Protein 2OIT (pdb70)

B-factor: mean 39.06, std 14.43, range [18.7, 99.31]

Radius of gyration: 21.2 Å; Cα contacts (8 Å, |Δi|>4): 1116; chains: 1; bounding box: 55×45×61 Å

Sequence (434 aa):
MGDEMDAMIPEREMKDFQFRALKKVRIFDSPEELPKERSSLLAVSNKYGLVFAGGASGLQIFPTKNLLIQNKPGDDPNKIVDKVQGLLVPMKFPIHHLALSCDNLTLSACMMSSEYGSIIAFFDVRTFSNEAKQQKRPFAYHKLLKDAGGMVIDMKWNPTVPSMVAVCLADGSIAVLQVTETVKVCATLPSTVAVTSVCWSPKGKQLAVGKQNGTVVQYLPTLQEKKVIPCPPFYESDHPVRVLDVLWIGTYVFAIVYAAADGTLETSPDVVMALLPKKEEKHPEIFVNFMEPCYGSCTERQHHYYLSYIEEWDLVLAASAASTEVSILARQSDQINWESWLLEDSSRAELPVTDKSDDSLPMGVVVDYTNQVEITISDEKTLPPAPVLMLLSTDGVLCPFYMINQNPGVKSLIKTPERLSLEGERQPKSPGST

Secondary structure (DSSP, 8-state):
---SSSS---EEEESSEEEEE--EEE-SPPPSS---S--B-EEEETTTTEEEEEETTEEEEEEHHHH--PPPTT--TT-EEE----EEE--SS-EEEEEE-TTS-EEEEEEEETTTEEEEEEEEHHHHH-TT-SS---SEEEE---SGGGSEEEEEE-SS-TTEEEEEETTS-EEEEEESSSEEEEEEE-GGG-EEEEEE-TTSS-EEEEETTS-EEEE-TT--EEEEEPPPTT--TTS-EEEEEEEEEETTEEEEEEEETT--SSSPPEEEEEEPPPTTT-PPPEEEE---SS----SSSPP-EEEEEEGGGTEEEEEETT-SB-EEEEE-TTSS-EEEEEE-GGG--BPPBPTTS-B--EEEEEEE----PPEEEETTEEEPP--EEEEEETTSEEEEEEEEE-STT------PPPP---TT----SS----

GO terms:
  GO:0005515 protein binding (F, IPI)
  GO:0006611 protein export from nucleus (P, IMP)
  GO:0005654 nucleoplasm (C, TAS)
  GO:0005829 cytosol (C, TAS)
  GO:0005049 nuclear export signal receptor activity (F, IDA)
  GO:1990876 cytoplasmic side of nuclear pore (C, IDA)
  GO:0005635 nuclear envelope (C, IDA)
  GO:0046822 regulation of nucleocytoplasmic transport (P, IMP)
  GO:0006406 mRNA export from nucleus (P, IMP)

Organism: Homo sapiens (NCBI:txid9606)

Solvent-accessible surface area: 20743 Å² total; per-residue (Å²): 230,79,94,133,152,136,72,132,53,42,83,116,150,26,147,67,1,34,4,98,36,3,35,24,0,53,8,15,122,61,59,178,136,51,33,86,109,25,10,23,9,6,6,27,0,27,64,30,7,27,0,0,0,1,16,110,56,4,0,3,8,0,47,0,155,62,0,24,56,44,27,148,86,81,53,62,76,113,120,74,47,115,80,37,160,27,54,75,4,95,30,115,43,96,14,19,11,3,13,26,1,42,38,14,34,3,0,0,0,0,0,43,1,108,139,133,5,0,15,0,0,0,0,1,0,24,5,19,49,22,168,94,54,185,112,20,142,8,8,15,107,34,112,15,135,75,89,79,24,0,20,3,33,7,4,63,18,0,58,70,50,58,24,33,0,0,1,0,8,51,48,5,11,2,17,0,0,63,4,48,112,63,34,128,69,62,16,80,26,84,48,121,28,31,3,12,0,0,9,12,10,51,132,5,155,42,0,0,0,0,28,68,89,0,26,0,6,8,15,50,32,99,17,106,100,106,76,70,1,51,36,1,114,94,38,103,116,114,130,80,18,42,0,1,5,2,22,14,9,20,86,64,16,0,0,0,0,3,6,17,19,115,37,42,29,130,72,46,7,22,0,0,6,0,48,6,39,92,209,123,70,202,106,104,67,79,28,41,35,4,63,51,22,2,144,24,60,19,76,93,2,79,11,13,5,17,29,32,58,2,116,107,23,40,0,0,4,1,2,3,3,1,1,26,44,12,10,1,1,2,55,36,118,74,142,93,64,11,20,8,23,80,19,82,113,111,12,111,1,81,13,29,86,24,147,163,100,86,70,1,5,2,22,0,23,15,11,1,43,7,10,87,81,87,1,56,42,52,159,150,117,69,38,101,42,8,6,0,0,0,2,2,1,6,14,7,2,0,2,1,11,3,1,15,20,102,28,125,70,47,177,88,20,37,95,87,61,85,234,39,75,70,151,51,29,36,99,34,148,112,80,73,97,200

Nearest PDB structures (foldseek):
  3fmo-assembly1_A  TM=9.959E-01  e=3.880E-80  Homo sapiens
  3fhc-assembly1_A  TM=9.908E-01  e=9.799E-70  Homo sapiens
  6rm3-assembly1_SGG  TM=5.699E-01  e=1.110E-06  Vairimorpha necatrix
  4wjv-assembly3_C  TM=4.879E-01  e=7.385E-06  Saccharomyces cerevisiae S288C
  6zqd-assembly1_UM  TM=3.708E-01  e=1.370E-06  Saccharomyces cerevisiae S288C

Foldseek 3Di:
DQDDVVLDAFADADAQKFWFWFAKEFFDFFDPDFDFEAAAAWEADQQFQKIWGFDDQGIFIANNVLRGHGDAAPDDNQDYHYDSDTDGAGDPFGWRYWYAFLVRQKIWTWGADPVQGIKIFIFGVLQSVPPVDPHGGGQEMDGQRHHQQAAWNEKYHQNAQRQWIKTAGNLQKIWIWGDDLYIDTQEIDDSVQAWQYWEAAPNRQWMWTWHLQQKIFIAGSNRHTDDIGDRDPVQDPVFGWTWNYKYNAHPQKIWTWIDGSVQQQVTFIWTKIWGCDDVPRPDHIDIRTNTCLFDQQASRHRWHWDWDADVLQQKIWIFIQRGQFIWIWHQDPVNGDIYTYDYDPNRTRGADADPVRHGWGFSHKDKHQAFQDWHDNDPVDIHGAAIKIWTQTSRSMIMIIGIRRRPPPRDGSHDHHDDDDSPPGHHHPPDDDD

Structure (mmCIF, N/CA/C/O backbone):
data_2OIT
#
_entry.id   2OIT
#
_cell.length_a   52.381
_cell.length_b   81.140
_cell.length_c   102.607
_cell.angle_alpha   90.00
_cell.angle_beta   90.00
_cell.angle_gamma   90.00
#
_symmetry.space_group_name_H-M   'P 21 21 21'
#
loop_
_entity.id
_entity.type
_entity.pdbx_description
1 polymer 'Nucleoporin 214kDa'
2 non-polymer '2-(N-MORPHOLINO)-ETHANESULFONIC ACID'
3 water water
#
loop_
_atom_site.group_PDB
_atom_site.id
_atom_site.type_symbol
_atom_site.label_atom_id
_atom_site.label_alt_id
_atom_site.label_comp_id
_atom_site.label_asym_id
_atom_site.label_entity_id
_atom_site.label_seq_id
_atom_site.pdbx_PDB_ins_code
_atom_site.Cartn_x
_atom_site.Cartn_y
_atom_site.Cartn_z
_atom_site.occupancy
_atom_site.B_iso_or_equiv
_atom_site.auth_seq_id
_atom_site.auth_comp_id
_atom_site.auth_asym_id
_atom_site.auth_atom_id
_atom_site.pdbx_PDB_model_num
ATOM 1 N N . MET A 1 1 ? 31.131 25.502 2.671 1.00 80.55 1 MET A N 1
ATOM 2 C CA . MET A 1 1 ? 30.405 26.140 1.538 1.00 80.71 1 MET A CA 1
ATOM 3 C C . MET A 1 1 ? 30.151 27.633 1.772 1.00 80.66 1 MET A C 1
ATOM 4 O O . MET A 1 1 ? 29.491 28.288 0.970 1.00 80.13 1 MET A O 1
ATOM 9 N N . GLY A 1 2 ? 30.673 28.168 2.873 1.00 80.82 2 GLY A N 1
ATOM 10 C CA . GLY A 1 2 ? 30.478 29.578 3.175 1.00 80.75 2 GLY A CA 1
ATOM 11 C C . GLY A 1 2 ? 29.068 29.896 3.644 1.00 80.65 2 GLY A C 1
ATOM 12 O O . GLY A 1 2 ? 28.885 30.512 4.691 1.00 81.09 2 GLY A O 1
ATOM 13 N N . ASP A 1 3 ? 28.454 29.408 2.875 1.00 77.96 3 ASP A N 1
ATOM 14 C CA . ASP A 1 3 ? 27.051 29.723 2.975 1.00 77.61 3 ASP A CA 1
ATOM 15 C C . ASP A 1 3 ? 26.302 30.443 4.211 1.00 77.13 3 ASP A C 1
ATOM 16 O O . ASP A 1 3 ? 26.924 30.407 5.275 1.00 77.50 3 ASP A O 1
ATOM 21 N N . GLU A 1 4 ? 25.137 31.154 3.909 1.00 76.57 4 GLU A N 1
ATOM 22 C CA . GLU A 1 4 ? 24.163 32.007 4.640 1.00 75.60 4 GLU A CA 1
ATOM 23 C C . GLU A 1 4 ? 24.309 33.534 4.422 1.00 74.89 4 GLU A C 1
ATOM 24 O O . GLU A 1 4 ? 23.309 34.239 4.549 1.00 74.77 4 GLU A O 1
ATOM 30 N N . MET A 1 5 ? 25.522 34.062 4.106 1.00 73.77 5 MET A N 1
ATOM 31 C CA . MET A 1 5 ? 25.733 35.498 3.775 1.00 73.33 5 MET A CA 1
ATOM 32 C C . MET A 1 5 ? 25.276 36.458 4.860 1.00 71.94 5 MET A C 1
ATOM 33 O O . MET A 1 5 ? 25.310 37.689 4.715 1.00 72.35 5 MET A O 1
ATOM 38 N N . ASP A 1 6 ? 25.086 35.731 5.878 1.00 71.64 6 ASP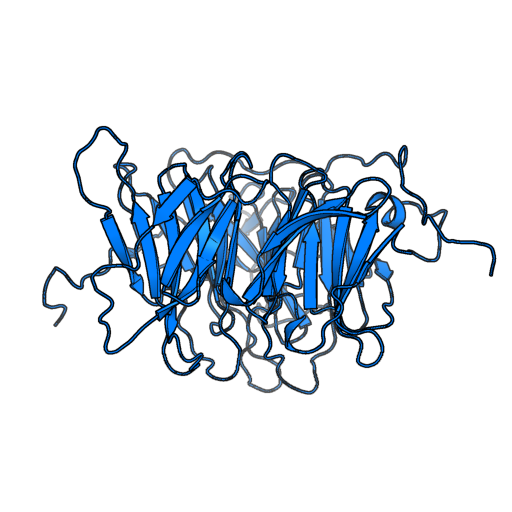 A N 1
ATOM 39 C CA . ASP A 1 6 ? 24.675 36.635 6.941 1.00 69.21 6 ASP A CA 1
ATOM 40 C C . ASP A 1 6 ? 25.390 36.220 8.216 1.00 66.38 6 ASP A C 1
ATOM 41 O O . ASP A 1 6 ? 25.338 36.911 9.233 1.00 67.30 6 ASP A O 1
ATOM 46 N N . ALA A 1 7 ? 26.058 35.074 8.146 1.00 62.37 7 ALA A N 1
ATOM 47 C CA . ALA A 1 7 ? 26.821 34.560 9.273 1.00 57.41 7 ALA A CA 1
ATOM 48 C C . ALA A 1 7 ? 28.271 34.827 8.906 1.00 53.92 7 ALA A C 1
ATOM 49 O O . ALA A 1 7 ? 29.198 34.429 9.606 1.00 53.68 7 ALA A O 1
ATOM 51 N N . MET A 1 8 ? 28.440 35.521 7.786 1.00 49.47 8 MET A N 1
ATOM 52 C CA . MET A 1 8 ? 29.747 35.864 7.248 1.00 44.72 8 MET A CA 1
ATOM 53 C C . MET A 1 8 ? 30.476 36.865 8.145 1.00 40.64 8 MET A C 1
ATOM 54 O O . MET A 1 8 ? 29.865 37.738 8.756 1.00 40.62 8 MET A O 1
ATOM 59 N N . ILE A 1 9 ? 31.791 36.715 8.230 1.00 35.95 9 ILE A N 1
ATOM 60 C CA . ILE A 1 9 ? 32.628 37.595 9.040 1.00 32.64 9 ILE A CA 1
ATOM 61 C C . ILE A 1 9 ? 33.386 38.487 8.067 1.00 29.43 9 ILE A C 1
ATOM 62 O O . ILE A 1 9 ? 33.965 37.989 7.102 1.00 28.90 9 ILE A O 1
ATOM 67 N N . PRO A 1 10 ? 33.372 39.812 8.281 1.00 27.10 10 PRO A N 1
ATOM 68 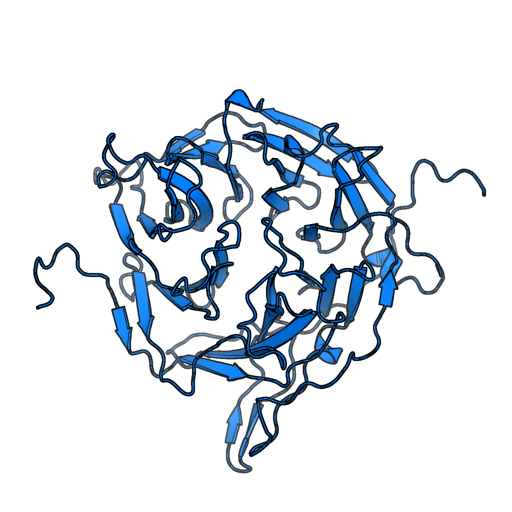C CA . PRO A 1 10 ? 34.096 40.714 7.377 1.00 27.10 10 PRO A CA 1
ATOM 69 C C . PRO A 1 10 ? 35.602 40.484 7.550 1.00 27.96 10 PRO A C 1
ATOM 70 O O . PRO A 1 10 ? 36.158 40.757 8.609 1.00 28.03 10 PRO A O 1
ATOM 74 N N . GLU A 1 11 ? 36.256 39.975 6.514 1.00 28.52 11 GLU A N 1
ATOM 75 C CA . GLU A 1 11 ? 37.683 39.695 6.580 1.00 27.48 11 GLU A CA 1
ATOM 76 C C . GLU A 1 11 ? 38.377 40.179 5.316 1.00 29.72 11 GLU A C 1
ATOM 77 O O . GLU A 1 11 ? 37.787 40.179 4.230 1.00 29.34 11 GLU A O 1
ATOM 83 N N . ARG A 1 12 ? 39.637 40.571 5.454 1.00 28.66 12 ARG A N 1
ATOM 84 C CA . ARG A 1 12 ? 40.412 41.057 4.320 1.00 30.38 12 ARG A CA 1
ATOM 85 C C . ARG A 1 12 ? 41.863 40.634 4.412 1.00 31.47 12 ARG A C 1
ATOM 86 O O . ARG A 1 12 ? 42.468 40.741 5.478 1.00 30.74 12 ARG A O 1
ATOM 94 N N . GLU A 1 13 ? 42.421 40.146 3.303 1.00 32.25 13 GLU A N 1
ATOM 95 C CA . GLU A 1 13 ? 43.837 39.800 3.279 1.00 33.76 13 GLU A CA 1
ATOM 96 C C . GLU A 1 13 ? 44.518 41.166 3.239 1.00 34.12 13 GLU A C 1
ATOM 97 O O . GLU A 1 13 ? 44.234 41.983 2.360 1.00 36.71 13 GLU A O 1
ATOM 103 N N . MET A 1 14 ? 45.394 41.422 4.205 1.00 32.65 14 MET A N 1
ATOM 104 C CA . MET A 1 14 ? 46.079 42.706 4.308 1.00 33.23 14 MET A CA 1
ATOM 105 C C . MET A 1 14 ? 47.574 42.567 4.078 1.00 34.40 14 MET A C 1
ATOM 106 O O . MET A 1 14 ? 48.289 41.997 4.901 1.00 33.40 14 MET A O 1
ATOM 111 N N . LYS A 1 15 ? 48.041 43.097 2.950 1.00 35.25 15 LYS A N 1
ATOM 112 C CA . LYS A 1 15 ? 49.451 43.021 2.608 1.00 36.23 15 LYS A CA 1
ATOM 113 C C . LYS A 1 15 ? 50.236 44.242 3.051 1.00 36.44 15 LYS A C 1
ATOM 114 O O . LYS A 1 15 ? 51.465 44.197 3.114 1.00 36.97 15 LYS A O 1
ATOM 120 N N . ASP A 1 16 ? 49.535 45.328 3.367 1.00 33.97 16 ASP A N 1
ATOM 121 C CA . ASP A 1 16 ? 50.210 46.549 3.768 1.00 33.84 16 ASP A CA 1
ATOM 122 C C . ASP A 1 16 ? 50.434 46.735 5.266 1.00 31.92 16 ASP A C 1
ATOM 123 O O . ASP A 1 16 ? 50.703 47.845 5.734 1.00 30.53 16 ASP A O 1
ATOM 128 N N . PHE A 1 17 ? 50.319 45.644 6.015 1.00 29.27 17 PHE A N 1
ATOM 129 C CA . PHE A 1 17 ? 50.591 45.681 7.448 1.00 27.69 17 PHE A CA 1
ATOM 130 C C . PHE A 1 17 ? 51.430 44.459 7.785 1.00 28.27 17 PHE A C 1
ATOM 131 O O . PHE A 1 17 ? 51.127 43.349 7.356 1.00 29.66 17 PHE A O 1
ATOM 139 N N . GLN A 1 18 ? 52.493 44.658 8.552 1.00 28.81 18 GLN A N 1
ATOM 140 C CA . GLN A 1 18 ? 53.330 43.538 8.928 1.00 30.16 18 GLN A CA 1
ATOM 141 C C . GLN A 1 18 ? 53.801 43.625 10.360 1.00 28.81 18 GLN A C 1
ATOM 142 O O . GLN A 1 18 ? 54.093 44.705 10.854 1.00 27.47 18 GLN A O 1
ATOM 148 N N . PHE A 1 19 ? 53.851 42.479 11.026 1.00 26.66 19 PHE A N 1
ATOM 149 C CA . PHE A 1 19 ? 54.410 42.417 12.364 1.00 27.76 19 PHE A CA 1
ATOM 150 C C . PHE A 1 19 ? 55.799 41.868 12.041 1.00 28.17 19 PHE A C 1
ATOM 151 O O . PHE A 1 19 ? 55.919 40.923 11.254 1.00 28.95 19 PHE A O 1
ATOM 159 N N . ARG A 1 20 ? 56.835 42.462 12.615 1.00 28.52 20 ARG A N 1
ATOM 160 C CA . ARG A 1 20 ? 58.195 41.990 12.383 1.00 28.58 20 ARG A CA 1
ATOM 161 C C . ARG A 1 20 ? 58.826 41.717 13.738 1.00 26.73 20 ARG A C 1
ATOM 162 O O . ARG A 1 20 ? 59.070 42.633 14.529 1.00 26.48 20 ARG A O 1
ATOM 170 N N . ALA A 1 21 ? 59.080 40.444 14.005 1.00 25.52 21 ALA A N 1
ATOM 171 C CA . ALA A 1 21 ? 59.631 40.050 15.289 1.00 25.39 21 ALA A CA 1
ATOM 172 C C . ALA A 1 21 ? 61.022 40.572 15.602 1.00 28.03 21 ALA A C 1
ATOM 173 O O . ALA A 1 21 ? 61.890 40.645 14.725 1.00 29.21 21 ALA A O 1
ATOM 175 N N . LEU A 1 22 ? 61.205 40.968 16.855 1.00 25.93 22 LEU A N 1
ATOM 176 C CA . LEU A 1 22 ? 62.509 41.378 17.346 1.00 26.24 22 LEU A CA 1
ATOM 177 C C . LEU A 1 22 ? 62.957 40.135 18.118 1.00 27.96 22 LEU A C 1
ATOM 178 O O . LEU A 1 22 ? 62.211 39.152 18.218 1.00 27.76 22 LEU A O 1
ATOM 183 N N . LYS A 1 23 ? 64.173 40.156 18.650 1.00 29.05 23 LYS A N 1
ATOM 184 C CA . LYS A 1 23 ? 64.659 39.021 19.419 1.00 30.93 23 LYS A CA 1
ATOM 185 C C . LYS A 1 23 ? 63.814 38.817 20.677 1.00 29.94 23 LYS A C 1
ATOM 186 O O . LYS A 1 23 ? 63.345 39.777 21.283 1.00 30.71 23 LYS A O 1
ATOM 192 N N . LYS A 1 24 ? 63.618 37.563 21.060 1.00 29.36 24 LYS A N 1
ATOM 193 C CA . LYS A 1 24 ? 62.868 37.249 22.265 1.00 30.19 24 LYS A CA 1
ATOM 194 C C . LYS A 1 24 ? 63.810 37.455 23.454 1.00 30.73 24 LYS A C 1
ATOM 195 O O . LYS A 1 24 ? 65.000 37.144 23.373 1.00 30.55 24 LYS A O 1
ATOM 201 N N . VAL A 1 25 ? 63.283 37.985 24.554 1.00 29.34 25 VAL A N 1
ATOM 202 C CA . VAL A 1 25 ? 64.102 38.250 25.729 1.00 30.34 25 VAL A CA 1
ATOM 203 C C . VAL A 1 25 ? 63.519 37.601 26.975 1.00 31.89 25 VAL A C 1
ATOM 204 O O . VAL A 1 25 ? 62.371 37.856 27.334 1.00 28.71 25 VAL A O 1
ATOM 208 N N . ARG A 1 26 ? 64.293 36.748 27.636 1.00 31.14 26 ARG A N 1
ATOM 209 C CA . ARG A 1 26 ? 63.780 36.119 28.846 1.00 33.87 26 ARG A CA 1
ATOM 210 C C . ARG A 1 26 ? 63.852 37.101 30.005 1.00 34.32 26 ARG A C 1
ATOM 211 O O . ARG A 1 26 ? 64.917 37.643 30.309 1.00 35.75 26 ARG A O 1
ATOM 219 N N . ILE A 1 27 ? 62.705 37.346 30.628 1.00 31.55 27 ILE A N 1
ATOM 220 C CA . ILE A 1 27 ? 62.623 38.249 31.770 1.00 34.09 27 ILE A CA 1
ATOM 221 C C . ILE A 1 27 ? 62.518 37.458 33.079 1.00 33.46 27 ILE A C 1
ATOM 222 O O . ILE A 1 27 ? 63.136 37.809 34.084 1.00 34.04 27 ILE A O 1
ATOM 227 N N . PHE A 1 28 ? 61.723 36.392 33.066 1.00 33.53 28 PHE A N 1
ATOM 228 C CA . PHE A 1 28 ? 61.539 35.556 34.255 1.00 33.47 28 PHE A CA 1
ATOM 229 C C . PHE A 1 28 ? 61.802 34.097 33.888 1.00 34.41 28 PHE A C 1
ATOM 230 O O . PHE A 1 28 ? 61.665 33.706 32.731 1.00 33.42 28 PHE A O 1
ATOM 238 N N . ASP A 1 29 ? 62.169 33.289 34.875 1.00 37.13 29 ASP A N 1
ATOM 239 C CA . ASP A 1 29 ? 62.427 31.875 34.613 1.00 38.76 29 ASP A CA 1
ATOM 240 C C . ASP A 1 29 ? 61.122 31.167 34.274 1.00 38.65 29 ASP A C 1
ATOM 241 O O . ASP A 1 29 ? 60.056 31.562 34.755 1.00 38.90 29 ASP A O 1
ATOM 246 N N . SER A 1 30 ? 61.197 30.127 33.448 1.00 39.02 30 SER A N 1
ATOM 247 C CA . SER A 1 30 ? 60.001 29.368 33.092 1.00 40.18 30 SER A CA 1
ATOM 248 C C . SER A 1 30 ? 59.334 28.897 34.381 1.00 41.11 30 SER A C 1
ATOM 249 O O . SER A 1 30 ? 60.001 28.391 35.287 1.00 41.89 30 SER A O 1
ATOM 252 N N . PRO A 1 31 ? 58.009 29.055 34.483 1.00 41.78 31 PRO A N 1
ATOM 253 C CA . PRO A 1 31 ? 57.267 28.635 35.676 1.00 42.59 31 PRO A CA 1
ATOM 254 C C . PRO A 1 31 ? 57.210 27.116 35.770 1.00 44.05 31 PRO A C 1
ATOM 255 O O . PRO A 1 31 ? 57.499 26.424 34.797 1.00 43.81 31 PRO A O 1
ATOM 259 N N . GLU A 1 32 ? 56.832 26.605 36.937 1.00 46.26 32 GLU A N 1
ATOM 260 C CA . GLU A 1 32 ? 56.738 25.164 37.140 1.00 48.07 32 GLU A CA 1
ATOM 261 C C . GLU A 1 32 ? 55.424 24.657 36.556 1.00 47.83 32 GLU A C 1
ATOM 262 O O . GLU A 1 32 ? 55.341 23.534 36.053 1.00 47.83 32 GLU A O 1
ATOM 268 N N . GLU A 1 33 ? 54.400 25.501 36.617 1.00 45.80 33 GLU A N 1
ATOM 269 C CA . GLU A 1 33 ? 53.090 25.158 36.088 1.00 43.84 33 GLU A CA 1
ATOM 270 C C . GLU A 1 33 ? 52.554 26.314 35.256 1.00 41.38 33 GLU A C 1
ATOM 271 O O . GLU A 1 33 ? 52.905 27.469 35.483 1.00 38.82 33 GLU A O 1
ATOM 277 N N . LEU A 1 34 ? 51.704 25.995 34.291 1.00 37.92 34 LEU A N 1
ATOM 278 C CA . LEU A 1 34 ? 51.130 27.024 33.437 1.00 36.91 34 LEU A CA 1
ATOM 279 C C . LEU A 1 34 ? 50.203 27.942 34.229 1.00 35.20 34 LEU A C 1
ATOM 280 O O . LEU A 1 34 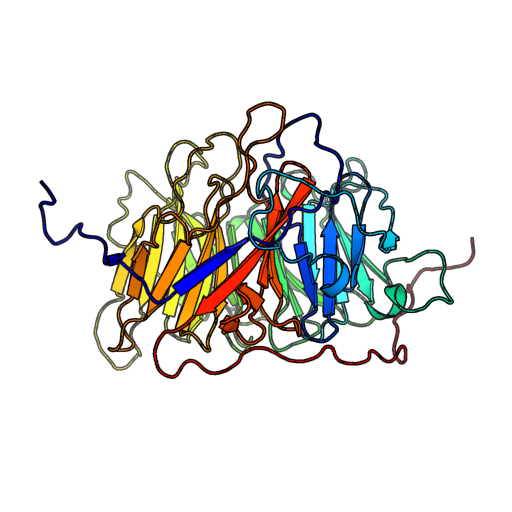? 49.274 27.480 34.888 1.00 34.15 34 LEU A O 1
ATOM 285 N N . PRO A 1 35 ? 50.458 29.261 34.188 1.00 33.19 35 PRO A N 1
ATOM 286 C CA . PRO A 1 35 ? 49.629 30.246 34.900 1.00 33.09 35 PRO A CA 1
ATOM 287 C C . PRO A 1 35 ? 48.214 30.226 34.301 1.00 31.96 35 PRO A C 1
ATOM 288 O O . PRO A 1 35 ? 48.058 30.350 33.089 1.00 31.81 35 PRO A O 1
ATOM 292 N N . LYS A 1 36 ? 47.191 30.112 35.141 1.00 30.59 36 LYS A N 1
ATOM 293 C CA . LYS A 1 36 ? 45.821 30.037 34.641 1.00 32.78 36 LYS A CA 1
ATOM 294 C C . LYS A 1 36 ? 44.845 31.168 34.952 1.00 32.43 36 LYS A C 1
ATOM 295 O O . LYS A 1 36 ? 43.854 31.334 34.241 1.00 33.68 36 LYS A O 1
ATOM 301 N N . GLU A 1 37 ? 45.095 31.952 35.995 1.00 31.59 37 GLU A N 1
ATOM 302 C CA . GLU A 1 37 ? 44.156 33.018 36.316 1.00 32.37 37 GLU A CA 1
ATOM 303 C C . GLU A 1 37 ? 44.297 34.214 35.380 1.00 29.97 37 GLU A C 1
ATOM 304 O O . GLU A 1 37 ? 45.277 34.309 34.643 1.00 29.42 37 GLU A O 1
ATOM 310 N N . ARG A 1 38 ? 43.298 35.097 35.381 1.00 28.93 38 ARG A N 1
ATOM 311 C CA . ARG A 1 38 ? 43.362 36.309 34.554 1.00 28.73 38 ARG A CA 1
ATOM 312 C C . ARG A 1 38 ? 44.499 37.136 35.128 1.00 28.32 38 ARG A C 1
ATOM 313 O O . ARG A 1 38 ? 44.607 37.283 36.345 1.00 28.30 38 ARG A O 1
ATOM 321 N N . SER A 1 39 ? 45.356 37.667 34.268 1.00 26.82 39 SER A N 1
ATOM 322 C CA . SER A 1 39 ? 46.460 38.482 34.750 1.00 25.97 39 SER A CA 1
ATOM 323 C C . SER A 1 39 ? 46.796 39.541 33.703 1.00 25.44 39 SER A C 1
ATOM 324 O O . SER A 1 39 ? 46.426 39.404 32.550 1.00 23.61 39 SER A O 1
ATOM 327 N N . SER A 1 40 ? 47.467 40.612 34.114 1.00 23.97 40 SER A N 1
ATOM 328 C CA . SER A 1 40 ? 47.892 41.655 33.175 1.00 22.91 40 SER A CA 1
ATOM 329 C C . SER A 1 40 ? 49.212 42.066 33.791 1.00 23.57 40 SER A C 1
ATOM 330 O O . SER A 1 40 ? 49.278 42.944 34.662 1.00 24.80 40 SER A O 1
ATOM 333 N N . LEU A 1 41 ? 50.276 41.425 33.322 1.00 21.46 41 LEU A N 1
ATOM 334 C CA . LEU A 1 41 ? 51.577 41.621 33.925 1.00 22.49 41 LEU A CA 1
ATOM 335 C C . LEU A 1 41 ? 52.612 42.480 33.223 1.00 22.28 41 LEU A C 1
ATOM 336 O O . LEU A 1 41 ? 53.796 42.399 33.535 1.00 24.79 41 LEU A O 1
ATOM 341 N N . LEU A 1 42 ? 52.157 43.304 32.289 1.00 21.91 42 LEU A N 1
ATOM 342 C CA . LEU A 1 42 ? 53.025 44.226 31.573 1.00 23.66 42 LEU A CA 1
ATOM 343 C C . LEU A 1 42 ? 52.358 45.589 31.538 1.00 23.68 42 LEU A C 1
ATOM 344 O O . LEU A 1 42 ? 51.159 45.698 31.279 1.00 21.31 42 LEU A O 1
ATOM 349 N N . ALA A 1 43 ? 53.124 46.631 31.827 1.00 24.11 43 ALA A N 1
ATOM 350 C CA . ALA A 1 43 ? 52.606 47.987 31.746 1.00 23.41 43 ALA A CA 1
ATOM 351 C C . ALA A 1 43 ? 53.707 48.794 31.074 1.00 24.03 43 ALA A C 1
ATOM 352 O O . ALA A 1 43 ? 54.888 48.464 31.194 1.00 23.47 43 ALA A O 1
ATOM 354 N N . VAL A 1 44 ? 53.330 49.849 30.366 1.00 24.33 44 VAL A N 1
ATOM 355 C CA . VAL A 1 44 ? 54.327 50.645 29.682 1.00 24.79 44 VAL A CA 1
ATOM 356 C C . VAL A 1 44 ? 54.120 52.125 29.916 1.00 24.01 44 VAL A C 1
ATOM 357 O O . VAL A 1 44 ? 52.990 52.597 29.975 1.00 24.45 44 VAL A O 1
ATOM 361 N N . SER A 1 45 ? 55.220 52.843 30.098 1.00 23.82 45 SER A N 1
ATOM 362 C CA . SER A 1 45 ? 55.137 54.282 30.234 1.00 24.38 45 SER A CA 1
ATOM 363 C C . SER A 1 45 ? 55.622 54.803 28.905 1.00 23.86 45 SER A C 1
ATOM 364 O O . SER A 1 45 ? 56.804 54.703 28.605 1.00 23.71 45 SER A O 1
ATOM 367 N N . ASN A 1 46 ? 54.723 55.326 28.090 1.00 24.21 46 ASN A N 1
ATOM 368 C CA . ASN A 1 46 ? 55.162 55.873 26.815 1.00 25.34 46 ASN A CA 1
ATOM 369 C C . ASN A 1 46 ? 55.564 57.327 26.978 1.00 26.32 46 ASN A C 1
ATOM 370 O O . ASN A 1 46 ? 56.096 57.935 26.053 1.00 27.23 46 ASN A O 1
ATOM 375 N N . LYS A 1 47 ? 55.307 57.888 28.159 1.00 27.78 47 LYS A N 1
ATOM 376 C CA . LYS A 1 47 ? 55.742 59.257 28.393 1.00 29.30 47 LYS A CA 1
ATOM 377 C C . LYS A 1 47 ? 57.232 59.203 28.695 1.00 29.35 47 LYS A C 1
ATOM 378 O O . LYS A 1 47 ? 58.010 60.006 28.175 1.00 31.24 47 LYS A O 1
ATOM 384 N N . TYR A 1 48 ? 57.631 58.236 29.522 1.00 30.11 48 TYR A N 1
ATOM 385 C CA . TYR A 1 48 ? 59.026 58.129 29.950 1.00 29.60 48 TYR A CA 1
ATOM 386 C C . TYR A 1 48 ? 59.866 56.973 29.427 1.00 30.78 48 TYR A C 1
ATOM 387 O O . TYR A 1 48 ? 61.018 56.798 29.840 1.00 31.08 48 TYR A O 1
ATOM 396 N N . GLY A 1 49 ? 59.304 56.181 28.520 1.00 30.14 49 GLY A N 1
ATOM 397 C CA . GLY A 1 49 ? 60.059 55.085 27.949 1.00 28.90 49 GLY A CA 1
ATOM 398 C C . GLY A 1 49 ? 60.478 54.009 28.929 1.00 28.67 49 GLY A C 1
ATOM 399 O O . GLY A 1 49 ? 61.655 53.630 28.969 1.00 27.41 49 GLY A O 1
ATOM 400 N N . LEU A 1 50 ? 59.515 53.524 29.712 1.00 27.48 50 LEU A N 1
ATOM 401 C CA . LEU A 1 50 ? 59.751 52.468 30.698 1.00 27.19 50 LEU A CA 1
ATOM 402 C C . LEU A 1 50 ? 58.764 51.322 30.541 1.00 27.14 50 LEU A C 1
ATOM 403 O O . LEU A 1 50 ? 57.619 51.523 30.126 1.00 24.86 50 LEU A O 1
ATOM 408 N N . VAL A 1 51 ? 59.223 50.120 30.878 1.00 26.36 51 VAL A N 1
ATOM 409 C CA . VAL A 1 51 ? 58.373 48.933 30.846 1.00 27.54 51 VAL A CA 1
ATOM 410 C C . VAL A 1 51 ? 58.414 48.306 32.236 1.00 26.25 51 VAL A C 1
ATOM 411 O O . VAL A 1 51 ? 59.477 48.209 32.851 1.00 26.19 51 VAL A O 1
ATOM 415 N N . PHE A 1 52 ? 57.236 47.930 32.736 1.00 24.49 52 PHE A N 1
ATOM 416 C CA . PHE A 1 52 ? 57.103 47.303 34.045 1.00 24.43 52 PHE A CA 1
ATOM 417 C C . PHE A 1 52 ? 56.574 45.888 33.823 1.00 24.92 52 PHE A C 1
ATOM 418 O O . PHE A 1 52 ? 55.545 45.714 33.181 1.00 23.98 52 PHE A O 1
ATOM 426 N N . ALA A 1 53 ? 57.271 44.889 34.361 1.00 24.33 53 ALA A N 1
ATOM 427 C CA . ALA A 1 53 ? 56.848 43.495 34.201 1.00 24.07 53 ALA A CA 1
ATOM 428 C C . ALA A 1 53 ? 56.701 42.820 35.559 1.00 26.02 53 ALA A C 1
ATOM 429 O O . ALA A 1 53 ? 57.546 42.987 36.437 1.00 25.96 53 ALA A O 1
ATOM 431 N N . GLY A 1 54 ? 55.635 42.045 35.724 1.00 25.16 54 GLY A N 1
ATOM 432 C CA . GLY A 1 54 ? 55.426 41.357 36.986 1.00 27.92 54 GLY A CA 1
ATOM 433 C C . GLY A 1 54 ? 55.656 39.864 36.835 1.00 28.65 54 GLY A C 1
ATOM 434 O O . GLY A 1 54 ? 55.232 39.278 35.847 1.00 28.20 54 GLY A O 1
ATOM 435 N N . GLY A 1 55 ? 56.332 39.252 37.805 1.00 30.79 55 GLY A N 1
ATOM 436 C CA . GLY A 1 55 ? 56.589 37.820 37.731 1.00 35.07 55 GLY A CA 1
ATOM 437 C C . GLY A 1 55 ? 57.030 37.208 39.050 1.00 37.96 55 GLY A C 1
ATOM 438 O O . GLY A 1 55 ? 57.027 37.865 40.088 1.00 38.47 55 GLY A O 1
ATOM 439 N N . ALA A 1 56 ? 57.431 35.941 39.001 1.00 40.67 56 ALA A N 1
ATOM 440 C CA . ALA A 1 56 ? 57.860 35.223 40.196 1.00 41.13 56 ALA A CA 1
ATOM 441 C C . ALA A 1 56 ? 58.894 35.964 41.044 1.00 41.49 56 ALA A C 1
ATOM 442 O O . ALA A 1 56 ? 58.783 36.005 42.267 1.00 41.89 56 ALA A O 1
ATOM 444 N N . SER A 1 57 ? 59.894 36.560 40.407 1.00 41.83 57 SER A N 1
ATOM 445 C CA . SER A 1 57 ? 60.924 37.268 41.163 1.00 41.62 57 SER A CA 1
ATOM 446 C C . SER A 1 57 ? 60.447 38.599 41.742 1.00 40.95 57 SER A C 1
ATOM 447 O O . SER A 1 57 ? 61.106 39.171 42.612 1.00 41.66 57 SER A O 1
ATOM 450 N N . GLY A 1 58 ? 59.303 39.080 41.263 1.00 39.36 58 GLY A N 1
ATOM 451 C CA . GLY A 1 58 ? 58.753 40.339 41.742 1.00 37.09 58 GLY A CA 1
ATOM 452 C C . GLY A 1 58 ? 58.441 41.290 40.600 1.00 35.50 58 GLY A C 1
ATOM 453 O O . GLY A 1 58 ? 57.893 40.880 39.572 1.00 34.58 58 GLY A O 1
ATOM 454 N N . LEU A 1 59 ? 58.786 42.562 40.784 1.00 32.19 59 LEU A N 1
ATOM 455 C CA . LEU A 1 59 ? 58.559 43.590 39.779 1.00 30.38 59 LEU A CA 1
ATOM 456 C C . LEU A 1 59 ? 59.868 43.947 39.084 1.00 30.63 59 LEU A C 1
ATOM 457 O O . LEU A 1 59 ? 60.854 44.258 39.743 1.00 31.19 59 LEU A O 1
ATOM 462 N N . GLN A 1 60 ? 59.878 43.899 37.757 1.00 29.36 60 GLN A N 1
ATOM 463 C CA . GLN A 1 60 ? 61.073 44.252 36.985 1.00 31.32 60 GLN A CA 1
ATOM 464 C C . GLN A 1 60 ? 60.769 45.526 36.201 1.00 31.95 60 GLN A C 1
ATOM 465 O O . GLN A 1 60 ? 59.720 45.644 35.565 1.00 30.82 60 GLN A O 1
ATOM 471 N N . ILE A 1 61 ? 61.681 46.488 36.256 1.00 29.54 61 ILE A N 1
ATOM 472 C CA . ILE A 1 61 ? 61.482 47.746 35.554 1.00 30.32 61 ILE A CA 1
ATOM 473 C C . ILE A 1 61 ? 62.645 48.004 34.613 1.00 31.50 61 ILE A C 1
ATOM 474 O O . ILE A 1 61 ? 63.808 47.947 35.020 1.00 30.13 61 ILE A O 1
ATOM 479 N N . PHE A 1 62 ? 62.331 48.305 33.357 1.00 30.86 62 PHE A N 1
ATOM 480 C CA . PHE A 1 62 ? 63.378 48.517 32.367 1.00 32.20 62 PHE A CA 1
ATOM 481 C C . PHE A 1 62 ? 63.203 49.721 31.477 1.00 32.26 62 PHE A C 1
ATOM 482 O O . PHE A 1 62 ? 62.083 50.179 31.235 1.00 31.56 62 PHE A O 1
ATOM 490 N N . PRO A 1 63 ? 64.328 50.265 30.985 1.00 32.79 63 PRO A N 1
ATOM 491 C CA . PRO A 1 63 ? 64.203 51.398 30.072 1.00 31.10 63 PRO A CA 1
ATOM 492 C C . PRO A 1 63 ? 63.701 50.587 28.868 1.00 30.07 63 PRO A C 1
ATOM 493 O O . PRO A 1 63 ? 64.338 49.607 28.487 1.00 30.49 63 PRO A O 1
ATOM 497 N N . THR A 1 64 ? 62.565 50.951 28.289 1.00 29.68 64 THR A N 1
ATOM 498 C CA . THR A 1 64 ? 62.034 50.188 27.167 1.00 29.64 64 THR A CA 1
ATOM 499 C C . THR A 1 64 ? 63.060 49.837 26.090 1.00 31.58 64 THR A C 1
ATOM 500 O O . THR A 1 64 ? 63.150 48.679 25.655 1.00 29.66 64 THR A O 1
ATOM 504 N N . LYS A 1 65 ? 63.853 50.820 25.676 1.00 31.81 65 LYS A N 1
ATOM 505 C CA . LYS A 1 65 ? 64.839 50.584 24.627 1.00 33.98 65 LYS A CA 1
ATOM 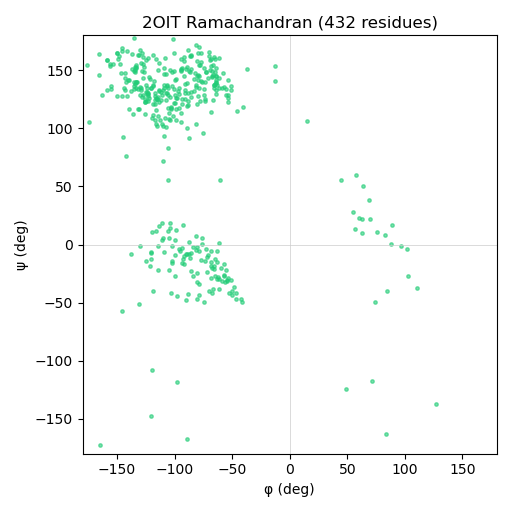506 C C . LYS A 1 65 ? 65.785 49.417 24.923 1.00 33.69 65 LYS A C 1
ATOM 507 O O . LYS A 1 65 ? 66.228 48.736 24.005 1.00 35.02 65 LYS A O 1
ATOM 513 N N . ASN A 1 66 ? 66.075 49.176 26.195 1.00 34.49 66 ASN A N 1
ATOM 514 C CA . ASN A 1 66 ? 66.973 48.086 26.595 1.00 34.74 66 ASN A CA 1
ATOM 515 C C . ASN A 1 66 ? 66.416 46.686 26.332 1.00 34.73 66 ASN A C 1
ATOM 516 O O . ASN A 1 66 ? 67.168 45.713 26.252 1.00 34.07 66 ASN A O 1
ATOM 521 N N . LEU A 1 67 ? 65.100 46.582 26.192 1.00 32.04 67 LEU A N 1
ATOM 522 C CA . LEU A 1 67 ? 64.450 45.293 25.959 1.00 32.66 67 LEU A CA 1
ATOM 523 C C . LEU A 1 67 ? 64.269 44.948 24.491 1.00 32.27 67 LEU A C 1
ATOM 524 O O . LEU A 1 67 ? 63.901 43.823 24.155 1.00 32.45 67 LEU A O 1
ATOM 529 N N . LEU A 1 68 ? 64.519 45.919 23.622 1.00 32.81 68 LEU A N 1
ATOM 530 C CA . LEU A 1 68 ? 64.329 45.727 22.197 1.00 32.77 68 LEU A CA 1
ATOM 531 C C . LEU A 1 68 ? 65.628 45.476 21.443 1.00 34.48 68 LEU A C 1
ATOM 532 O O . LEU A 1 68 ? 66.448 46.374 21.293 1.00 34.85 68 LEU A O 1
ATOM 537 N N . ILE A 1 69 ? 65.783 44.247 20.962 1.00 36.39 69 ILE A N 1
ATOM 538 C CA . ILE A 1 69 ? 66.962 43.824 20.216 1.00 38.22 69 ILE A CA 1
ATOM 539 C C . ILE A 1 69 ? 66.511 43.391 18.826 1.00 39.01 69 ILE A C 1
ATOM 540 O O . ILE A 1 69 ? 65.885 42.343 18.662 1.00 38.57 69 ILE A O 1
ATOM 545 N N . GLN A 1 70 ? 66.844 44.204 17.831 1.00 40.26 70 GLN A N 1
ATOM 546 C CA . GLN A 1 70 ? 66.468 43.952 16.445 1.00 42.70 70 GLN A CA 1
ATOM 547 C C . GLN A 1 70 ? 67.129 42.705 15.860 1.00 45.76 70 GLN A C 1
ATOM 548 O O . GLN A 1 70 ? 68.310 42.466 16.090 1.00 46.90 70 GLN A O 1
ATOM 554 N N . ASN A 1 71 ? 66.363 41.906 15.120 1.00 48.50 71 ASN A N 1
ATOM 555 C CA . ASN A 1 71 ? 66.895 40.697 14.487 1.00 52.42 71 ASN A CA 1
ATOM 556 C C . ASN A 1 71 ? 67.640 41.090 13.220 1.00 54.76 71 ASN A C 1
ATOM 557 O O . ASN A 1 71 ? 67.097 41.800 12.373 1.00 54.82 71 ASN A O 1
ATOM 562 N N . LYS A 1 72 ? 68.881 40.639 13.089 1.00 57.94 72 LYS A N 1
ATOM 563 C CA . LYS A 1 72 ? 69.649 40.947 11.890 1.00 61.87 72 LYS A CA 1
ATOM 564 C C . LYS A 1 72 ? 69.244 39.960 10.804 1.00 63.71 72 LYS A C 1
ATOM 565 O O . LYS A 1 72 ? 68.896 38.812 11.095 1.00 64.03 72 LYS A O 1
ATOM 571 N N . PRO A 1 73 ? 69.266 40.400 9.536 1.00 65.55 73 PRO A N 1
ATOM 572 C CA . PRO A 1 73 ? 68.894 39.532 8.415 1.00 66.50 73 PRO A CA 1
ATOM 573 C C . PRO A 1 73 ? 69.543 38.153 8.511 1.00 67.51 73 PRO A C 1
ATOM 574 O O . PRO A 1 73 ? 70.767 38.029 8.448 1.00 67.74 73 PRO A O 1
ATOM 578 N N . GLY A 1 74 ? 68.716 37.125 8.678 1.00 68.43 74 GLY A N 1
ATOM 579 C CA . GLY A 1 74 ? 69.226 35.769 8.775 1.00 69.35 74 GLY A CA 1
ATOM 580 C C . GLY A 1 74 ? 69.097 35.137 10.148 1.00 70.09 74 GLY A C 1
ATOM 581 O O . GLY A 1 74 ? 68.822 33.941 10.255 1.00 70.50 74 GLY A O 1
ATOM 582 N N . ASP A 1 75 ? 69.295 35.934 11.196 1.00 70.21 75 ASP A N 1
ATOM 583 C CA . ASP A 1 75 ? 69.213 35.452 12.575 1.00 70.55 75 ASP A CA 1
ATOM 584 C C . ASP A 1 75 ? 68.118 34.415 12.807 1.00 70.30 75 ASP A C 1
ATOM 585 O O . ASP A 1 75 ? 67.089 34.416 12.129 1.00 70.05 75 ASP A O 1
ATOM 590 N N . ASP A 1 76 ? 68.353 33.537 13.779 1.00 70.05 76 ASP A N 1
ATOM 591 C CA . ASP A 1 76 ? 67.400 32.494 14.139 1.00 69.72 76 ASP A CA 1
ATOM 592 C C . ASP A 1 76 ? 66.340 33.092 15.058 1.00 69.36 76 ASP A C 1
ATOM 593 O O . ASP A 1 76 ? 66.583 33.304 16.244 1.00 69.54 76 ASP A O 1
ATOM 598 N N . PRO A 1 77 ? 65.141 33.358 14.522 1.00 69.04 77 PRO A N 1
ATOM 599 C CA . PRO A 1 77 ? 64.038 33.939 15.292 1.00 68.27 77 PRO A CA 1
ATOM 600 C C . PRO A 1 77 ? 63.532 33.073 16.447 1.00 67.16 77 PRO A C 1
ATOM 601 O O . PRO A 1 77 ? 62.688 33.505 17.228 1.00 67.14 77 PRO A O 1
ATOM 605 N N . ASN A 1 78 ? 64.051 31.854 16.556 1.00 65.56 78 ASN A N 1
ATOM 606 C CA . ASN A 1 78 ? 63.636 30.946 17.621 1.00 63.50 78 ASN A CA 1
ATOM 607 C C . ASN A 1 78 ? 64.524 31.118 18.852 1.00 61.26 78 ASN A C 1
ATOM 608 O O . ASN A 1 78 ? 64.252 30.562 19.916 1.00 60.98 78 ASN A O 1
ATOM 613 N N . LYS A 1 79 ? 65.584 31.903 18.696 1.00 58.97 79 LYS A N 1
ATOM 614 C CA . LYS A 1 79 ? 66.535 32.154 19.772 1.00 55.35 79 LYS A CA 1
ATOM 615 C C . LYS A 1 79 ? 65.999 33.099 20.839 1.00 52.10 79 LYS A C 1
ATOM 616 O O . LYS A 1 79 ? 65.168 33.963 20.568 1.00 52.27 79 LYS A O 1
ATOM 622 N N . ILE A 1 80 ? 66.496 32.927 22.057 1.00 48.35 80 ILE A N 1
ATOM 623 C CA . ILE A 1 80 ? 66.100 33.760 23.183 1.00 43.96 80 ILE A CA 1
ATOM 624 C C . ILE A 1 80 ? 67.362 34.263 23.880 1.00 43.97 80 ILE A C 1
ATOM 625 O O . ILE A 1 80 ? 68.255 33.476 24.201 1.00 42.51 80 ILE A O 1
ATOM 630 N N . VAL A 1 81 ? 67.443 35.572 24.092 1.00 42.43 81 VAL A N 1
ATOM 631 C CA . VAL A 1 81 ? 68.585 36.153 24.782 1.00 44.58 81 VAL A CA 1
ATOM 632 C C . VAL A 1 81 ? 68.109 36.387 26.216 1.00 46.77 81 VAL A C 1
ATOM 633 O O . VAL A 1 81 ? 66.923 36.621 26.445 1.00 44.87 81 VAL A O 1
ATOM 637 N N . ASP A 1 82 ? 69.007 36.303 27.190 1.00 50.25 82 ASP A N 1
ATOM 638 C CA . ASP A 1 82 ? 68.580 36.497 28.572 1.00 54.15 82 ASP A CA 1
ATOM 639 C C . ASP A 1 82 ? 68.637 37.945 29.046 1.00 56.52 82 ASP A C 1
ATOM 640 O O . ASP A 1 82 ? 69.425 38.749 28.550 1.00 56.95 82 ASP A O 1
ATOM 645 N N . LYS A 1 83 ? 67.770 38.249 30.009 1.00 58.94 83 LYS A N 1
ATOM 646 C CA . LYS A 1 83 ? 67.610 39.574 30.611 1.00 60.36 83 LYS A CA 1
ATOM 647 C C . LYS A 1 83 ? 68.664 40.641 30.339 1.00 61.33 83 LYS A C 1
ATOM 648 O O . LYS A 1 83 ? 69.866 40.376 30.311 1.00 60.85 83 LYS A O 1
ATOM 654 N N . VAL A 1 84 ? 68.189 41.865 30.155 1.00 61.99 84 VAL A N 1
ATOM 655 C CA . VAL A 1 84 ? 69.064 42.996 29.903 1.00 62.24 84 VAL A CA 1
ATOM 656 C C . VAL A 1 84 ? 69.122 43.832 31.185 1.00 61.66 84 VAL A C 1
ATOM 657 O O . VAL A 1 84 ? 68.835 45.033 31.187 1.00 62.34 84 VAL A O 1
ATOM 661 N N . GLN A 1 85 ? 69.507 43.166 32.271 1.00 60.06 85 GLN A N 1
ATOM 662 C CA . GLN A 1 85 ? 69.609 43.761 33.601 1.00 59.12 85 GLN A CA 1
ATOM 663 C C . GLN A 1 85 ? 68.918 45.106 33.798 1.00 56.50 85 GLN A C 1
ATOM 664 O O . GLN A 1 85 ? 69.404 46.139 33.330 1.00 57.90 85 GLN A O 1
ATOM 670 N N . GLY A 1 86 ? 67.789 45.078 34.505 1.00 53.28 86 GLY A N 1
ATOM 671 C CA . GLY A 1 86 ? 67.040 46.291 34.787 1.00 47.66 86 GLY A CA 1
ATOM 672 C C . GLY A 1 86 ? 66.932 46.477 36.291 1.00 44.68 86 GLY A C 1
ATOM 673 O O . GLY A 1 86 ? 67.843 46.111 37.030 1.00 44.28 86 GLY A O 1
ATOM 674 N N . LEU A 1 87 ? 65.829 47.049 36.754 1.00 40.78 87 LEU A N 1
ATOM 675 C CA . LEU A 1 87 ? 65.638 47.254 38.183 1.00 39.14 87 LEU A CA 1
ATOM 676 C C . LEU A 1 87 ? 64.681 46.213 38.737 1.00 38.31 87 LEU A C 1
ATOM 677 O O . LEU A 1 87 ? 63.520 46.156 38.331 1.00 38.20 87 LEU A O 1
ATOM 682 N N . LEU A 1 88 ? 65.166 45.388 39.658 1.00 35.83 88 LEU A N 1
ATOM 683 C CA . LEU A 1 88 ? 64.313 44.379 40.269 1.00 35.63 88 LEU A CA 1
ATOM 684 C C . LEU A 1 88 ? 63.821 44.871 41.621 1.00 34.55 88 LEU A C 1
ATOM 685 O O . LEU A 1 88 ? 64.616 45.265 42.485 1.00 34.29 88 LEU A O 1
ATOM 690 N N . VAL A 1 89 ? 62.504 44.854 41.789 1.00 32.41 89 VAL A N 1
ATOM 691 C CA . VAL A 1 89 ? 61.863 45.273 43.025 1.00 32.65 89 VAL A CA 1
ATOM 692 C C . VAL A 1 89 ? 61.159 44.061 43.625 1.00 33.47 89 VAL A C 1
ATOM 693 O O . VAL A 1 89 ? 60.111 43.637 43.142 1.00 32.69 89 VAL A O 1
ATOM 697 N N . PRO A 1 90 ? 61.750 43.468 44.670 1.00 34.80 90 PRO A N 1
ATOM 698 C CA . PRO A 1 90 ? 61.147 42.300 45.313 1.00 34.55 90 PRO A CA 1
ATOM 699 C C . PRO A 1 90 ? 59.809 42.659 45.940 1.00 34.39 90 PRO A C 1
ATOM 700 O O . PRO A 1 90 ? 59.625 43.768 46.438 1.00 35.71 90 PRO A O 1
ATOM 704 N N . MET A 1 91 ? 58.879 41.713 45.894 1.00 36.82 91 MET A N 1
ATOM 705 C CA . MET A 1 91 ? 57.551 41.882 46.461 1.00 38.05 91 MET A CA 1
ATOM 706 C C . MET A 1 91 ? 57.300 40.696 47.388 1.00 38.91 91 MET A C 1
ATOM 707 O O . MET A 1 91 ? 57.699 39.569 47.097 1.00 40.27 91 MET A O 1
ATOM 712 N N . LYS A 1 92 ? 56.624 40.957 48.496 1.00 40.79 92 LYS A N 1
ATOM 713 C CA . LYS A 1 92 ? 56.319 39.931 49.490 1.00 41.78 92 LYS A CA 1
ATOM 714 C C . LYS A 1 92 ? 55.315 38.902 48.984 1.00 40.28 92 LYS A C 1
ATOM 715 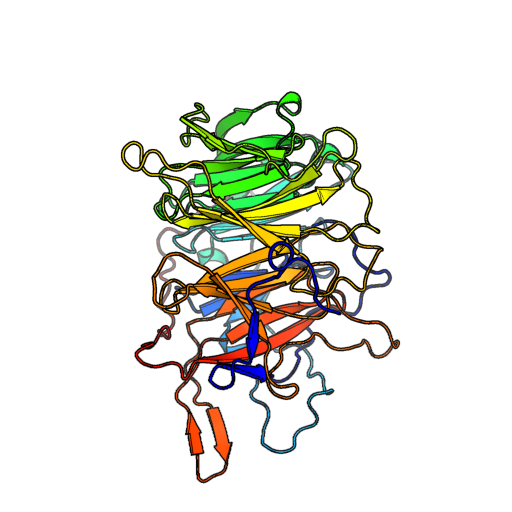O O . LYS A 1 92 ? 55.329 37.750 49.421 1.00 41.52 92 LYS A O 1
ATOM 721 N N . PHE A 1 93 ? 54.444 39.317 48.067 1.00 37.07 93 PHE A N 1
ATOM 722 C CA . PHE A 1 93 ? 53.420 38.426 47.520 1.00 35.19 93 PHE A CA 1
ATOM 723 C C . PHE A 1 93 ? 53.414 38.452 45.994 1.00 33.69 93 PHE A C 1
ATOM 724 O O . PHE A 1 93 ? 53.837 39.430 45.388 1.00 31.43 93 PHE A O 1
ATOM 732 N N . PRO A 1 94 ? 52.914 37.381 45.357 1.00 33.87 94 PRO A N 1
ATOM 733 C CA . PRO A 1 94 ? 52.868 37.323 43.892 1.00 33.61 94 PRO A CA 1
ATOM 734 C C . PRO A 1 94 ? 51.932 38.373 43.300 1.00 31.15 94 PRO A C 1
ATOM 735 O O . PRO A 1 94 ? 50.835 38.609 43.807 1.00 29.48 94 PRO A O 1
ATOM 739 N N . ILE A 1 95 ? 52.384 38.998 42.219 1.00 30.05 95 ILE A N 1
ATOM 740 C CA . ILE A 1 95 ? 51.624 40.038 41.531 1.00 27.88 95 ILE A CA 1
ATOM 741 C C . ILE A 1 95 ? 50.769 39.411 40.437 1.00 28.11 95 ILE A C 1
ATOM 742 O O . ILE A 1 95 ? 51.236 38.507 39.744 1.00 27.15 95 ILE A O 1
ATOM 747 N N . HIS A 1 96 ? 49.519 39.852 40.291 1.00 26.85 96 HIS A N 1
ATOM 748 C CA . HIS A 1 96 ? 48.677 39.331 39.212 1.00 26.58 96 HIS A CA 1
ATOM 749 C C . HIS A 1 96 ? 48.205 40.445 38.272 1.00 24.14 96 HIS A C 1
ATOM 750 O O . HIS A 1 96 ? 47.635 40.178 37.215 1.00 26.90 96 HIS A O 1
ATOM 757 N N . HIS A 1 97 ? 48.477 41.697 38.635 1.00 22.96 97 HIS A N 1
ATOM 758 C CA . HIS A 1 97 ? 48.059 42.816 37.798 1.00 21.87 97 HIS A CA 1
ATOM 759 C C . HIS A 1 97 ? 48.925 44.059 38.013 1.00 21.88 97 HIS A C 1
ATOM 760 O O . HIS A 1 97 ? 49.281 44.399 39.149 1.00 23.27 97 HIS A O 1
ATOM 767 N N . LEU A 1 98 ? 49.287 44.705 36.907 1.00 22.43 98 LEU A N 1
ATOM 768 C CA . LEU A 1 98 ? 50.083 45.942 36.917 1.00 24.84 98 LEU A CA 1
ATOM 769 C C . LEU A 1 98 ? 49.414 46.928 35.978 1.00 23.46 98 LEU A C 1
ATOM 770 O O . LEU A 1 98 ? 48.965 46.544 34.904 1.00 24.51 98 LEU A O 1
ATOM 775 N N . ALA A 1 99 ? 49.370 48.201 36.360 1.00 22.36 99 ALA A N 1
ATOM 776 C CA . ALA A 1 99 ? 48.766 49.210 35.506 1.00 23.18 99 ALA A CA 1
ATOM 777 C C . ALA A 1 99 ? 49.353 50.569 35.858 1.00 23.58 99 ALA A C 1
ATOM 778 O O . ALA A 1 99 ? 49.819 50.783 36.980 1.00 24.42 99 ALA A O 1
ATOM 780 N N . LEU A 1 100 ? 49.312 51.476 34.891 1.00 23.75 100 LEU A N 1
ATOM 781 C CA . LEU A 1 100 ? 49.879 52.809 35.065 1.00 24.27 100 LEU A CA 1
ATOM 782 C C . LEU A 1 100 ? 48.864 53.925 34.867 1.00 24.13 100 LEU A C 1
ATOM 783 O O . LEU A 1 100 ? 47.986 53.845 34.010 1.00 24.44 100 LEU A O 1
ATOM 788 N N . SER A 1 101 ? 48.995 54.974 35.677 1.00 23.03 101 SER A N 1
ATOM 789 C CA . SER A 1 101 ? 48.096 56.115 35.610 1.00 25.33 101 SER A CA 1
ATOM 790 C C . SER A 1 101 ? 48.370 56.882 34.324 1.00 24.87 101 SER A C 1
ATOM 791 O O . SER A 1 101 ? 49.440 56.732 33.721 1.00 24.60 101 SER A O 1
ATOM 794 N N . CYS A 1 102 ? 47.420 57.719 33.923 1.00 27.00 102 CYS A N 1
ATOM 795 C CA . CYS A 1 102 ? 47.569 58.471 32.678 1.00 27.95 102 CYS A CA 1
ATOM 796 C C . CYS A 1 102 ? 48.758 59.429 32.677 1.00 27.98 102 CYS A C 1
ATOM 797 O O . CYS A 1 102 ? 49.323 59.717 31.618 1.00 30.55 102 CYS A O 1
ATOM 800 N N . ASP A 1 103 ? 49.154 59.921 33.849 1.00 29.25 103 ASP A N 1
ATOM 801 C CA . ASP A 1 103 ? 50.305 60.812 33.891 1.00 29.24 103 ASP A CA 1
ATOM 802 C C . ASP A 1 103 ? 51.588 60.001 34.027 1.00 27.92 103 ASP A C 1
ATOM 803 O O . ASP A 1 103 ? 52.687 60.551 34.089 1.00 28.63 103 ASP A O 1
ATOM 808 N N . ASN A 1 104 ? 51.442 58.675 34.033 1.00 28.18 104 ASN A N 1
ATOM 809 C CA . ASN A 1 104 ? 52.577 57.763 34.152 1.00 27.27 104 ASN A CA 1
ATOM 810 C C . ASN A 1 104 ? 53.364 57.952 35.445 1.00 27.77 104 ASN A C 1
ATOM 811 O O . ASN A 1 104 ? 54.539 57.579 35.522 1.00 27.94 104 ASN A O 1
ATOM 816 N N . LEU A 1 105 ? 52.723 58.512 36.469 1.00 28.53 105 LEU A N 1
ATOM 817 C CA . LEU A 1 105 ? 53.410 58.738 37.738 1.00 26.18 105 LEU A CA 1
ATOM 818 C C . LEU A 1 105 ? 53.061 57.730 38.823 1.00 27.30 105 LEU A C 1
ATOM 819 O O . LEU A 1 105 ? 53.776 57.619 39.813 1.00 26.63 105 LEU A O 1
ATOM 824 N N . THR A 1 106 ? 51.970 56.994 38.625 1.00 25.82 106 THR A N 1
ATOM 825 C CA . THR A 1 106 ? 51.529 56.002 39.610 1.00 23.64 106 THR A CA 1
ATOM 826 C C . THR A 1 106 ? 51.417 54.620 38.983 1.00 24.39 106 THR A C 1
ATOM 827 O O . THR A 1 106 ? 50.754 54.455 37.959 1.00 23.45 106 THR A O 1
ATOM 831 N N . LEU A 1 107 ? 52.061 53.643 39.608 1.00 23.49 107 LEU A N 1
ATOM 832 C CA . LEU A 1 107 ? 51.998 52.265 39.125 1.00 24.86 107 LEU A CA 1
ATOM 833 C C . LEU A 1 107 ? 51.286 51.443 40.187 1.00 24.89 107 LEU A C 1
ATOM 834 O O . LEU A 1 107 ? 51.682 51.458 41.361 1.00 26.10 107 LEU A O 1
ATOM 839 N N . SER A 1 108 ? 50.227 50.749 39.790 1.00 23.23 108 SER A N 1
ATOM 840 C CA . SER A 1 108 ? 49.497 49.909 40.724 1.00 22.59 108 SER A CA 1
ATOM 841 C C . SER A 1 108 ? 49.972 48.473 40.526 1.00 22.13 108 SER A C 1
ATOM 842 O O . SER A 1 108 ? 50.266 48.071 39.406 1.00 23.24 108 SER A O 1
ATOM 845 N N . ALA A 1 109 ? 50.093 47.725 41.617 1.00 22.08 109 ALA A N 1
ATOM 846 C CA . ALA A 1 109 ? 50.523 46.328 41.546 1.00 23.50 109 ALA A CA 1
ATOM 847 C C . ALA A 1 109 ? 49.619 45.528 42.473 1.00 25.07 109 ALA A C 1
ATOM 848 O O . ALA A 1 109 ? 49.688 45.679 43.698 1.00 26.58 109 ALA A O 1
ATOM 850 N N . CYS A 1 110 ? 48.788 44.665 41.890 1.00 24.57 110 CYS A N 1
ATOM 851 C CA . CYS A 1 110 ? 47.852 43.864 42.671 1.00 25.26 110 CYS A CA 1
ATOM 852 C C . CYS A 1 110 ? 48.456 42.536 43.061 1.00 25.74 110 CYS A C 1
ATOM 853 O O . CYS A 1 110 ? 49.021 41.832 42.221 1.00 25.82 110 CYS A O 1
ATOM 856 N N . MET A 1 111 ? 48.315 42.187 44.334 1.00 25.24 111 MET A N 1
ATOM 857 C CA . MET A 1 111 ? 48.861 40.937 44.845 1.00 28.47 111 MET A CA 1
ATOM 858 C C . MET A 1 111 ? 47.836 40.181 45.668 1.00 28.95 111 MET A C 1
ATOM 859 O O . MET A 1 111 ? 46.834 40.741 46.108 1.00 27.81 111 MET A O 1
ATOM 864 N N . MET A 1 112 ? 48.109 38.899 45.885 1.00 30.39 112 MET A N 1
ATOM 865 C CA . MET A 1 112 ? 47.231 38.063 46.694 1.00 30.58 112 MET A CA 1
ATOM 866 C C . MET A 1 112 ? 48.054 37.499 47.839 1.00 30.77 112 MET A C 1
ATOM 867 O O . MET A 1 112 ? 49.110 36.910 47.620 1.00 29.03 112 MET A O 1
ATOM 872 N N . SER A 1 113 ? 47.569 37.706 49.060 1.00 30.24 113 SER A N 1
ATOM 873 C CA . SER A 1 113 ? 48.232 37.215 50.271 1.00 30.96 113 SER A CA 1
ATOM 874 C C . SER A 1 113 ? 47.244 36.296 50.976 1.00 31.79 113 SER A C 1
ATOM 875 O O . SER A 1 113 ? 46.069 36.633 51.086 1.00 30.92 113 SER A O 1
ATOM 878 N N . SER A 1 114 ? 47.698 35.133 51.435 1.00 32.89 114 SER A N 1
ATOM 879 C CA . SER A 1 114 ? 46.789 34.225 52.119 1.00 34.91 114 SER A CA 1
ATOM 880 C C . SER A 1 114 ? 46.355 34.855 53.438 1.00 34.05 114 SER A C 1
ATOM 881 O O . SER A 1 114 ? 45.198 34.749 53.845 1.00 34.14 114 SER A O 1
ATOM 884 N N . GLU A 1 115 ? 47.292 35.529 54.086 1.00 33.50 115 GLU A N 1
ATOM 885 C CA . GLU A 1 115 ? 47.034 36.166 55.371 1.00 34.54 115 GLU A CA 1
ATOM 886 C C . GLU A 1 115 ? 46.198 37.433 55.277 1.00 32.71 115 GLU A C 1
ATOM 887 O O . GLU A 1 115 ? 45.210 37.588 55.997 1.00 31.80 115 GLU A O 1
ATOM 893 N N . TYR A 1 116 ? 46.584 38.328 54.374 1.00 30.82 116 TYR A N 1
ATOM 894 C CA . TYR A 1 116 ? 45.908 39.613 54.235 1.00 30.33 116 TYR A CA 1
ATOM 895 C C . TYR A 1 116 ? 44.890 39.749 53.121 1.00 29.66 116 TYR A C 1
ATOM 896 O O . TYR A 1 116 ? 44.176 40.757 53.061 1.00 27.87 116 TYR A O 1
ATOM 905 N N . GLY A 1 117 ? 44.818 38.750 52.247 1.00 27.65 117 GLY A N 1
ATOM 906 C CA . GLY A 1 117 ? 43.878 38.823 51.148 1.00 27.96 117 GLY A CA 1
ATOM 907 C C . GLY A 1 117 ? 44.479 39.615 50.004 1.00 27.81 117 GLY A C 1
ATOM 908 O O . GLY A 1 117 ? 45.692 39.830 49.955 1.00 29.18 117 GLY A O 1
ATOM 909 N N . SER A 1 118 ? 43.623 40.058 49.094 1.00 25.71 118 SER A N 1
ATOM 910 C CA . SER A 1 118 ? 44.051 40.811 47.919 1.00 28.22 118 SER A CA 1
ATOM 911 C C . SER A 1 118 ? 44.430 42.232 48.301 1.00 28.38 118 SER A C 1
ATOM 912 O O . SER A 1 118 ? 43.667 42.917 48.975 1.00 28.95 118 SER A O 1
ATOM 915 N N . ILE A 1 119 ? 45.611 42.677 47.887 1.00 28.00 119 ILE A N 1
ATOM 916 C CA . ILE A 1 119 ? 46.035 44.032 48.210 1.00 28.92 119 ILE A CA 1
ATOM 917 C C . ILE A 1 119 ? 46.623 44.722 46.986 1.00 28.88 119 ILE A C 1
ATOM 918 O O . ILE A 1 119 ? 47.193 44.078 46.108 1.00 28.41 119 ILE A O 1
ATOM 923 N N . ILE A 1 120 ? 46.460 46.035 46.915 1.00 25.25 120 ILE A N 1
ATOM 924 C CA . ILE A 1 120 ? 47.005 46.787 45.793 1.00 26.36 120 ILE A CA 1
ATOM 925 C C . ILE A 1 120 ? 48.068 47.727 46.337 1.00 27.20 120 ILE A C 1
ATOM 926 O O . ILE A 1 120 ? 47.813 48.504 47.262 1.00 28.95 120 ILE A O 1
ATOM 931 N N . ALA A 1 121 ? 49.269 47.634 45.788 1.00 25.30 121 ALA A N 1
ATOM 932 C CA . ALA A 1 121 ? 50.354 48.503 46.200 1.00 25.93 121 ALA A CA 1
ATOM 933 C C . ALA A 1 121 ? 50.422 49.593 45.132 1.00 26.42 121 ALA A C 1
ATOM 934 O O . ALA A 1 121 ? 50.208 49.311 43.948 1.00 26.29 121 ALA A O 1
ATOM 936 N N . PHE A 1 122 ? 50.676 50.831 45.549 1.00 26.13 122 PHE A N 1
ATOM 937 C CA . PHE A 1 122 ? 50.785 51.950 44.606 1.00 27.73 122 PHE A CA 1
ATOM 938 C C . PHE A 1 122 ? 52.185 52.544 44.702 1.00 27.70 122 PHE A C 1
ATOM 939 O O . PHE A 1 122 ? 52.607 52.996 45.770 1.00 29.24 122 PHE A O 1
ATOM 947 N N . PHE A 1 123 ? 52.906 52.538 43.584 1.00 26.53 123 PHE A N 1
ATOM 948 C CA . PHE A 1 123 ? 54.261 53.068 43.538 1.00 27.00 123 PHE A CA 1
ATOM 949 C C . PHE A 1 123 ? 54.315 54.388 42.793 1.00 25.72 123 PHE A C 1
ATOM 950 O O . PHE A 1 123 ? 53.576 54.607 41.825 1.00 25.15 123 PHE A O 1
ATOM 958 N N . ASP A 1 124 ? 55.210 55.258 43.235 1.00 28.75 124 ASP A N 1
ATOM 959 C CA . ASP A 1 124 ? 55.414 56.529 42.553 1.00 28.63 124 ASP A CA 1
ATOM 960 C C . ASP A 1 124 ? 56.558 56.213 41.589 1.00 28.62 124 ASP A C 1
ATOM 961 O O . ASP A 1 124 ? 57.640 55.800 42.012 1.00 29.31 124 ASP A O 1
ATOM 966 N N . VAL A 1 125 ? 56.315 56.383 40.292 1.00 29.21 125 VAL A N 1
ATOM 967 C CA . VAL A 1 125 ? 57.324 56.084 39.287 1.00 27.74 125 VAL A CA 1
ATOM 968 C C . VAL A 1 125 ? 58.639 56.805 39.529 1.00 28.32 125 VAL A C 1
ATOM 969 O O . VAL A 1 125 ? 59.701 56.283 39.199 1.00 27.50 125 VAL A O 1
ATOM 973 N N . ARG A 1 126 ? 58.575 57.990 40.132 1.00 29.84 126 ARG A N 1
ATOM 974 C CA . ARG A 1 126 ? 59.787 58.744 40.425 1.00 30.76 126 ARG A CA 1
ATOM 975 C C . ARG A 1 126 ? 60.693 57.994 41.401 1.00 32.69 126 ARG A C 1
ATOM 976 O O . ARG A 1 126 ? 61.914 58.137 41.351 1.00 33.38 126 ARG A O 1
ATOM 984 N N . THR A 1 127 ? 60.115 57.178 42.279 1.00 31.72 127 THR A N 1
ATOM 985 C CA . THR A 1 127 ? 60.954 56.443 43.222 1.00 34.06 127 THR A CA 1
ATOM 986 C C . THR A 1 127 ? 61.909 55.503 42.495 1.00 34.35 127 THR A C 1
ATOM 987 O O . THR A 1 127 ? 63.059 55.344 42.897 1.00 34.92 127 THR A O 1
ATOM 991 N N . PHE A 1 128 ? 61.428 54.879 41.423 1.00 33.65 128 PHE A N 1
ATOM 992 C CA . PHE A 1 128 ? 62.246 53.948 40.654 1.00 34.99 128 PHE A CA 1
ATOM 993 C C . PHE A 1 128 ? 63.468 54.623 40.048 1.00 36.92 128 PHE A C 1
ATOM 994 O O . PHE A 1 128 ? 64.502 53.991 39.864 1.00 36.61 128 PHE A O 1
ATOM 1002 N N . SER A 1 129 ? 63.341 55.912 39.745 1.00 38.60 129 SER A N 1
ATOM 1003 C CA . SER A 1 129 ? 64.423 56.667 39.130 1.00 43.49 129 SER A CA 1
ATOM 1004 C C . SER A 1 129 ? 65.305 57.345 40.166 1.00 45.30 129 SER A C 1
ATOM 1005 O O . SER A 1 129 ? 66.426 57.758 39.866 1.00 47.45 129 SER A O 1
ATOM 1008 N N . ASN A 1 130 ? 64.793 57.456 41.385 1.00 47.15 130 ASN A N 1
ATOM 1009 C CA . ASN A 1 130 ? 65.524 58.090 42.472 1.00 48.98 130 ASN A CA 1
ATOM 1010 C C . ASN A 1 130 ? 66.611 57.142 42.960 1.00 51.02 130 ASN A C 1
ATOM 1011 O O . ASN A 1 130 ? 66.350 56.260 43.777 1.00 51.36 130 ASN A O 1
ATOM 1016 N N . GLU A 1 131 ? 67.826 57.326 42.453 1.00 53.04 131 GLU A N 1
ATOM 1017 C CA . GLU A 1 131 ? 68.946 56.480 42.846 1.00 55.75 131 GLU A CA 1
ATOM 1018 C C . GLU A 1 131 ? 69.270 56.631 44.328 1.00 55.92 131 GLU A C 1
ATOM 1019 O O . GLU A 1 131 ? 69.992 55.814 44.896 1.00 56.86 131 GLU A O 1
ATOM 1025 N N . ALA A 1 132 ? 68.742 57.680 44.951 1.00 56.36 132 ALA A N 1
ATOM 1026 C CA . ALA A 1 132 ? 68.991 57.924 46.366 1.00 56.54 132 ALA A CA 1
ATOM 1027 C C . ALA A 1 132 ? 68.250 56.931 47.251 1.00 56.37 132 ALA A C 1
ATOM 1028 O O . ALA A 1 132 ? 68.489 56.865 48.455 1.00 56.80 132 ALA A O 1
ATOM 1030 N N . LYS A 1 133 ? 67.346 56.161 46.655 1.00 56.23 133 LYS A N 1
ATOM 1031 C CA . LYS A 1 133 ? 66.588 55.172 47.413 1.00 55.81 133 LYS A CA 1
ATOM 1032 C C . LYS A 1 133 ? 66.897 53.763 46.925 1.00 55.51 133 LYS A C 1
ATOM 1033 O O . LYS A 1 133 ? 66.464 53.371 45.841 1.00 54.95 133 LYS A O 1
ATOM 1039 N N . GLN A 1 134 ? 67.650 53.010 47.725 1.00 54.78 134 GLN A N 1
ATOM 1040 C CA . GLN A 1 134 ? 68.017 51.638 47.372 1.00 54.57 134 GLN A CA 1
ATOM 1041 C C . GLN A 1 134 ? 66.805 50.725 47.367 1.00 52.80 134 GLN A C 1
ATOM 1042 O O . GLN A 1 134 ? 66.659 49.874 46.495 1.00 53.10 134 GLN A O 1
ATOM 1048 N N . GLN A 1 135 ? 65.942 50.891 48.359 1.00 51.45 135 GLN A N 1
ATOM 1049 C CA . GLN A 1 135 ? 64.745 50.077 48.433 1.00 50.39 135 GLN A CA 1
ATOM 1050 C C . GLN A 1 135 ? 63.576 50.864 47.851 1.00 47.46 135 GLN A C 1
ATOM 1051 O O . GLN A 1 135 ? 63.318 51.998 48.248 1.00 45.70 135 GLN A O 1
ATOM 1057 N N . LYS A 1 136 ? 62.887 50.261 46.888 1.00 45.06 136 LYS A N 1
ATOM 1058 C CA . LYS A 1 136 ? 61.748 50.908 46.250 1.00 42.04 136 LYS A CA 1
ATOM 1059 C C . LYS A 1 136 ? 60.460 50.473 46.943 1.00 41.51 136 LYS A C 1
ATOM 1060 O O . LYS A 1 136 ? 59.985 49.350 46.763 1.00 41.96 136 LYS A O 1
ATOM 1066 N N . ARG A 1 137 ? 59.895 51.368 47.740 1.00 40.15 137 ARG A N 1
ATOM 1067 C CA . ARG A 1 137 ? 58.679 51.059 48.472 1.00 39.69 137 ARG A CA 1
ATOM 1068 C C . ARG A 1 137 ? 57.461 51.797 47.941 1.00 37.33 137 ARG A C 1
ATOM 1069 O O . ARG A 1 137 ? 57.558 52.929 47.469 1.00 35.85 137 ARG A O 1
ATOM 1077 N N . PRO A 1 138 ? 56.289 51.154 48.009 1.00 36.12 138 PRO A N 1
ATOM 1078 C CA . PRO A 1 138 ? 55.055 51.782 47.540 1.00 34.34 138 PRO A CA 1
ATOM 1079 C C . PRO A 1 138 ? 54.764 52.916 48.520 1.00 34.33 138 PRO A C 1
ATOM 1080 O O . PRO A 1 138 ? 55.172 52.845 49.679 1.00 34.08 138 PRO A O 1
ATOM 1084 N N . PHE A 1 139 ? 54.063 53.952 48.077 1.00 32.77 139 PHE A N 1
ATOM 1085 C CA . PHE A 1 139 ? 53.745 55.048 48.984 1.00 33.29 139 PHE A CA 1
ATOM 1086 C C . PHE A 1 139 ? 52.392 54.820 49.642 1.00 34.10 139 PHE A C 1
ATOM 1087 O O . PHE A 1 139 ? 52.043 55.491 50.613 1.00 34.04 139 PHE A O 1
ATOM 1095 N N . ALA A 1 140 ? 51.631 53.865 49.117 1.00 34.67 140 ALA A N 1
ATOM 1096 C CA . ALA A 1 140 ? 50.317 53.553 49.656 1.00 33.84 140 ALA A CA 1
ATOM 1097 C C . ALA A 1 140 ? 49.856 52.150 49.274 1.00 35.75 140 ALA A C 1
ATOM 1098 O O . ALA A 1 140 ? 50.338 51.562 48.301 1.00 33.78 140 ALA A O 1
ATOM 1100 N N . TYR A 1 141 ? 48.917 51.630 50.058 1.00 34.45 141 TYR A N 1
ATOM 1101 C CA . TYR A 1 141 ? 48.344 50.306 49.846 1.00 35.37 141 TYR A CA 1
ATOM 1102 C C . TYR A 1 141 ? 46.837 50.423 49.990 1.00 35.51 141 TYR A C 1
ATOM 1103 O O . TYR A 1 141 ? 46.336 51.282 50.726 1.00 36.67 141 TYR A O 1
ATOM 1112 N N . HIS A 1 142 ? 46.111 49.568 49.282 1.00 32.23 142 HIS A N 1
ATOM 1113 C CA . HIS A 1 142 ? 44.671 49.520 49.417 1.00 30.00 142 HIS A CA 1
ATOM 1114 C C . HIS A 1 142 ? 44.300 48.057 49.583 1.00 30.38 142 HIS A C 1
ATOM 1115 O O . HIS A 1 142 ? 44.539 47.251 48.691 1.00 28.04 142 HIS A O 1
ATOM 1122 N N . LYS A 1 143 ? 43.736 47.707 50.731 1.00 30.38 143 LYS A N 1
ATOM 1123 C CA . LYS A 1 143 ? 43.330 46.324 50.965 1.00 29.72 143 LYS A CA 1
ATOM 1124 C C . LYS A 1 143 ? 41.936 46.087 50.413 1.00 28.78 143 LYS A C 1
ATOM 1125 O O . LYS A 1 143 ? 41.006 46.855 50.676 1.00 32.46 143 LYS A O 1
ATOM 1131 N N . LEU A 1 144 ? 41.780 45.008 49.658 1.00 27.24 144 LEU A N 1
ATOM 1132 C CA . LEU A 1 144 ? 40.490 44.670 49.079 1.00 28.91 144 LEU A CA 1
ATOM 1133 C C . LEU A 1 144 ? 39.629 43.839 50.039 1.00 29.94 144 LEU A C 1
ATOM 1134 O O . LEU A 1 144 ? 38.441 43.636 49.802 1.00 30.54 144 LEU A O 1
ATOM 1139 N N . LEU A 1 145 ? 40.243 43.361 51.117 1.00 30.35 145 LEU A N 1
ATOM 1140 C CA . LEU A 1 145 ? 39.526 42.618 52.160 1.00 31.74 145 LEU A CA 1
ATOM 1141 C C . LEU A 1 145 ? 38.861 41.294 51.797 1.00 32.17 145 LEU A C 1
ATOM 1142 O O . LEU A 1 145 ? 37.943 40.845 52.497 1.00 31.49 145 LEU A O 1
ATOM 1147 N N . LYS A 1 146 ? 39.324 40.659 50.727 1.00 30.96 146 LYS A N 1
ATOM 1148 C CA . LYS A 1 146 ? 38.759 39.389 50.288 1.00 33.19 146 LYS A CA 1
ATOM 1149 C C . LYS A 1 146 ? 39.844 38.444 49.793 1.00 34.22 146 LYS A C 1
ATOM 1150 O O . LYS A 1 146 ? 40.977 38.858 49.542 1.00 35.09 146 LYS A O 1
ATOM 1156 N N . ASP A 1 147 ? 39.481 37.176 49.638 1.00 36.57 147 ASP A N 1
ATOM 1157 C CA . ASP A 1 147 ? 40.401 36.161 49.133 1.00 37.67 147 ASP A CA 1
ATOM 1158 C C . ASP A 1 147 ? 40.177 35.925 47.632 1.00 38.58 147 ASP A C 1
ATOM 1159 O O . ASP A 1 147 ? 40.334 36.842 46.826 1.00 39.76 147 ASP A O 1
ATOM 1164 N N . ALA A 1 148 ? 39.800 34.707 47.258 1.00 39.30 148 ALA A N 1
ATOM 1165 C CA . ALA A 1 148 ? 39.585 34.382 45.848 1.00 39.49 148 ALA A CA 1
ATOM 1166 C C . ALA A 1 148 ? 38.689 35.403 45.162 1.00 39.55 148 ALA A C 1
ATOM 1167 O O . ALA A 1 148 ? 38.932 35.784 44.006 1.00 39.46 148 ALA A O 1
ATOM 1169 N N . GLY A 1 149 ? 37.657 35.843 45.878 1.00 37.71 149 GLY A N 1
ATOM 1170 C CA . GLY A 1 149 ? 36.736 36.821 45.336 1.00 36.16 149 GLY A CA 1
ATOM 1171 C C . GLY A 1 149 ? 37.376 38.192 45.227 1.00 34.65 149 GLY A C 1
ATOM 1172 O O . GLY A 1 149 ? 36.811 39.101 44.630 1.00 36.04 149 GLY A O 1
ATOM 1173 N N . GLY A 1 150 ? 38.566 38.327 45.801 1.00 35.41 150 GLY A N 1
ATOM 1174 C CA . GLY A 1 150 ? 39.277 39.591 45.779 1.00 34.57 150 GLY A CA 1
ATOM 1175 C C . GLY A 1 150 ? 40.317 39.727 44.677 1.00 33.91 150 GLY A C 1
ATOM 1176 O O . GLY A 1 150 ? 40.931 40.786 44.544 1.00 32.90 150 GLY A O 1
ATOM 1177 N N . MET A 1 151 ? 40.538 38.666 43.903 1.00 31.61 151 MET A N 1
ATOM 1178 C CA . MET A 1 151 ? 41.498 38.748 42.803 1.00 30.68 151 MET A CA 1
ATOM 1179 C C . MET A 1 151 ? 41.023 39.853 41.873 1.00 26.50 151 MET A C 1
ATOM 1180 O O . MET A 1 151 ? 39.841 39.935 41.548 1.00 25.78 151 MET A O 1
ATOM 1185 N N . VAL A 1 152 ? 41.940 40.715 41.451 1.00 26.01 152 VAL A N 1
ATOM 1186 C CA . VAL A 1 152 ? 41.564 41.801 40.554 1.00 25.34 152 VAL A CA 1
ATOM 1187 C C . VAL A 1 152 ? 41.500 41.196 39.157 1.00 26.70 152 VAL A C 1
ATOM 1188 O O . VAL A 1 152 ? 42.494 40.663 38.671 1.00 28.19 152 VAL A O 1
ATOM 1192 N N . ILE A 1 153 ? 40.342 41.274 38.513 1.00 26.78 153 ILE A N 1
ATOM 1193 C CA . ILE A 1 153 ? 40.210 40.701 37.179 1.00 28.25 153 ILE A CA 1
ATOM 1194 C C . ILE A 1 153 ? 40.268 41.752 36.084 1.00 27.67 153 ILE A C 1
ATOM 1195 O O . ILE A 1 153 ? 40.438 41.420 34.910 1.00 27.57 153 ILE A O 1
ATOM 1200 N N . ASP A 1 154 ? 40.131 43.019 36.464 1.00 25.85 154 ASP A N 1
ATOM 1201 C CA . ASP A 1 154 ? 40.207 44.117 35.504 1.00 27.88 154 ASP A CA 1
ATOM 1202 C C . ASP A 1 154 ? 40.437 45.408 36.293 1.00 28.81 154 ASP A C 1
ATOM 1203 O O . ASP A 1 154 ? 39.748 45.691 37.272 1.00 29.62 154 ASP A O 1
ATOM 1208 N N . MET A 1 155 ? 41.444 46.175 35.897 1.00 27.07 155 MET A N 1
ATOM 1209 C CA . MET A 1 155 ? 41.734 47.426 36.576 1.00 26.28 155 MET A CA 1
ATOM 1210 C C . MET A 1 155 ? 42.336 48.349 35.536 1.00 25.21 155 MET A C 1
ATOM 1211 O O . MET A 1 155 ? 43.280 47.985 34.820 1.00 26.66 155 MET A O 1
ATOM 1216 N N . LYS A 1 156 ? 41.769 49.539 35.434 1.00 25.58 156 LYS A N 1
ATOM 1217 C CA . LYS A 1 156 ? 42.237 50.497 34.455 1.00 25.17 156 LYS A CA 1
ATOM 1218 C C . LYS A 1 156 ? 42.185 51.913 34.990 1.00 25.82 156 LYS A C 1
ATOM 1219 O O . LYS A 1 156 ? 41.177 52.334 35.559 1.00 24.22 156 LYS A O 1
ATOM 1225 N N . TRP A 1 157 ? 43.275 52.640 34.789 1.00 24.98 157 TRP A N 1
ATOM 1226 C CA . TRP A 1 157 ? 43.343 54.026 35.228 1.00 24.87 157 TRP A CA 1
ATOM 1227 C C . TRP A 1 157 ? 42.616 54.901 34.211 1.00 24.49 157 TRP A C 1
ATOM 1228 O O . TRP A 1 157 ? 42.642 54.635 33.008 1.00 25.11 157 TRP A O 1
ATOM 1239 N N . ASN A 1 158 ? 41.977 55.958 34.707 1.00 24.09 158 ASN A N 1
ATOM 1240 C CA . ASN A 1 158 ? 41.242 56.896 33.867 1.00 25.71 158 ASN A CA 1
ATOM 1241 C C . ASN A 1 158 ? 42.234 57.535 32.887 1.00 25.66 158 ASN A C 1
ATOM 1242 O O . ASN A 1 158 ? 43.321 57.947 33.282 1.00 27.46 158 ASN A O 1
ATOM 1247 N N . PRO A 1 159 ? 41.871 57.624 31.598 1.00 25.49 159 PRO A N 1
ATOM 1248 C CA . PRO A 1 159 ? 42.793 58.218 30.623 1.00 27.99 159 PRO A CA 1
ATOM 1249 C C . PRO A 1 159 ? 43.061 59.710 30.761 1.00 29.74 159 PRO A C 1
ATOM 1250 O O . PRO A 1 159 ? 44.048 60.207 30.218 1.00 30.89 159 PRO A O 1
ATOM 1254 N N . THR A 1 160 ? 42.201 60.430 31.475 1.00 29.57 160 THR A N 1
ATOM 1255 C CA . THR A 1 160 ? 42.410 61.870 31.615 1.00 32.05 160 THR A CA 1
ATOM 1256 C C . THR A 1 160 ? 42.471 62.384 33.050 1.00 32.17 160 THR A C 1
ATOM 1257 O O . THR A 1 160 ? 42.886 63.519 33.285 1.00 34.58 160 THR A O 1
ATOM 1261 N N . VAL A 1 161 ? 42.056 61.564 34.007 1.00 31.35 161 VAL A N 1
ATOM 1262 C CA . VAL A 1 161 ? 42.092 61.957 35.417 1.00 30.08 161 VAL A CA 1
ATOM 1263 C C . VAL A 1 161 ? 43.182 61.110 36.058 1.00 29.25 161 VAL A C 1
ATOM 1264 O O . VAL A 1 161 ? 42.969 59.934 36.352 1.00 28.03 161 VAL A O 1
ATOM 1268 N N . PRO A 1 162 ? 44.369 61.698 36.281 1.00 28.51 162 PRO A N 1
ATOM 1269 C CA . PRO A 1 162 ? 45.520 61.009 36.874 1.00 28.16 162 PRO A CA 1
ATOM 1270 C C . PRO A 1 162 ? 45.286 60.199 38.148 1.00 30.70 162 PRO A C 1
ATOM 1271 O O . PRO A 1 162 ? 45.893 59.143 38.337 1.00 29.53 162 PRO A O 1
ATOM 1275 N N . SER A 1 163 ? 44.420 60.692 39.023 1.00 29.86 163 SER A N 1
ATOM 1276 C CA . SER A 1 163 ? 44.176 60.021 40.299 1.00 30.79 163 SER A CA 1
ATOM 1277 C C . SER A 1 163 ? 43.071 58.974 40.307 1.00 30.66 163 SER A C 1
ATOM 1278 O O . SER A 1 163 ? 42.911 58.253 41.295 1.00 32.97 163 SER A O 1
ATOM 1281 N N . MET A 1 164 ? 42.318 58.870 39.217 1.00 29.87 164 MET A N 1
ATOM 1282 C CA . MET A 1 164 ? 41.189 57.948 39.188 1.00 29.37 164 MET A CA 1
ATOM 1283 C C . MET A 1 164 ? 41.473 56.601 38.543 1.00 28.24 164 MET A C 1
ATOM 1284 O O . MET A 1 164 ? 42.040 56.534 37.456 1.00 27.98 164 MET A O 1
ATOM 1289 N N . VAL A 1 165 ? 41.073 55.531 39.224 1.00 26.71 165 VAL A N 1
ATOM 1290 C CA . VAL A 1 165 ? 41.284 54.181 38.705 1.00 26.13 165 VAL A CA 1
ATOM 1291 C C . VAL A 1 165 ? 40.068 53.310 39.048 1.00 26.60 165 VAL A C 1
ATOM 1292 O O . VAL A 1 165 ? 39.491 53.428 40.144 1.00 27.21 165 VAL A O 1
ATOM 1296 N N . ALA A 1 166 ? 39.657 52.464 38.105 1.00 24.50 166 ALA A N 1
ATOM 1297 C CA . ALA A 1 166 ? 38.502 51.574 38.305 1.00 26.40 166 ALA A CA 1
ATOM 1298 C C . ALA A 1 166 ? 39.015 50.157 38.513 1.00 28.07 166 ALA A C 1
ATOM 1299 O O . ALA A 1 166 ? 39.896 49.692 37.777 1.00 26.65 166 ALA A O 1
ATOM 1301 N N . VAL A 1 167 ? 38.459 49.473 39.513 1.00 27.26 167 VAL A N 1
ATOM 1302 C CA . VAL A 1 167 ? 38.888 48.120 39.856 1.00 28.57 167 VAL A CA 1
ATOM 1303 C C . VAL A 1 167 ? 37.720 47.132 39.911 1.00 30.36 167 VAL A C 1
ATOM 1304 O O . VAL A 1 167 ? 36.716 47.391 40.584 1.00 29.17 167 VAL A O 1
ATOM 1308 N N . CYS A 1 168 ? 37.857 46.010 39.198 1.00 29.08 168 CYS A N 1
ATOM 1309 C CA . CYS A 1 168 ? 36.843 44.949 39.179 1.00 32.09 168 CYS A CA 1
ATOM 1310 C C . CYS A 1 168 ? 37.414 43.715 39.842 1.00 30.56 168 CYS A C 1
ATOM 1311 O O . CYS A 1 168 ? 38.535 43.315 39.536 1.00 29.76 168 CYS A O 1
ATOM 1314 N N . LEU A 1 169 ? 36.645 43.100 40.738 1.00 27.78 169 LEU A N 1
ATOM 1315 C CA . LEU A 1 169 ? 37.118 41.908 41.432 1.00 27.29 169 LEU A CA 1
ATOM 1316 C C . LEU A 1 169 ? 36.397 40.651 40.962 1.00 26.45 169 LEU A C 1
ATOM 1317 O O . LEU A 1 169 ? 35.315 40.709 40.369 1.00 28.70 169 LEU A O 1
ATOM 1322 N N . ALA A 1 170 ? 37.020 39.516 41.225 1.00 27.31 170 ALA A N 1
ATOM 1323 C CA . ALA A 1 170 ? 36.478 38.227 40.835 1.00 28.06 170 ALA A CA 1
ATOM 1324 C C . ALA A 1 170 ? 35.075 37.969 41.390 1.00 30.97 170 ALA A C 1
ATOM 1325 O O . ALA A 1 170 ? 34.297 37.228 40.779 1.00 30.89 170 ALA A O 1
ATOM 1327 N N . ASP A 1 171 ? 34.746 38.582 42.526 1.00 31.13 171 ASP A N 1
ATOM 1328 C CA . ASP A 1 171 ? 33.430 38.369 43.124 1.00 33.47 171 ASP A CA 1
ATOM 1329 C C . ASP A 1 171 ? 32.306 39.168 42.472 1.00 33.29 171 ASP A C 1
ATOM 1330 O O . ASP A 1 171 ? 31.129 38.984 42.801 1.00 33.06 171 ASP A O 1
ATOM 1335 N N . GLY A 1 172 ? 32.660 40.038 41.531 1.00 31.60 172 GLY A N 1
ATOM 1336 C CA . GLY A 1 172 ? 31.650 40.817 40.838 1.00 30.45 172 GLY A CA 1
ATOM 1337 C C . GLY A 1 172 ? 31.506 42.248 41.303 1.00 29.47 172 GLY A C 1
ATOM 1338 O O . GLY A 1 172 ? 30.717 43.003 40.740 1.00 31.15 172 GLY A O 1
ATOM 1339 N N . SER A 1 173 ? 32.248 42.625 42.334 1.00 29.02 173 SER A N 1
ATOM 1340 C CA . SER A 1 173 ? 32.177 43.991 42.835 1.00 31.36 173 SER A CA 1
ATOM 1341 C C . SER A 1 173 ? 33.135 44.888 42.063 1.00 32.69 173 SER A C 1
ATOM 1342 O O . SER A 1 173 ? 34.046 44.408 41.388 1.00 32.12 173 SER A O 1
ATOM 1345 N N . ILE A 1 174 ? 32.916 46.193 42.163 1.00 32.83 174 ILE A N 1
ATOM 1346 C CA . ILE A 1 174 ? 33.760 47.174 41.497 1.00 34.52 174 ILE A CA 1
ATOM 1347 C C . ILE A 1 174 ? 33.914 48.381 42.407 1.00 34.59 174 ILE A C 1
ATOM 1348 O O . ILE A 1 174 ? 33.008 48.714 43.176 1.00 36.00 174 ILE A O 1
ATOM 1353 N N . ALA A 1 175 ? 35.073 49.023 42.335 1.00 32.16 175 ALA A N 1
ATOM 1354 C CA . ALA A 1 175 ? 35.328 50.202 43.144 1.00 31.52 175 ALA A CA 1
ATOM 1355 C C . ALA A 1 175 ? 36.071 51.226 42.307 1.00 32.50 175 ALA A C 1
ATOM 1356 O O . ALA A 1 175 ? 36.911 50.867 41.477 1.00 31.94 175 ALA A O 1
ATOM 1358 N N . VAL A 1 176 ? 35.736 52.498 42.496 1.00 31.00 176 VAL A N 1
ATOM 1359 C CA . VAL A 1 176 ? 36.433 53.566 41.801 1.00 30.95 176 VAL A CA 1
ATOM 1360 C C . VAL A 1 176 ? 37.262 54.194 42.913 1.00 31.98 176 VAL A C 1
ATOM 1361 O O . VAL A 1 176 ? 36.735 54.563 43.968 1.00 31.67 176 VAL A O 1
ATOM 1365 N N . LEU A 1 177 ? 38.566 54.268 42.689 1.00 30.21 177 LEU A N 1
ATOM 1366 C CA . LEU A 1 177 ? 39.481 54.796 43.677 1.00 30.44 177 LEU A CA 1
ATOM 1367 C C . LEU A 1 177 ? 40.137 56.085 43.235 1.00 32.22 177 LEU A C 1
ATOM 1368 O O . LEU A 1 177 ? 40.319 56.332 42.041 1.00 32.06 177 LEU A O 1
ATOM 1373 N N . GLN A 1 178 ? 40.469 56.921 44.213 1.00 32.99 178 GLN A N 1
ATOM 1374 C CA . GLN A 1 178 ? 41.173 58.158 43.939 1.00 33.58 178 GLN A CA 1
ATOM 1375 C C . GLN A 1 178 ? 42.506 58.009 44.652 1.00 32.48 178 GLN A C 1
ATOM 1376 O O . GLN A 1 178 ? 42.562 57.798 45.867 1.00 30.69 178 GLN A O 1
ATOM 1382 N N . VAL A 1 179 ? 43.584 58.100 43.888 1.00 30.79 179 VAL A N 1
ATOM 1383 C CA . VAL A 1 179 ? 44.913 57.950 44.447 1.00 31.90 179 VAL A CA 1
ATOM 1384 C C . VAL A 1 179 ? 45.727 59.216 44.249 1.00 34.13 179 VAL A C 1
ATOM 1385 O O . VAL A 1 179 ? 46.078 59.574 43.127 1.00 34.56 179 VAL A O 1
ATOM 1389 N N . THR A 1 180 ? 46.005 59.902 45.354 1.00 35.52 180 THR A N 1
ATOM 1390 C CA . THR A 1 180 ? 46.811 61.115 45.328 1.00 36.89 180 THR A CA 1
ATOM 1391 C C . THR A 1 180 ? 48.018 60.802 46.206 1.00 38.22 180 THR A C 1
ATOM 1392 O O . THR A 1 180 ? 48.892 60.018 45.821 1.00 38.30 180 THR A O 1
ATOM 1396 N N . GLU A 1 181 ? 48.069 61.403 47.389 1.00 38.47 181 GLU A N 1
ATOM 1397 C CA . GLU A 1 181 ? 49.159 61.122 48.308 1.00 39.77 181 GLU A CA 1
ATOM 1398 C C . GLU A 1 181 ? 48.724 59.887 49.087 1.00 38.33 181 GLU A C 1
ATOM 1399 O O . GLU A 1 181 ? 49.543 59.158 49.631 1.00 39.60 181 GLU A O 1
ATOM 1405 N N . THR A 1 182 ? 47.416 59.673 49.134 1.00 38.61 182 THR A N 1
ATOM 1406 C CA . THR A 1 182 ? 46.831 58.542 49.837 1.00 39.91 182 THR A CA 1
ATOM 1407 C C . THR A 1 182 ? 45.761 57.934 48.941 1.00 39.33 182 THR A C 1
ATOM 1408 O O . THR A 1 182 ? 45.499 58.439 47.850 1.00 39.21 182 THR A O 1
ATOM 1412 N N . VAL A 1 183 ? 45.147 56.848 49.397 1.00 39.21 183 VAL A N 1
ATOM 1413 C CA . VAL A 1 183 ? 44.103 56.198 48.618 1.00 38.77 183 VAL A CA 1
ATOM 1414 C C . VAL A 1 183 ? 42.752 56.487 49.245 1.00 39.55 183 VAL A C 1
ATOM 1415 O O . VAL A 1 183 ? 42.604 56.428 50.467 1.00 40.67 183 VAL A O 1
ATOM 1419 N N . LYS A 1 184 ? 41.772 56.801 48.406 1.00 39.13 184 LYS A N 1
ATOM 1420 C CA . LYS A 1 184 ? 40.419 57.076 48.866 1.00 41.37 184 LYS A CA 1
ATOM 1421 C C . LYS A 1 184 ? 39.414 56.347 47.978 1.00 41.68 184 LYS A C 1
ATOM 1422 O O . LYS A 1 184 ? 39.583 56.303 46.763 1.00 41.70 184 LYS A O 1
ATOM 1428 N N . VAL A 1 185 ? 38.384 55.757 48.580 1.00 41.30 185 VAL A N 1
ATOM 1429 C CA . VAL A 1 185 ? 37.355 55.073 47.804 1.00 41.57 185 VAL A CA 1
ATOM 1430 C C . VAL A 1 185 ? 36.281 56.098 47.466 1.00 42.91 185 VAL A C 1
ATOM 1431 O O . VAL A 1 185 ? 35.669 56.677 48.364 1.00 43.69 185 VAL A O 1
ATOM 1435 N N . CYS A 1 186 ? 36.055 56.326 46.175 1.00 41.82 186 CYS A N 1
ATOM 1436 C CA . CYS A 1 186 ? 35.062 57.298 45.722 1.00 42.62 186 CYS A CA 1
ATOM 1437 C C . CYS A 1 186 ? 33.678 56.694 45.577 1.00 41.44 186 CYS A C 1
ATOM 1438 O O . CYS A 1 186 ? 32.681 57.304 45.954 1.00 41.46 186 CYS A O 1
ATOM 1441 N N . ALA A 1 187 ? 33.618 55.494 45.019 1.00 39.34 187 ALA A N 1
ATOM 1442 C CA . ALA A 1 187 ? 32.345 54.826 44.815 1.00 36.96 187 ALA A CA 1
ATOM 1443 C C . ALA A 1 187 ? 32.579 53.335 44.675 1.00 38.36 187 ALA A C 1
ATOM 1444 O O . ALA A 1 187 ? 33.689 52.894 44.361 1.00 36.96 187 ALA A O 1
ATOM 1446 N N . THR A 1 188 ? 31.532 52.561 44.927 1.00 38.61 188 THR A N 1
ATOM 1447 C CA . THR A 1 188 ? 31.610 51.114 44.831 1.00 41.28 188 THR A CA 1
ATOM 1448 C C . THR A 1 188 ? 30.252 50.538 44.444 1.00 42.41 188 THR A C 1
ATOM 1449 O O . THR A 1 188 ? 29.230 51.221 44.503 1.00 42.68 188 THR A O 1
ATOM 1453 N N . LEU A 1 189 ? 30.263 49.280 44.022 1.00 43.97 189 LEU A N 1
ATOM 1454 C CA . LEU A 1 189 ? 29.054 48.555 43.658 1.00 44.26 189 LEU A CA 1
ATOM 1455 C C . LEU A 1 189 ? 29.257 47.175 44.270 1.00 43.88 189 LEU A C 1
ATOM 1456 O O . LEU A 1 189 ? 30.323 46.577 44.123 1.00 43.33 189 LEU A O 1
ATOM 1461 N N . PRO A 1 190 ? 28.246 46.656 44.981 1.00 44.03 190 PRO A N 1
ATOM 1462 C CA . PRO A 1 190 ? 28.372 45.336 45.604 1.00 43.75 190 PRO A CA 1
ATOM 1463 C C . PRO A 1 190 ? 28.497 44.197 44.596 1.00 42.85 190 PRO A C 1
ATOM 1464 O O . PRO A 1 190 ? 28.143 44.347 43.424 1.00 43.46 190 PRO A O 1
ATOM 1468 N N . SER A 1 191 ? 28.997 43.060 45.067 1.00 43.30 191 SER A N 1
ATOM 1469 C CA . SER A 1 191 ? 29.193 41.881 44.228 1.00 43.84 191 SER A CA 1
ATOM 1470 C C . SER A 1 191 ? 27.921 41.435 43.522 1.00 44.35 191 SER A C 1
ATOM 1471 O O . SER A 1 191 ? 27.975 40.740 42.507 1.00 44.28 191 SER A O 1
ATOM 1474 N N . THR A 1 192 ? 26.775 41.822 44.066 1.00 44.80 192 THR A N 1
ATOM 1475 C CA . THR A 1 192 ? 25.501 41.441 43.474 1.00 45.68 192 THR A CA 1
ATOM 1476 C C . THR A 1 192 ? 25.282 42.052 42.095 1.00 44.81 192 THR A C 1
ATOM 1477 O O . THR A 1 192 ? 24.453 41.571 41.323 1.00 45.49 192 THR A O 1
ATOM 1481 N N . VAL A 1 193 ? 26.027 43.107 41.778 1.00 44.26 193 VAL A N 1
ATOM 1482 C CA . VAL A 1 193 ? 25.896 43.749 40.474 1.00 42.59 193 VAL A CA 1
ATOM 1483 C C . VAL A 1 193 ? 26.501 42.830 39.417 1.00 40.86 193 VAL A C 1
ATOM 1484 O O . VAL A 1 193 ? 26.160 42.904 38.238 1.00 40.62 193 VAL A O 1
ATOM 1488 N N . ALA A 1 194 ? 27.405 41.965 39.865 1.00 39.21 194 ALA A N 1
ATOM 1489 C CA . ALA A 1 194 ? 28.062 41.000 38.999 1.00 36.91 194 ALA A CA 1
ATOM 1490 C C . ALA A 1 194 ? 28.810 41.637 37.821 1.00 35.45 194 ALA A C 1
ATOM 1491 O O . ALA A 1 194 ? 28.501 41.355 36.657 1.00 34.89 194 ALA A O 1
ATOM 1493 N N . VAL A 1 195 ? 29.787 42.489 38.135 1.00 33.02 195 VAL A N 1
ATOM 1494 C CA . VAL A 1 195 ? 30.610 43.159 37.118 1.00 33.47 195 VAL A CA 1
ATOM 1495 C C . VAL A 1 195 ? 31.735 42.200 36.713 1.00 31.43 195 VAL A C 1
ATOM 1496 O O . VAL A 1 195 ? 32.283 41.493 37.553 1.00 31.40 195 VAL A O 1
ATOM 1500 N N . THR A 1 196 ? 32.083 42.184 35.430 1.00 30.76 196 THR A N 1
ATOM 1501 C CA . THR A 1 196 ? 33.133 41.291 34.945 1.00 29.94 196 THR A CA 1
ATOM 1502 C C . THR A 1 196 ? 34.279 42.042 34.283 1.00 29.60 196 THR A C 1
ATOM 1503 O O . THR A 1 196 ? 35.370 41.491 34.108 1.00 27.85 196 THR A O 1
ATOM 1507 N N . SER A 1 197 ? 34.033 43.289 33.899 1.00 27.76 197 SER A N 1
ATOM 1508 C CA . SER A 1 197 ? 35.070 44.056 33.222 1.00 28.00 197 SER A CA 1
ATOM 1509 C C . SER A 1 197 ? 34.734 45.533 33.189 1.00 27.58 197 SER A C 1
ATOM 1510 O O . SER A 1 197 ? 33.594 45.923 33.417 1.00 28.82 197 SER A O 1
ATOM 1513 N N . VAL A 1 198 ? 35.731 46.359 32.909 1.00 26.96 198 VAL A N 1
ATOM 1514 C CA . VAL A 1 198 ? 35.490 47.800 32.844 1.00 26.14 198 VAL A CA 1
ATOM 1515 C C . VAL A 1 198 ? 36.389 48.472 31.827 1.00 26.15 198 VAL A C 1
ATOM 1516 O O . VAL A 1 198 ? 37.450 47.952 31.471 1.00 26.44 198 VAL A O 1
ATOM 1520 N N . CYS A 1 199 ? 35.940 49.617 31.331 1.00 23.80 199 CYS A N 1
ATOM 1521 C CA . CYS A 1 199 ? 36.742 50.391 30.392 1.00 24.38 199 CYS A CA 1
ATOM 1522 C C . CYS A 1 199 ? 36.246 51.822 30.424 1.00 23.93 199 CYS A C 1
ATOM 1523 O O . CYS A 1 199 ? 35.049 52.070 30.358 1.00 26.69 199 CYS A O 1
ATOM 1526 N N . TRP A 1 200 ? 37.168 52.764 30.513 1.00 24.04 200 TRP A N 1
ATOM 1527 C CA . TRP A 1 200 ? 36.775 54.167 30.531 1.00 25.25 200 TRP A CA 1
ATOM 1528 C C . TRP A 1 200 ? 36.452 54.659 29.132 1.00 26.14 200 TRP A C 1
ATOM 1529 O O . TRP A 1 200 ? 36.952 54.125 28.137 1.00 24.57 200 TRP A O 1
ATOM 1540 N N . SER A 1 201 ? 35.611 55.688 29.050 1.00 27.32 201 SER A N 1
ATOM 1541 C CA . SER A 1 201 ? 35.292 56.279 27.758 1.00 27.56 201 SER A CA 1
ATOM 1542 C C . SER A 1 201 ? 36.593 56.963 27.302 1.00 27.27 201 SER A C 1
ATOM 1543 O O . SER A 1 201 ? 37.460 57.247 28.120 1.00 26.74 201 SER A O 1
ATOM 1546 N N . PRO A 1 202 ? 36.740 57.238 26.000 1.00 28.32 202 PRO A N 1
ATOM 1547 C CA . PRO A 1 202 ? 37.946 57.879 25.461 1.00 30.80 202 PRO A CA 1
ATOM 1548 C C . PRO A 1 202 ? 38.525 59.038 26.272 1.00 31.28 202 PRO A C 1
ATOM 1549 O O . PRO A 1 202 ? 39.734 59.086 26.513 1.00 30.47 202 PRO A O 1
ATOM 1553 N N . LYS A 1 203 ? 37.674 59.969 26.694 1.00 32.05 203 LYS A N 1
ATOM 1554 C CA . LYS A 1 203 ? 38.156 61.107 27.475 1.00 33.78 203 LYS A CA 1
ATOM 1555 C C . LYS A 1 203 ? 37.958 60.967 28.992 1.00 33.79 203 LYS A C 1
ATOM 1556 O O . LYS A 1 203 ? 38.118 61.930 29.742 1.00 34.79 203 LYS A O 1
ATOM 1562 N N . GLY A 1 204 ? 37.622 59.758 29.437 1.00 32.96 204 GLY A N 1
ATOM 1563 C CA . GLY A 1 204 ? 37.458 59.489 30.859 1.00 32.31 204 GLY A CA 1
ATOM 1564 C C . GLY A 1 204 ? 36.273 60.111 31.577 1.00 32.96 204 GLY A C 1
ATOM 1565 O O . GLY A 1 204 ? 36.301 60.249 32.799 1.00 33.15 204 GLY A O 1
ATOM 1566 N N . LYS A 1 205 ? 35.238 60.474 30.830 1.00 34.49 205 LYS A N 1
ATOM 1567 C CA . LYS A 1 205 ? 34.046 61.092 31.406 1.00 34.26 205 LYS A CA 1
ATOM 1568 C C . LYS A 1 205 ? 33.070 60.054 31.945 1.00 34.03 205 LYS A C 1
ATOM 1569 O O . LYS A 1 205 ? 32.290 60.333 32.858 1.00 33.15 205 LYS A O 1
ATOM 1575 N N . GLN A 1 206 ? 33.115 58.854 31.374 1.00 30.85 206 GLN A N 1
ATOM 1576 C CA . GLN A 1 206 ? 32.251 57.775 31.810 1.00 31.08 206 GLN A CA 1
ATOM 1577 C C . GLN A 1 206 ? 33.027 56.472 31.903 1.00 30.93 206 GLN A C 1
ATOM 1578 O O . GLN A 1 206 ? 34.137 56.361 31.384 1.00 29.58 206 GLN A O 1
ATOM 1584 N N . LEU A 1 207 ? 32.435 55.509 32.603 1.00 31.35 207 LEU A N 1
ATOM 1585 C CA . LEU A 1 207 ? 33.025 54.187 32.777 1.00 30.48 207 LEU A CA 1
ATOM 1586 C C . LEU A 1 207 ? 32.030 53.159 32.270 1.00 31.21 207 LEU A C 1
ATOM 1587 O O . LEU A 1 207 ? 30.841 53.205 32.617 1.00 30.97 207 LEU A O 1
ATOM 1592 N N . ALA A 1 208 ? 32.501 52.244 31.426 1.00 28.69 208 ALA A N 1
ATOM 1593 C CA . ALA A 1 208 ? 31.640 51.185 30.920 1.00 29.70 208 ALA A CA 1
ATOM 1594 C C . ALA A 1 208 ? 31.997 49.941 31.716 1.00 30.10 208 ALA A C 1
ATOM 1595 O O . ALA A 1 208 ? 33.175 49.663 31.964 1.00 29.11 208 ALA A O 1
ATOM 1597 N N . VAL A 1 209 ? 30.985 49.206 32.149 1.00 29.95 209 VAL A N 1
ATOM 1598 C CA . VAL A 1 209 ? 31.234 47.990 32.896 1.00 30.79 209 VAL A CA 1
ATOM 1599 C C . VAL A 1 209 ? 30.519 46.835 32.211 1.00 30.49 209 VAL A C 1
ATOM 1600 O O . VAL A 1 209 ? 29.343 46.943 31.836 1.00 29.83 209 VAL A O 1
ATOM 1604 N N . GLY A 1 210 ? 31.251 45.745 32.011 1.00 30.23 210 GLY A N 1
ATOM 1605 C CA . GLY A 1 210 ? 30.676 44.559 31.398 1.00 30.00 210 GLY A CA 1
ATOM 1606 C C . GLY A 1 210 ? 30.064 43.772 32.538 1.00 30.27 210 GLY A C 1
ATOM 1607 O O . GLY A 1 210 ? 30.572 43.821 33.660 1.00 29.10 210 GLY A O 1
ATOM 1608 N N . LYS A 1 211 ? 28.981 43.048 32.267 1.00 30.39 211 LYS A N 1
ATOM 1609 C CA . LYS A 1 211 ? 28.322 42.307 33.328 1.00 30.78 211 LYS A CA 1
ATOM 1610 C C . LYS A 1 211 ? 28.096 40.837 33.051 1.00 30.26 211 LYS A C 1
ATOM 1611 O O . LYS A 1 211 ? 28.124 40.381 31.907 1.00 29.55 211 LYS A O 1
ATOM 1617 N N . GLN A 1 212 ? 27.872 40.104 34.132 1.00 31.67 212 GLN A N 1
ATOM 1618 C CA . GLN A 1 212 ? 27.607 38.679 34.071 1.00 33.73 212 GLN A CA 1
ATOM 1619 C C . GLN A 1 212 ? 26.370 38.397 33.205 1.00 34.63 212 GLN A C 1
ATOM 1620 O O . GLN A 1 212 ? 26.297 37.361 32.542 1.00 35.33 212 GLN A O 1
ATOM 1626 N N . ASN A 1 213 ? 25.415 39.323 33.189 1.00 34.58 213 ASN A N 1
ATOM 1627 C CA . ASN A 1 213 ? 24.197 39.119 32.404 1.00 36.65 213 ASN A CA 1
ATOM 1628 C C . ASN A 1 213 ? 24.342 39.447 30.920 1.00 36.48 213 ASN A C 1
ATOM 1629 O O . ASN A 1 213 ? 23.361 39.449 30.177 1.00 37.72 213 ASN A O 1
ATOM 1634 N N . GLY A 1 214 ? 25.567 39.736 30.486 1.00 33.08 214 GLY A N 1
ATOM 1635 C CA . GLY A 1 214 ? 25.793 40.011 29.080 1.00 31.47 214 GLY A CA 1
ATOM 1636 C C . GLY A 1 214 ? 25.622 41.441 28.626 1.00 30.61 214 GLY A C 1
ATOM 1637 O O . GLY A 1 214 ? 25.786 41.734 27.446 1.00 31.10 214 GLY A O 1
ATOM 1638 N N . THR A 1 215 ? 25.286 42.339 29.540 1.00 31.08 215 THR A N 1
ATOM 1639 C CA . THR A 1 215 ? 25.104 43.728 29.149 1.00 30.40 215 THR A CA 1
ATOM 1640 C C . THR A 1 215 ? 26.313 44.566 29.501 1.00 29.47 215 THR A C 1
ATOM 1641 O O . THR A 1 215 ? 27.159 44.147 30.278 1.00 29.29 215 THR A O 1
ATOM 1645 N N . VAL A 1 216 ? 26.381 45.751 28.910 1.00 31.33 216 VAL A N 1
ATOM 1646 C CA . VAL A 1 216 ? 27.442 46.698 29.204 1.00 30.61 216 VAL A CA 1
ATOM 1647 C C . VAL A 1 216 ? 26.719 47.956 29.653 1.00 31.78 216 VAL A C 1
ATOM 1648 O O . VAL A 1 216 ? 25.882 48.488 28.924 1.00 31.81 216 VAL A O 1
ATOM 1652 N N . VAL A 1 217 ? 27.042 48.416 30.854 1.00 31.05 217 VAL A N 1
ATOM 1653 C CA . VAL A 1 217 ? 26.405 49.595 31.418 1.00 33.16 217 VAL A CA 1
ATOM 1654 C C . VAL A 1 217 ? 27.375 50.763 31.522 1.00 31.88 217 VAL A C 1
ATOM 1655 O O . VAL A 1 217 ? 28.501 50.621 32.015 1.00 32.86 217 VAL A O 1
ATOM 1659 N N . GLN A 1 218 ? 26.927 51.913 31.033 1.00 33.33 218 GLN A N 1
ATOM 1660 C CA . GLN A 1 218 ? 27.705 53.146 31.073 1.00 31.71 218 GLN A CA 1
ATOM 1661 C C . GLN A 1 218 ? 27.357 53.887 32.365 1.00 34.36 218 GLN A C 1
ATOM 1662 O O . GLN A 1 218 ? 26.181 54.159 32.629 1.00 34.43 218 GLN A O 1
ATOM 1668 N N . TYR A 1 219 ? 28.381 54.207 33.154 1.00 33.48 219 TYR A N 1
ATOM 1669 C CA . TYR A 1 219 ? 28.228 54.902 34.435 1.00 34.78 219 TYR A CA 1
ATOM 1670 C C . TYR A 1 219 ? 29.029 56.187 34.484 1.00 35.26 219 TYR A C 1
ATOM 1671 O O . TYR A 1 219 ? 29.970 56.387 33.723 1.00 35.57 219 TYR A O 1
ATOM 1680 N N . LEU A 1 220 ? 28.649 57.065 35.400 1.00 35.76 220 LEU A N 1
ATOM 1681 C CA . LEU A 1 220 ? 29.408 58.277 35.608 1.00 36.51 220 LEU A CA 1
ATOM 1682 C C . LEU A 1 220 ? 30.459 57.776 36.593 1.00 37.11 220 LEU A C 1
ATOM 1683 O O . LEU A 1 220 ? 30.292 56.707 37.183 1.00 36.49 220 LEU A O 1
ATOM 1688 N N . PRO A 1 221 ? 31.562 58.519 36.775 1.00 36.80 221 PRO A N 1
ATOM 1689 C CA . PRO A 1 221 ? 32.595 58.074 37.713 1.00 37.59 221 PRO A CA 1
ATOM 1690 C C . PRO A 1 221 ? 32.040 57.869 39.123 1.00 38.32 221 PRO A C 1
ATOM 1691 O O . PRO A 1 221 ? 32.661 57.207 39.955 1.00 38.06 221 PRO A O 1
ATOM 1695 N N . THR A 1 222 ? 30.863 58.441 39.371 1.00 39.76 222 THR A N 1
ATOM 1696 C CA . THR A 1 222 ? 30.190 58.338 40.666 1.00 40.31 222 THR A CA 1
ATOM 1697 C C . THR A 1 222 ? 29.390 57.048 40.743 1.00 41.63 222 THR A C 1
ATOM 1698 O O . THR A 1 222 ? 28.780 56.737 41.768 1.00 41.36 222 THR A O 1
ATOM 1702 N N . LEU A 1 223 ? 29.411 56.303 39.642 1.00 41.52 223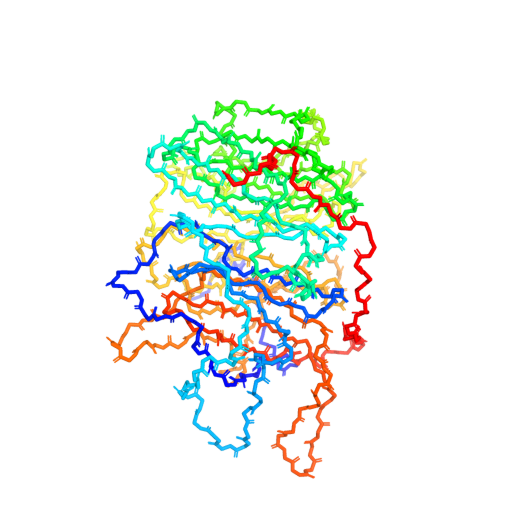 LEU A N 1
ATOM 1703 C CA . LEU A 1 223 ? 28.704 55.040 39.502 1.00 41.73 223 LEU A CA 1
ATOM 1704 C C . LEU A 1 223 ? 27.191 55.200 39.459 1.00 42.08 223 LEU A C 1
ATOM 1705 O O . LEU A 1 223 ? 26.442 54.391 40.008 1.00 41.38 223 LEU A O 1
ATOM 1710 N N . GLN A 1 224 ? 26.765 56.267 38.792 1.00 43.39 224 GLN A N 1
ATOM 1711 C CA . GLN A 1 224 ? 25.355 56.554 38.573 1.00 44.86 224 GLN A CA 1
ATOM 1712 C C . GLN A 1 224 ? 25.112 56.080 37.140 1.00 44.37 224 GLN A C 1
ATOM 1713 O O . GLN A 1 224 ? 25.771 56.549 36.212 1.00 43.87 224 GLN A O 1
ATOM 1719 N N . GLU A 1 225 ? 24.183 55.146 36.962 1.00 43.37 225 GLU A N 1
ATOM 1720 C CA . GLU A 1 225 ? 23.890 54.600 35.640 1.00 43.83 225 GLU A CA 1
ATOM 1721 C C . GLU A 1 225 ? 23.480 55.656 34.618 1.00 44.35 225 GLU A C 1
ATOM 1722 O O . GLU A 1 225 ? 22.669 56.535 34.909 1.00 44.38 225 GLU A O 1
ATOM 1728 N N . LYS A 1 226 ? 24.042 55.557 33.417 1.00 42.96 226 LYS A N 1
ATOM 1729 C CA . LYS A 1 226 ? 23.746 56.503 32.349 1.00 43.98 226 LYS A CA 1
ATOM 1730 C C . LYS A 1 226 ? 23.113 55.874 31.113 1.00 43.95 226 LYS A C 1
ATOM 1731 O O . LYS A 1 226 ? 22.213 56.457 30.509 1.00 45.04 226 LYS A O 1
ATOM 1737 N N . LYS A 1 227 ? 23.591 54.697 30.723 1.00 43.01 227 LYS A N 1
ATOM 1738 C CA . LYS A 1 227 ? 23.048 54.016 29.551 1.00 41.57 227 LYS A CA 1
ATOM 1739 C C . LYS A 1 227 ? 23.303 52.524 29.661 1.00 40.77 227 LYS A C 1
ATOM 1740 O O . LYS A 1 227 ? 24.239 52.102 30.332 1.00 40.67 227 LYS A O 1
ATOM 1746 N N . VAL A 1 228 ? 22.460 51.729 29.011 1.00 40.36 228 VAL A N 1
ATOM 1747 C CA . VAL A 1 228 ? 22.619 50.282 29.037 1.00 40.87 228 VAL A CA 1
ATOM 1748 C C . VAL A 1 228 ? 22.741 49.735 27.622 1.00 39.62 228 VAL A C 1
ATOM 1749 O O . VAL A 1 228 ? 21.943 50.062 26.746 1.00 38.84 228 VAL A O 1
ATOM 1753 N N . ILE A 1 229 ? 23.763 48.916 27.399 1.00 37.93 229 ILE A N 1
ATOM 1754 C CA . ILE A 1 229 ? 23.975 48.302 26.101 1.00 36.61 229 ILE A CA 1
ATOM 1755 C C . ILE A 1 229 ? 23.491 46.873 26.285 1.00 36.43 229 ILE A C 1
ATOM 1756 O O . ILE A 1 229 ? 24.020 46.129 27.107 1.00 37.02 229 ILE A O 1
ATOM 1761 N N . PRO A 1 230 ? 22.461 46.479 25.529 1.00 37.51 230 PRO A N 1
ATOM 1762 C CA . PRO A 1 230 ? 21.872 45.142 25.594 1.00 37.58 230 PRO A CA 1
ATOM 1763 C C . PRO A 1 230 ? 22.779 44.023 25.129 1.00 37.10 230 PRO A C 1
ATOM 1764 O O . PRO A 1 230 ? 23.713 44.243 24.355 1.00 37.54 230 PRO A O 1
ATOM 1768 N N . CYS A 1 231 ? 22.524 42.827 25.644 1.00 36.13 231 CYS A N 1
ATOM 1769 C CA . CYS A 1 231 ? 23.284 41.661 25.230 1.00 35.52 231 CYS A CA 1
ATOM 1770 C C . CYS A 1 231 ? 22.883 41.495 23.764 1.00 35.33 231 CYS A C 1
ATOM 1771 O O . CYS A 1 231 ? 21.710 41.652 23.422 1.00 35.47 231 CYS A O 1
ATOM 1774 N N . PRO A 1 232 ? 23.841 41.199 22.873 1.00 33.40 232 PRO A N 1
ATOM 1775 C CA . PRO A 1 232 ? 23.486 41.040 21.462 1.00 34.18 232 PRO A CA 1
ATOM 1776 C C . PRO A 1 232 ? 22.319 40.087 21.225 1.00 35.36 232 PRO A C 1
ATOM 1777 O O . PRO A 1 232 ? 22.241 39.015 21.822 1.00 33.48 232 PRO A O 1
ATOM 1781 N N . PRO A 1 233 ? 21.397 40.478 20.338 1.00 38.21 233 PRO A N 1
ATOM 1782 C CA . PRO A 1 233 ? 20.211 39.691 19.991 1.00 40.51 233 PRO A CA 1
ATOM 1783 C C . PRO A 1 233 ? 20.469 38.239 19.602 1.00 41.19 233 PRO A C 1
ATOM 1784 O O . PRO A 1 233 ? 19.612 37.382 19.822 1.00 41.66 233 PRO A O 1
ATOM 1788 N N . PHE A 1 234 ? 21.631 37.954 19.021 1.00 40.21 234 PHE A N 1
ATOM 1789 C CA . PHE A 1 234 ? 21.923 36.588 18.608 1.00 40.75 234 PHE A CA 1
ATOM 1790 C C . PHE A 1 234 ? 22.292 35.657 19.752 1.00 40.82 234 PHE A C 1
ATOM 1791 O O . PHE A 1 234 ? 22.640 34.499 19.534 1.00 42.09 234 PHE A O 1
ATOM 1799 N N . TYR A 1 235 ? 22.199 36.164 20.975 1.00 41.17 235 TYR A N 1
ATOM 1800 C CA . TYR A 1 235 ? 22.484 35.358 22.157 1.00 42.01 235 TYR A CA 1
ATOM 1801 C C . TYR A 1 235 ? 21.164 34.962 22.821 1.00 44.01 235 TYR A C 1
ATOM 1802 O O . TYR A 1 235 ? 20.494 35.786 23.436 1.00 44.98 235 TYR A O 1
ATOM 1811 N N . GLU A 1 236 ? 20.813 33.689 22.679 1.00 45.98 236 GLU A N 1
ATOM 1812 C CA . GLU A 1 236 ? 19.581 33.112 23.217 1.00 48.91 236 GLU A CA 1
ATOM 1813 C C . GLU A 1 236 ? 19.630 32.841 24.714 1.00 48.67 236 GLU A C 1
ATOM 1814 O O . GLU A 1 236 ? 20.702 32.673 25.293 1.00 48.60 236 GLU A O 1
ATOM 1820 N N . SER A 1 237 ? 18.454 32.769 25.330 1.00 48.87 237 SER A N 1
ATOM 1821 C CA . SER A 1 237 ? 18.371 32.509 26.762 1.00 49.75 237 SER A CA 1
ATOM 1822 C C . SER A 1 237 ? 18.876 31.111 27.110 1.00 50.96 237 SER A C 1
ATOM 1823 O O . SER A 1 237 ? 19.247 30.848 28.253 1.00 50.69 237 SER A O 1
ATOM 1826 N N . ASP A 1 238 ? 18.901 30.216 26.128 1.00 52.87 238 ASP A N 1
ATOM 1827 C CA . ASP A 1 238 ? 19.357 28.854 26.383 1.00 55.63 238 ASP A CA 1
ATOM 1828 C C . ASP A 1 238 ? 20.872 28.744 26.481 1.00 55.71 238 ASP A C 1
ATOM 1829 O O . ASP A 1 238 ? 21.405 27.728 26.933 1.00 56.78 238 ASP A O 1
ATOM 1834 N N . HIS A 1 239 ? 21.563 29.793 26.053 1.00 55.14 239 HIS A N 1
ATOM 1835 C CA . HIS A 1 239 ? 23.018 29.831 26.116 1.00 54.17 239 HIS A CA 1
ATOM 1836 C C . HIS A 1 239 ? 23.452 31.238 26.482 1.00 50.54 239 HIS A C 1
ATOM 1837 O O . HIS A 1 239 ? 23.914 32.000 25.637 1.00 50.19 239 HIS A O 1
ATOM 1844 N N . PRO A 1 240 ? 23.305 31.600 27.763 1.00 47.96 240 PRO A N 1
ATOM 1845 C CA . PRO A 1 240 ? 23.684 32.931 28.233 1.00 45.49 240 PRO A CA 1
ATOM 1846 C C . PRO A 1 240 ? 25.178 33.198 28.127 1.00 43.05 240 PRO A C 1
ATOM 1847 O O . PRO A 1 240 ? 26.002 32.290 28.242 1.00 41.27 240 PRO A O 1
ATOM 1851 N N . VAL A 1 241 ? 25.519 34.456 27.897 1.00 40.34 241 VAL A N 1
ATOM 1852 C CA . VAL A 1 241 ? 26.911 34.845 27.813 1.00 38.45 241 VAL A CA 1
ATOM 1853 C C . VAL A 1 241 ? 27.128 35.981 28.789 1.00 37.45 241 VAL A C 1
ATOM 1854 O O . VAL A 1 241 ? 26.198 36.715 29.126 1.00 38.55 241 VAL A O 1
ATOM 1858 N N . ARG A 1 242 ? 28.354 36.108 29.269 1.00 35.58 242 ARG A N 1
ATOM 1859 C CA . ARG A 1 242 ? 28.677 37.205 30.151 1.00 34.37 242 ARG A CA 1
ATOM 1860 C C . ARG A 1 242 ? 29.707 38.001 29.368 1.00 31.99 242 ARG A C 1
ATOM 1861 O O . ARG A 1 242 ? 30.308 37.489 28.425 1.00 31.37 242 ARG A O 1
ATOM 1869 N N . VAL A 1 243 ? 29.881 39.261 29.725 1.00 30.54 243 VAL A N 1
ATOM 1870 C CA . VAL A 1 243 ? 30.872 40.075 29.046 1.00 29.29 243 VAL A CA 1
ATOM 1871 C C . VAL A 1 243 ? 32.187 39.655 29.671 1.00 29.29 243 VAL A C 1
ATOM 1872 O O . VAL A 1 243 ? 32.283 39.505 30.886 1.00 31.05 243 VAL A O 1
ATOM 1876 N N . LEU A 1 244 ? 33.185 39.434 28.830 1.00 26.64 244 LEU A N 1
ATOM 1877 C CA . LEU A 1 244 ? 34.505 39.026 29.279 1.00 26.77 244 LEU A CA 1
ATOM 1878 C C . LEU A 1 244 ? 35.439 40.233 29.362 1.00 24.65 244 LEU A C 1
ATOM 1879 O O . LEU A 1 244 ? 36.209 40.385 30.316 1.00 24.32 244 LEU A O 1
ATOM 1884 N N . ASP A 1 245 ? 35.377 41.070 28.333 1.00 24.41 245 ASP A N 1
ATOM 1885 C CA . ASP A 1 245 ? 36.211 42.264 28.246 1.00 23.38 245 ASP A CA 1
ATOM 1886 C C . ASP A 1 245 ? 35.528 43.308 27.390 1.00 24.07 245 ASP A C 1
ATOM 1887 O O . ASP A 1 245 ? 34.714 42.990 26.538 1.00 23.51 245 ASP A O 1
ATOM 1892 N N . VAL A 1 246 ? 35.872 44.568 27.611 1.00 22.34 246 VAL A N 1
ATOM 1893 C CA . VAL A 1 246 ? 35.257 45.626 26.849 1.00 24.08 246 VAL A CA 1
ATOM 1894 C C . VAL A 1 246 ? 36.262 46.730 26.545 1.00 22.39 246 VAL A C 1
ATOM 1895 O O . VAL A 1 246 ? 37.145 47.027 27.359 1.00 22.37 246 VAL A O 1
ATOM 1899 N N . LEU A 1 247 ? 36.140 47.299 25.350 1.00 20.85 247 LEU A N 1
ATOM 1900 C CA . LEU A 1 247 ? 36.974 48.406 24.927 1.00 21.39 247 LEU A CA 1
ATOM 1901 C C . LEU A 1 247 ? 36.061 49.492 24.371 1.00 22.47 247 LEU A C 1
ATOM 1902 O O . LEU A 1 247 ? 35.379 49.290 23.370 1.00 22.94 247 LEU A O 1
ATOM 1907 N N . TRP A 1 248 ? 36.056 50.643 25.030 1.00 22.96 248 TRP A N 1
ATOM 1908 C CA . TRP A 1 248 ? 35.247 51.770 24.594 1.00 23.47 248 TRP A CA 1
ATOM 1909 C C . TRP A 1 248 ? 36.122 52.570 23.616 1.00 23.81 248 TRP A C 1
ATOM 1910 O O . TRP A 1 248 ? 36.992 53.347 24.010 1.00 24.45 248 TRP A O 1
ATOM 1921 N N . ILE A 1 249 ? 35.870 52.365 22.333 1.00 24.06 249 ILE A N 1
ATOM 1922 C CA . ILE A 1 249 ? 36.652 52.990 21.276 1.00 26.18 249 ILE A CA 1
ATOM 1923 C C . ILE A 1 249 ? 36.273 54.425 20.962 1.00 27.84 249 ILE A C 1
ATOM 1924 O O . ILE A 1 249 ? 37.139 55.289 20.836 1.00 28.48 249 ILE A O 1
ATOM 1929 N N . GLY A 1 250 ? 34.974 54.664 20.820 1.00 26.93 250 GLY A N 1
ATOM 1930 C CA . GLY A 1 250 ? 34.487 55.993 20.515 1.00 28.51 250 GLY A CA 1
ATOM 1931 C C . GLY A 1 250 ? 33.160 56.130 21.228 1.00 29.43 250 GLY A C 1
ATOM 1932 O O . GLY A 1 250 ? 32.627 55.149 21.728 1.00 27.04 250 GLY A O 1
ATOM 1933 N N . THR A 1 251 ? 32.622 57.338 21.282 1.00 31.61 251 THR A N 1
ATOM 1934 C CA . THR A 1 251 ? 31.362 57.546 21.977 1.00 32.27 251 THR A CA 1
ATOM 1935 C C . THR A 1 251 ? 30.331 56.456 21.733 1.00 30.92 251 THR A C 1
ATOM 1936 O O . THR A 1 251 ? 29.761 55.917 22.681 1.00 31.39 251 THR A O 1
ATOM 1940 N N . TYR A 1 252 ? 30.104 56.122 20.467 1.00 29.51 252 TYR A N 1
ATOM 1941 C CA . TYR A 1 252 ? 29.110 55.115 20.105 1.00 31.01 252 TYR A CA 1
ATOM 1942 C C . TYR A 1 252 ? 29.717 53.829 19.554 1.00 29.29 252 TYR A C 1
ATOM 1943 O O . TYR A 1 252 ? 29.028 53.045 18.905 1.00 30.02 252 TYR A O 1
ATOM 1952 N N . VAL A 1 253 ? 31.002 53.607 19.808 1.00 28.14 253 VAL A N 1
ATOM 1953 C CA . VAL A 1 253 ? 31.653 52.413 19.281 1.00 26.13 253 VAL A CA 1
ATOM 1954 C C . VAL A 1 253 ? 32.387 51.616 20.357 1.00 24.96 253 VAL A C 1
ATOM 1955 O O . VAL A 1 253 ? 33.218 52.160 21.091 1.00 24.91 253 VAL A O 1
ATOM 1959 N N . PHE A 1 254 ? 32.068 50.324 20.442 1.00 24.97 254 PHE A N 1
ATOM 1960 C CA . PHE A 1 254 ? 32.681 49.431 21.433 1.00 25.06 254 PHE A CA 1
ATOM 1961 C C . PHE A 1 254 ? 33.133 48.109 20.830 1.00 23.01 254 PHE A C 1
ATOM 1962 O O . PHE A 1 254 ? 32.561 47.638 19.855 1.00 24.44 254 PHE A O 1
ATOM 1970 N N . ALA A 1 255 ? 34.156 47.513 21.435 1.00 23.84 255 ALA A N 1
ATOM 1971 C CA . ALA A 1 255 ? 34.573 46.161 21.065 1.00 22.46 255 ALA A CA 1
ATOM 1972 C C . ALA A 1 255 ? 34.155 45.455 22.372 1.00 23.46 255 ALA A C 1
ATOM 1973 O O . ALA A 1 255 ? 34.551 45.874 23.470 1.00 22.84 255 ALA A O 1
ATOM 1975 N N . ILE A 1 256 ? 33.316 44.429 22.268 1.00 23.12 256 ILE A N 1
ATOM 1976 C CA . ILE A 1 256 ? 32.861 43.714 23.459 1.00 22.96 256 ILE A CA 1
ATOM 1977 C C . ILE A 1 256 ? 33.089 42.239 23.218 1.00 23.26 256 ILE A C 1
ATOM 1978 O O . ILE A 1 256 ? 32.748 41.710 22.156 1.00 24.70 256 ILE A O 1
ATOM 1983 N N . VAL A 1 257 ? 33.673 41.572 24.201 1.00 23.38 257 VAL A N 1
ATOM 1984 C CA . VAL A 1 257 ? 33.947 40.154 24.055 1.00 23.19 257 VAL A CA 1
ATOM 1985 C C . VAL A 1 257 ? 33.015 39.411 24.990 1.00 25.25 257 VAL A C 1
ATOM 1986 O O . VAL A 1 257 ? 32.875 39.790 26.152 1.00 25.55 257 VAL A O 1
ATOM 1990 N N . TYR A 1 258 ? 32.370 38.366 24.472 1.00 24.95 258 TYR A N 1
ATOM 1991 C CA . TYR A 1 258 ? 31.420 37.586 25.258 1.00 25.18 258 TYR A CA 1
ATOM 1992 C C . TYR A 1 258 ? 31.904 36.155 25.387 1.00 25.47 258 TYR A C 1
ATOM 1993 O O . TYR A 1 258 ? 32.424 35.583 24.426 1.00 26.85 258 TYR A O 1
ATOM 2002 N N . ALA A 1 259 ? 31.721 35.585 26.570 1.00 27.40 259 ALA A N 1
ATOM 2003 C CA . ALA A 1 259 ? 32.110 34.208 26.831 1.00 30.09 259 ALA A CA 1
ATOM 2004 C C . ALA A 1 259 ? 30.933 33.484 27.484 1.00 32.79 259 ALA A C 1
ATOM 2005 O O . ALA A 1 259 ? 29.970 34.122 27.911 1.00 31.09 259 ALA A O 1
ATOM 2007 N N . ALA A 1 260 ? 31.005 32.156 27.559 1.00 34.21 260 ALA A N 1
ATOM 2008 C CA . ALA A 1 260 ? 29.931 31.383 28.182 1.00 37.45 260 ALA A CA 1
ATOM 2009 C C . ALA A 1 260 ? 29.687 31.899 29.599 1.00 38.48 260 ALA A C 1
ATOM 2010 O O . ALA A 1 260 ? 30.617 32.028 30.386 1.00 38.17 260 ALA A O 1
ATOM 2012 N N . ALA A 1 261 ? 28.433 32.192 29.921 1.00 41.00 261 ALA A N 1
ATOM 2013 C CA . ALA A 1 261 ? 28.089 32.710 31.242 1.00 43.70 261 ALA A CA 1
ATOM 2014 C C . ALA A 1 261 ? 28.548 31.801 32.377 1.00 45.68 261 ALA A C 1
ATOM 2015 O O . ALA A 1 261 ? 28.904 32.284 33.452 1.00 46.75 261 ALA A O 1
ATOM 2017 N N . ASP A 1 262 ? 28.557 30.492 32.133 1.00 47.08 262 ASP A N 1
ATOM 2018 C CA . ASP A 1 262 ? 28.957 29.525 33.156 1.00 48.90 262 ASP A CA 1
ATOM 2019 C C . ASP A 1 262 ? 30.449 29.474 33.468 1.00 49.74 262 ASP A C 1
ATOM 2020 O O . ASP A 1 262 ? 30.873 28.736 34.359 1.00 50.42 262 ASP A O 1
ATOM 2025 N N . GLY A 1 263 ? 31.255 30.238 32.739 1.00 49.70 263 GLY A N 1
ATOM 2026 C CA . GLY A 1 263 ? 32.684 30.224 33.001 1.00 48.85 263 GLY A CA 1
ATOM 2027 C C . GLY A 1 263 ? 33.423 29.077 32.333 1.00 48.87 263 GLY A C 1
ATOM 2028 O O . GLY A 1 263 ? 34.608 28.865 32.598 1.00 47.97 263 GLY A O 1
ATOM 2029 N N . THR A 1 264 ? 32.726 28.332 31.476 1.00 48.31 264 THR A N 1
ATOM 2030 C CA . THR A 1 264 ? 33.325 27.214 30.744 1.00 49.00 264 THR A CA 1
ATOM 2031 C C . THR A 1 264 ? 34.502 27.754 29.943 1.00 48.22 264 THR A C 1
ATOM 2032 O O . THR A 1 264 ? 34.459 28.894 29.490 1.00 49.77 264 THR A O 1
ATOM 2036 N N . LEU A 1 265 ? 35.540 26.943 29.756 1.00 46.96 265 LEU A N 1
ATOM 2037 C CA . LEU A 1 265 ? 36.708 27.384 28.997 1.00 46.67 265 LEU A CA 1
ATOM 2038 C C . LEU A 1 265 ? 36.850 26.721 27.626 1.00 48.09 265 LEU A C 1
ATOM 2039 O O . LEU A 1 265 ? 37.720 27.098 26.840 1.00 48.68 265 LEU A O 1
ATOM 2044 N N . GLU A 1 266 ? 36.002 25.739 27.333 1.00 49.50 266 GLU A N 1
ATOM 2045 C CA . GLU A 1 266 ? 36.072 25.051 26.048 1.00 50.72 266 GLU A CA 1
ATOM 2046 C C . GLU A 1 266 ? 35.390 25.845 24.940 1.00 50.09 266 GLU A C 1
ATOM 2047 O O . GLU A 1 266 ? 35.706 25.675 23.764 1.00 51.62 266 GLU A O 1
ATOM 2053 N N . THR A 1 267 ? 34.449 26.701 25.322 1.00 49.28 267 THR A N 1
ATOM 2054 C CA . THR A 1 267 ? 33.714 27.530 24.371 1.00 48.55 267 THR A CA 1
ATOM 2055 C C . THR A 1 267 ? 34.504 28.797 24.086 1.00 45.54 267 THR A C 1
ATOM 2056 O O . THR A 1 267 ? 34.881 29.517 25.004 1.00 47.62 267 THR A O 1
ATOM 2060 N N . SER A 1 268 ? 34.740 29.079 22.813 1.00 42.23 268 SER A N 1
ATOM 2061 C CA . SER A 1 268 ? 35.500 30.263 22.459 1.00 37.95 268 SER A CA 1
ATOM 2062 C C . SER A 1 268 ? 34.724 31.574 22.607 1.00 33.84 268 SER A C 1
ATOM 2063 O O . SER A 1 268 ? 33.566 31.685 22.210 1.00 30.51 268 SER A O 1
ATOM 2066 N N . PRO A 1 269 ? 35.358 32.581 23.215 1.00 29.93 269 PRO A N 1
ATOM 2067 C CA . PRO A 1 269 ? 34.718 33.889 23.397 1.00 27.72 269 PRO A CA 1
ATOM 2068 C C . PRO A 1 269 ? 34.477 34.471 22.009 1.00 28.08 269 PRO A C 1
ATOM 2069 O O . PRO A 1 269 ? 35.210 34.134 21.070 1.00 28.61 269 PRO A O 1
ATOM 2073 N N . ASP A 1 270 ? 33.453 35.312 21.872 1.00 27.15 270 ASP A N 1
ATOM 2074 C CA . ASP A 1 270 ? 33.155 35.965 20.601 1.00 26.61 270 ASP A CA 1
ATOM 2075 C C . ASP A 1 270 ? 33.552 37.429 20.729 1.00 24.94 270 ASP A C 1
ATOM 2076 O O . ASP A 1 270 ? 33.172 38.089 21.702 1.00 24.00 270 ASP A O 1
ATOM 2081 N N . VAL A 1 271 ? 34.312 37.932 19.760 1.00 23.54 271 VAL A N 1
ATOM 2082 C CA . VAL A 1 271 ? 34.693 39.331 19.758 1.00 23.96 271 VAL A CA 1
ATOM 2083 C C . VAL A 1 271 ? 33.680 40.028 18.847 1.00 23.11 271 VAL A C 1
ATOM 2084 O O . VAL A 1 271 ? 33.595 39.739 17.652 1.00 25.17 271 VAL A O 1
ATOM 2088 N N . VAL A 1 272 ? 32.919 40.947 19.428 1.00 24.22 272 VAL A N 1
ATOM 2089 C CA . VAL A 1 272 ? 31.879 41.662 18.701 1.00 25.06 272 VAL A CA 1
ATOM 2090 C C . VAL A 1 272 ? 32.102 43.172 18.651 1.00 24.65 272 VAL A C 1
ATOM 2091 O O . VAL A 1 272 ? 32.485 43.777 19.651 1.00 24.54 272 VAL A O 1
ATOM 2095 N N . MET A 1 273 ? 31.877 43.775 17.484 1.00 25.38 273 MET A N 1
ATOM 2096 C CA . MET A 1 273 ? 31.974 45.229 17.357 1.00 26.08 273 MET A CA 1
ATOM 2097 C C . MET A 1 273 ? 30.547 45.777 17.493 1.00 29.78 273 MET A C 1
ATOM 2098 O O . MET A 1 273 ? 29.617 45.294 16.842 1.00 28.62 273 MET A O 1
ATOM 2103 N N . ALA A 1 274 ? 30.366 46.767 18.355 1.00 28.89 274 ALA A N 1
ATOM 2104 C CA . ALA A 1 274 ? 29.040 47.338 18.543 1.00 30.83 274 ALA A CA 1
ATOM 2105 C C . ALA A 1 274 ? 29.024 48.796 18.126 1.00 31.82 274 ALA A C 1
ATOM 2106 O O . ALA A 1 274 ? 29.873 49.577 18.550 1.00 31.33 274 ALA A O 1
ATOM 2108 N N . LEU A 1 275 ? 28.074 49.148 17.263 1.00 31.51 275 LEU A N 1
ATOM 2109 C CA . LEU A 1 275 ? 27.913 50.526 16.820 1.00 34.44 275 LEU A CA 1
ATOM 2110 C C . LEU A 1 275 ? 26.548 50.953 17.335 1.00 34.55 275 LEU A C 1
ATOM 2111 O O . LEU A 1 275 ? 25.528 50.391 16.939 1.00 34.25 275 LEU A O 1
ATOM 2116 N N . LEU A 1 276 ? 26.545 51.929 18.232 1.00 36.47 276 LEU A N 1
ATOM 2117 C CA . LEU A 1 276 ? 25.315 52.427 18.823 1.00 37.71 276 LEU A CA 1
ATOM 2118 C C . LEU A 1 276 ? 24.793 53.622 18.037 1.00 40.18 276 LEU A C 1
ATOM 2119 O O . LEU A 1 276 ? 25.559 54.366 17.414 1.00 38.61 276 LEU A O 1
ATOM 2124 N N . PRO A 1 277 ? 23.472 53.821 18.054 1.00 41.56 277 PRO A N 1
ATOM 2125 C CA . PRO A 1 277 ? 22.904 54.951 17.321 1.00 43.81 277 PRO A CA 1
ATOM 2126 C C . PRO A 1 277 ? 22.920 56.210 18.175 1.00 46.60 277 PRO A C 1
ATOM 2127 O O . PRO A 1 277 ? 22.881 56.136 19.404 1.00 46.03 277 PRO A O 1
ATOM 2131 N N . LYS A 1 278 ? 23.016 57.333 17.493 1.00 50.46 278 LYS A N 1
ATOM 2132 C CA . LYS A 1 278 ? 22.951 58.630 18.147 1.00 55.12 278 LYS A CA 1
ATOM 2133 C C . LYS A 1 278 ? 21.455 58.899 18.348 1.00 57.69 278 LYS A C 1
ATOM 2134 O O . LYS A 1 278 ? 20.649 58.687 17.428 1.00 57.39 278 LYS A O 1
ATOM 2140 N N . LYS A 1 279 ? 21.065 59.380 19.552 1.00 60.69 279 LYS A N 1
ATOM 2141 C CA . LYS A 1 279 ? 19.638 59.653 19.862 1.00 63.72 279 LYS A CA 1
ATOM 2142 C C . LYS A 1 279 ? 19.121 60.670 18.924 1.00 64.86 279 LYS A C 1
ATOM 2143 O O . LYS A 1 279 ? 18.592 61.727 19.291 1.00 64.90 279 LYS A O 1
ATOM 2149 N N . GLU A 1 280 ? 19.315 60.257 17.700 1.00 65.91 280 GLU A N 1
ATOM 2150 C CA . GLU A 1 280 ? 18.943 60.983 16.504 1.00 66.94 280 GLU A CA 1
ATOM 2151 C C . GLU A 1 280 ? 18.478 60.029 15.325 1.00 66.63 280 GLU A C 1
ATOM 2152 O O . GLU A 1 280 ? 17.360 60.127 14.805 1.00 67.50 280 GLU A O 1
ATOM 2158 N N . GLU A 1 281 ? 19.403 59.096 14.955 1.00 66.32 281 GLU A N 1
ATOM 2159 C CA . GLU A 1 281 ? 19.405 58.048 13.846 1.00 65.06 281 GLU A CA 1
ATOM 2160 C C . GLU A 1 281 ? 18.238 57.033 13.698 1.00 63.75 281 GLU A C 1
ATOM 2161 O O . GLU A 1 281 ? 17.930 56.581 12.591 1.00 64.35 281 GLU A O 1
ATOM 2167 N N . LYS A 1 282 ? 17.598 56.698 14.797 1.00 61.92 282 LYS A N 1
ATOM 2168 C CA . LYS A 1 282 ? 16.469 55.774 14.834 1.00 59.06 282 LYS A CA 1
ATOM 2169 C C . LYS A 1 282 ? 16.814 54.357 14.377 1.00 56.64 282 LYS A C 1
ATOM 2170 O O . LYS A 1 282 ? 15.926 53.532 14.187 1.00 55.02 282 LYS A O 1
ATOM 2176 N N . HIS A 1 283 ? 18.100 54.074 14.195 1.00 54.25 283 HIS A N 1
ATOM 2177 C CA . HIS A 1 283 ? 18.520 52.737 13.796 1.00 51.41 283 HIS A CA 1
ATOM 2178 C C . HIS A 1 283 ? 18.751 51.968 15.089 1.00 48.26 283 HIS A C 1
ATOM 2179 O O . HIS A 1 283 ? 19.092 52.555 16.116 1.00 46.78 283 HIS A O 1
ATOM 2186 N N . PRO A 1 284 ? 18.560 50.644 15.063 1.00 45.08 284 PRO A N 1
ATOM 2187 C CA . PRO A 1 284 ? 18.781 49.867 16.283 1.00 43.97 284 PRO A CA 1
ATOM 2188 C C . PRO A 1 284 ? 20.284 49.648 16.486 1.00 43.13 284 PRO A C 1
ATOM 2189 O O . PRO A 1 284 ? 21.085 49.955 15.593 1.00 40.66 284 PRO A O 1
ATOM 2193 N N . GLU A 1 285 ? 20.680 49.139 17.648 1.00 42.54 285 GLU A N 1
ATOM 2194 C CA . GLU A 1 285 ? 22.102 48.895 17.870 1.00 41.95 285 GLU A CA 1
ATOM 2195 C C . GLU A 1 285 ? 22.557 47.888 16.839 1.00 40.66 285 GLU A C 1
ATOM 2196 O O . GLU A 1 285 ? 21.811 46.974 16.482 1.00 41.62 285 GLU A O 1
ATOM 2202 N N . ILE A 1 286 ? 23.778 48.065 16.354 1.00 37.21 286 ILE A N 1
ATOM 2203 C CA . ILE A 1 286 ? 24.339 47.158 15.377 1.00 36.65 286 ILE A CA 1
ATOM 2204 C C . ILE A 1 286 ? 25.458 46.393 16.068 1.00 35.83 286 ILE A C 1
ATOM 2205 O O . ILE A 1 286 ? 26.316 46.992 16.711 1.00 36.01 286 ILE A O 1
ATOM 2210 N N . PHE A 1 287 ? 25.411 45.073 15.967 1.00 33.59 287 PHE A N 1
ATOM 2211 C CA . PHE A 1 287 ? 26.432 44.217 16.558 1.00 33.45 287 PHE A CA 1
ATOM 2212 C C . PHE A 1 287 ? 26.967 43.330 15.449 1.00 32.15 287 PHE A C 1
ATOM 2213 O O . PHE A 1 287 ? 26.203 42.616 14.806 1.00 34.15 287 PHE A O 1
ATOM 2221 N N . VAL A 1 288 ? 28.274 43.375 15.211 1.00 29.97 288 VAL A N 1
ATOM 2222 C CA . VAL A 1 288 ? 28.872 42.532 14.183 1.00 28.26 288 VAL A CA 1
ATOM 2223 C C . VAL A 1 288 ? 29.771 41.537 14.911 1.00 28.45 288 VAL A C 1
ATOM 2224 O O . VAL A 1 288 ? 30.673 41.932 15.657 1.00 26.33 288 VAL A O 1
ATOM 2228 N N . ASN A 1 289 ? 29.506 40.250 14.707 1.00 27.52 289 ASN A N 1
ATOM 2229 C CA . ASN A 1 289 ? 30.256 39.199 15.384 1.00 27.47 289 ASN A CA 1
ATOM 2230 C C . ASN A 1 289 ? 31.506 38.784 14.615 1.00 26.95 289 ASN A C 1
ATOM 2231 O O . ASN A 1 289 ? 31.415 38.310 13.480 1.00 27.89 289 ASN A O 1
ATOM 2236 N N . PHE A 1 290 ? 32.675 38.947 15.252 1.00 26.05 290 PHE A N 1
ATOM 2237 C CA . PHE A 1 290 ? 33.950 38.578 14.634 1.00 25.31 290 PHE A CA 1
ATOM 2238 C C . PHE A 1 290 ? 34.443 37.233 15.198 1.00 26.36 290 PHE A C 1
ATOM 2239 O O . PHE A 1 290 ? 35.475 36.717 14.788 1.00 26.11 290 PHE A O 1
ATOM 2247 N N . MET A 1 291 ? 33.703 36.654 16.130 1.00 27.22 291 MET A N 1
ATOM 2248 C CA . MET A 1 291 ? 34.038 35.347 16.694 1.00 27.62 291 MET A CA 1
ATOM 2249 C C . MET A 1 291 ? 35.468 35.175 17.145 1.00 25.84 291 MET A C 1
ATOM 2250 O O . MET A 1 291 ? 35.960 35.943 17.970 1.00 25.17 291 MET A O 1
ATOM 2255 N N . GLU A 1 292 ? 36.159 34.195 16.656 1.00 26.45 292 GLU A N 1
ATOM 2256 C CA . GLU A 1 292 ? 37.437 34.079 17.277 1.00 28.14 292 GLU A CA 1
ATOM 2257 C C . GLU A 1 292 ? 38.639 34.553 16.425 1.00 27.24 292 GLU A C 1
ATOM 2258 O O . GLU A 1 292 ? 39.306 33.739 15.784 1.00 30.01 292 GLU A O 1
ATOM 2264 N N . PRO A 1 293 ? 38.934 35.863 16.406 1.00 26.28 293 PRO A N 1
ATOM 2265 C CA . PRO A 1 293 ? 40.069 36.340 15.605 1.00 26.35 293 PRO A CA 1
ATOM 2266 C C . PRO A 1 293 ? 41.418 35.823 16.101 1.00 25.48 293 PRO A C 1
ATOM 2267 O O . PRO A 1 293 ? 42.378 35.707 15.329 1.00 26.39 293 PRO A O 1
ATOM 2271 N N . CYS A 1 294 ? 41.491 35.526 17.391 1.00 24.63 294 CYS A N 1
ATOM 2272 C CA . CYS A 1 294 ? 42.705 34.959 17.975 1.00 23.20 294 CYS A CA 1
ATOM 2273 C C . CYS A 1 294 ? 42.322 33.515 18.240 1.00 23.48 294 CYS A C 1
ATOM 2274 O O . CYS A 1 294 ? 41.625 33.239 19.205 1.00 23.76 294 CYS A O 1
ATOM 2277 N N . TYR A 1 295 ? 42.744 32.589 17.380 1.00 22.47 295 TYR A N 1
ATOM 2278 C CA . TYR A 1 295 ? 42.362 31.196 17.599 1.00 23.32 295 TYR A CA 1
ATOM 2279 C C . TYR A 1 295 ? 42.726 30.712 18.991 1.00 23.11 295 TYR A C 1
ATOM 2280 O O . TYR A 1 295 ? 43.888 30.752 19.383 1.00 24.69 295 TYR A O 1
ATOM 2289 N N . GLY A 1 296 ? 41.729 30.238 19.734 1.00 24.14 296 GLY A N 1
ATOM 2290 C CA . GLY A 1 296 ? 41.973 29.787 21.095 1.00 24.43 296 GLY A CA 1
ATOM 2291 C C . GLY A 1 296 ? 42.383 28.331 21.211 1.00 25.73 296 GLY A C 1
ATOM 2292 O O . GLY A 1 296 ? 41.542 27.447 21.338 1.00 28.21 296 GLY A O 1
ATOM 2293 N N . SER A 1 297 ? 43.684 28.061 21.190 1.00 23.95 297 SER A N 1
ATOM 2294 C CA . SER A 1 297 ? 44.116 26.672 21.285 1.00 23.15 297 SER A CA 1
ATOM 2295 C C . SER A 1 297 ? 44.077 26.139 22.709 1.00 24.51 297 SER A C 1
ATOM 2296 O O . SER A 1 297 ? 43.783 24.962 22.937 1.00 24.79 297 SER A O 1
ATOM 2299 N N . CYS A 1 298 ? 44.366 27.002 23.679 1.00 24.59 298 CYS A N 1
ATOM 2300 C CA . CYS A 1 298 ? 44.393 26.587 25.075 1.00 26.79 298 CYS A CA 1
ATOM 2301 C C . CYS A 1 298 ? 43.025 26.538 25.720 1.00 27.91 298 CYS A C 1
ATOM 2302 O O . CYS A 1 298 ? 42.202 27.426 25.541 1.00 28.62 298 CYS A O 1
ATOM 2305 N N . THR A 1 299 ? 42.788 25.489 26.495 1.00 28.02 299 THR A N 1
ATOM 2306 C CA . THR A 1 299 ? 41.508 25.309 27.161 1.00 31.03 299 THR A CA 1
ATOM 2307 C C . THR A 1 299 ? 41.706 25.263 28.679 1.00 33.47 299 THR A C 1
ATOM 2308 O O . THR A 1 299 ? 40.782 24.923 29.423 1.00 37.09 299 THR A O 1
ATOM 2312 N N . GLU A 1 300 ? 42.909 25.611 29.129 1.00 32.72 300 GLU A N 1
ATOM 2313 C CA . GLU A 1 300 ? 43.258 25.567 30.552 1.00 34.38 300 GLU A CA 1
ATOM 2314 C C . GLU A 1 300 ? 43.214 26.895 31.278 1.00 31.35 300 GLU A C 1
ATOM 2315 O O . GLU A 1 300 ? 43.024 26.932 32.493 1.00 32.86 300 GLU A O 1
ATOM 2321 N N . ARG A 1 301 ? 43.416 27.981 30.541 1.00 28.14 301 ARG A N 1
ATOM 2322 C CA . ARG A 1 301 ? 43.461 29.305 31.164 1.00 26.67 301 ARG A CA 1
ATOM 2323 C C . ARG A 1 301 ? 42.157 30.091 31.180 1.00 26.38 301 ARG A C 1
ATOM 2324 O O . ARG A 1 301 ? 41.333 29.964 30.282 1.00 26.26 301 ARG A O 1
ATOM 2332 N N . GLN A 1 302 ? 41.989 30.927 32.205 1.00 25.50 302 GLN A N 1
ATOM 2333 C CA . GLN A 1 302 ? 40.800 31.753 32.317 1.00 24.45 302 GLN A CA 1
ATOM 2334 C C . GLN A 1 302 ? 40.850 32.677 31.109 1.00 25.02 302 GLN A C 1
ATOM 2335 O O . GLN A 1 302 ? 41.908 33.189 30.769 1.00 24.90 302 GLN A O 1
ATOM 2341 N N . HIS A 1 303 ? 39.717 32.874 30.452 1.00 24.59 303 HIS A N 1
ATOM 2342 C CA . HIS A 1 303 ? 39.707 33.721 29.273 1.00 24.84 303 HIS A CA 1
ATOM 2343 C C . HIS A 1 303 ? 39.970 35.184 29.580 1.00 23.83 303 HIS A C 1
ATOM 2344 O O . HIS A 1 303 ? 39.627 35.699 30.655 1.00 23.21 303 HIS A O 1
ATOM 2351 N N . HIS A 1 304 ? 40.590 35.842 28.610 1.00 22.00 304 HIS A N 1
ATOM 2352 C CA . HIS A 1 304 ? 40.942 37.243 28.750 1.00 21.80 304 HIS A CA 1
ATOM 2353 C C . HIS A 1 304 ? 41.056 37.869 27.375 1.00 22.24 304 HIS A C 1
ATOM 2354 O O . HIS A 1 304 ? 41.860 37.416 26.544 1.00 22.80 304 HIS A O 1
ATOM 2361 N N . TYR A 1 305 ? 40.700 38.799 26.905 1.00 20.15 305 TYR A N 1
ATOM 2362 C CA . TYR A 1 305 ? 41.132 39.411 25.659 1.00 20.20 305 TYR A CA 1
ATOM 2363 C C . TYR A 1 305 ? 41.786 40.728 26.025 1.00 22.55 305 TYR A C 1
ATOM 2364 O O . TYR A 1 305 ? 41.220 41.523 26.768 1.00 21.96 305 TYR A O 1
ATOM 2373 N N . TYR A 1 306 ? 43.008 40.914 25.536 1.00 20.56 306 TYR A N 1
ATOM 2374 C CA . TYR A 1 306 ? 43.786 42.128 25.747 1.00 20.58 306 TYR A CA 1
ATOM 2375 C C . TYR A 1 306 ? 43.485 42.955 24.505 1.00 20.93 306 TYR A C 1
ATOM 2376 O O . TYR A 1 306 ? 43.878 42.583 23.399 1.00 20.73 306 TYR A O 1
ATOM 2385 N N . LEU A 1 307 ? 42.791 44.077 24.685 1.00 22.70 307 LEU A N 1
ATOM 2386 C CA . LEU A 1 307 ? 42.395 44.900 23.555 1.00 22.36 307 LEU A CA 1
ATOM 2387 C C . LEU A 1 307 ? 43.001 46.282 23.637 1.00 23.57 307 LEU A C 1
ATOM 2388 O O . LEU A 1 307 ? 43.025 46.894 24.703 1.00 23.37 307 LEU A O 1
ATOM 2393 N N . SER A 1 308 ? 43.492 46.761 22.502 1.00 23.76 308 SER A N 1
ATOM 2394 C CA . SER A 1 308 ? 44.091 48.092 22.419 1.00 26.20 308 SER A CA 1
ATOM 2395 C C . SER A 1 308 ? 43.600 48.828 21.174 1.00 24.76 308 SER A C 1
ATOM 2396 O O . SER A 1 308 ? 43.553 48.249 20.104 1.00 26.33 308 SER A O 1
ATOM 2399 N N . TYR A 1 309 ? 43.248 50.108 21.305 1.00 23.73 309 TYR A N 1
ATOM 2400 C CA . TYR A 1 309 ? 42.807 50.882 20.144 1.00 24.37 309 TYR A CA 1
ATOM 2401 C C . TYR A 1 309 ? 43.930 51.834 19.746 1.00 24.65 309 TYR A C 1
ATOM 2402 O O . TYR A 1 309 ? 44.465 52.553 20.587 1.00 26.42 309 TYR A O 1
ATOM 2411 N N . ILE A 1 310 ? 44.300 51.811 18.473 1.00 24.50 310 ILE A N 1
ATOM 2412 C CA . ILE A 1 310 ? 45.328 52.704 17.970 1.00 25.38 310 ILE A CA 1
ATOM 2413 C C . ILE A 1 310 ? 44.570 53.689 17.086 1.00 26.51 310 ILE A C 1
ATOM 2414 O O . ILE A 1 310 ? 44.328 53.444 15.913 1.00 26.90 310 ILE A O 1
ATOM 2419 N N . GLU A 1 311 ? 44.184 54.808 17.690 1.00 27.36 311 GLU A N 1
ATOM 2420 C CA . GLU A 1 311 ? 43.401 55.827 17.015 1.00 29.38 311 GLU A CA 1
ATOM 2421 C C . GLU A 1 311 ? 43.969 56.310 15.694 1.00 28.37 311 GLU A C 1
ATOM 2422 O O . GLU A 1 311 ? 43.229 56.476 14.729 1.00 29.31 311 GLU A O 1
ATOM 2428 N N . GLU A 1 312 ? 45.282 56.507 15.636 1.00 28.11 312 GLU A N 1
ATOM 2429 C CA . GLU A 1 312 ? 45.911 57.003 14.419 1.00 30.53 312 GLU A CA 1
ATOM 2430 C C . GLU A 1 312 ? 45.908 56.032 13.238 1.00 29.86 312 GLU A C 1
ATOM 2431 O O . GLU A 1 312 ? 46.140 56.428 12.092 1.00 30.41 312 GLU A O 1
ATOM 2437 N N . TRP A 1 313 ? 45.636 54.763 13.518 1.00 26.96 313 TRP A N 1
ATOM 2438 C CA . TRP A 1 313 ? 45.579 53.734 12.483 1.00 26.18 313 TRP A CA 1
ATOM 2439 C C . TRP A 1 313 ? 44.148 53.220 12.396 1.00 26.22 313 TRP A C 1
ATOM 2440 O O . TRP A 1 313 ? 43.832 52.348 11.582 1.00 26.25 313 TRP A O 1
ATOM 2451 N N . ASP A 1 314 ? 43.297 53.772 13.252 1.00 26.02 314 ASP A N 1
ATOM 2452 C CA . ASP A 1 314 ? 41.900 53.379 13.347 1.00 25.88 314 ASP A CA 1
ATOM 2453 C C . ASP A 1 314 ? 41.751 51.857 13.337 1.00 24.82 314 ASP A C 1
ATOM 2454 O O . ASP A 1 314 ? 41.043 51.282 12.513 1.00 25.30 314 ASP A O 1
ATOM 2459 N N . LEU A 1 315 ? 42.431 51.200 14.270 1.00 23.14 315 LEU A N 1
ATOM 2460 C CA . LEU A 1 315 ? 42.335 49.751 14.356 1.00 21.95 315 LEU A CA 1
ATOM 2461 C C . LEU A 1 315 ? 42.480 49.288 15.798 1.00 22.36 315 LEU A C 1
ATOM 2462 O O . LEU A 1 315 ? 42.938 50.034 16.667 1.00 21.64 315 LEU A O 1
ATOM 2467 N N . VAL A 1 316 ? 42.058 48.055 16.041 1.00 19.44 316 VAL A N 1
ATOM 2468 C CA . VAL A 1 316 ? 42.126 47.449 17.367 1.00 21.00 316 VAL A CA 1
ATOM 2469 C C . VAL A 1 316 ? 43.048 46.248 17.306 1.00 22.23 316 VAL A C 1
ATOM 2470 O O . VAL A 1 316 ? 42.921 45.414 16.413 1.00 22.04 316 VAL A O 1
ATOM 2474 N N . LEU A 1 317 ? 43.989 46.183 18.246 1.00 22.25 317 LEU A N 1
ATOM 2475 C CA . LEU A 1 317 ? 44.909 45.052 18.339 1.00 22.60 317 LEU A CA 1
ATOM 2476 C C . LEU A 1 317 ? 44.302 44.133 19.371 1.00 21.41 317 LEU A C 1
ATOM 2477 O O . LEU A 1 317 ? 43.891 44.594 20.429 1.00 22.30 317 LEU A O 1
ATOM 2482 N N . ALA A 1 318 ? 44.255 42.832 19.083 1.00 19.49 318 ALA A N 1
ATOM 2483 C CA . ALA A 1 318 ? 43.664 41.893 20.022 1.00 21.67 318 ALA A CA 1
ATOM 2484 C C . ALA A 1 318 ? 44.571 40.700 20.301 1.00 21.39 318 ALA A C 1
ATOM 2485 O O . ALA A 1 318 ? 45.186 40.137 19.387 1.00 21.51 318 ALA A O 1
ATOM 2487 N N . ALA A 1 319 ? 44.679 40.349 21.578 1.00 20.91 319 ALA A N 1
ATOM 2488 C CA . ALA A 1 319 ? 45.449 39.175 21.993 1.00 22.16 319 ALA A CA 1
ATOM 2489 C C . ALA A 1 319 ? 44.536 38.446 22.974 1.00 21.33 319 ALA A C 1
ATOM 2490 O O . ALA A 1 319 ? 43.671 39.058 23.587 1.00 20.70 319 ALA A O 1
ATOM 2492 N N . SER A 1 320 ? 44.717 37.136 23.118 1.00 20.19 320 SER A N 1
ATOM 2493 C CA . SER A 1 320 ? 43.845 36.356 23.984 1.00 19.91 320 SER A CA 1
ATOM 2494 C C . SER A 1 320 ? 44.647 35.401 24.848 1.00 20.46 320 SER A C 1
ATOM 2495 O O . SER A 1 320 ? 45.613 34.811 24.377 1.00 20.81 320 SER A O 1
ATOM 2498 N N . ALA A 1 321 ? 44.252 35.258 26.108 1.00 18.70 321 ALA A N 1
ATOM 2499 C CA . ALA A 1 321 ? 44.966 34.359 27.009 1.00 21.50 321 ALA A CA 1
ATOM 2500 C C . ALA A 1 321 ? 44.982 32.921 26.516 1.00 21.56 321 ALA A C 1
ATOM 2501 O O . ALA A 1 321 ? 45.838 32.138 26.919 1.00 22.77 321 ALA A O 1
ATOM 2503 N N . ALA A 1 322 ? 44.054 32.579 25.636 1.00 21.65 322 ALA A N 1
ATOM 2504 C CA . ALA A 1 322 ? 43.990 31.208 25.120 1.00 21.31 322 ALA A CA 1
ATOM 2505 C C . ALA A 1 322 ? 44.633 31.041 23.739 1.00 21.81 322 ALA A C 1
ATOM 2506 O O . ALA A 1 322 ? 44.610 29.944 23.165 1.00 21.92 322 ALA A O 1
ATOM 2508 N N . SER A 1 323 ? 45.236 32.102 23.214 1.00 20.69 323 SER A N 1
ATOM 2509 C CA . SER A 1 323 ? 45.789 32.059 21.872 1.00 21.20 323 SER A CA 1
ATOM 2510 C C . SER A 1 323 ? 47.234 32.474 21.756 1.00 20.77 323 SER A C 1
ATOM 2511 O O . SER A 1 323 ? 47.686 33.348 22.482 1.00 21.44 323 SER A O 1
ATOM 2514 N N . THR A 1 324 ? 47.948 31.873 20.805 1.00 20.13 324 THR A N 1
ATOM 2515 C CA . THR A 1 324 ? 49.344 32.233 20.579 1.00 22.30 324 THR A CA 1
ATOM 2516 C C . THR A 1 324 ? 49.434 33.428 19.632 1.00 24.48 324 THR A C 1
ATOM 2517 O O . THR A 1 324 ? 50.509 33.994 19.440 1.00 27.10 324 THR A O 1
ATOM 2521 N N . GLU A 1 325 ? 48.307 33.841 19.062 1.00 23.92 325 GLU A N 1
ATOM 2522 C CA . GLU A 1 325 ? 48.364 34.907 18.072 1.00 24.28 325 GLU A CA 1
ATOM 2523 C C . GLU A 1 325 ? 47.731 36.247 18.376 1.00 24.54 325 GLU A C 1
ATOM 2524 O O . GLU A 1 325 ? 46.797 36.350 19.166 1.00 24.94 325 GLU A O 1
ATOM 2530 N N . VAL A 1 326 ? 48.232 37.264 17.686 1.00 24.17 326 VAL A N 1
ATOM 2531 C CA . VAL A 1 326 ? 47.719 38.624 17.817 1.00 24.77 326 VAL A CA 1
ATOM 2532 C C . VAL A 1 326 ? 46.942 38.893 16.534 1.00 25.06 326 VAL A C 1
ATOM 2533 O O . VAL A 1 326 ? 47.378 38.509 15.442 1.00 29.20 326 VAL A O 1
ATOM 2537 N N . SER A 1 327 ? 45.780 39.518 16.661 1.00 22.20 327 SER A N 1
ATOM 2538 C CA . SER A 1 327 ? 44.955 39.807 15.498 1.00 23.29 327 SER A CA 1
ATOM 2539 C C . SER A 1 327 ? 44.563 41.268 15.470 1.00 21.98 327 SER A C 1
ATOM 2540 O O . SER A 1 327 ? 44.680 41.967 16.472 1.00 23.75 327 SER A O 1
ATOM 2543 N N . ILE A 1 328 ? 44.088 41.717 14.314 1.00 20.92 328 ILE A N 1
ATOM 2544 C CA . ILE A 1 328 ? 43.703 43.116 14.131 1.00 21.52 328 ILE A 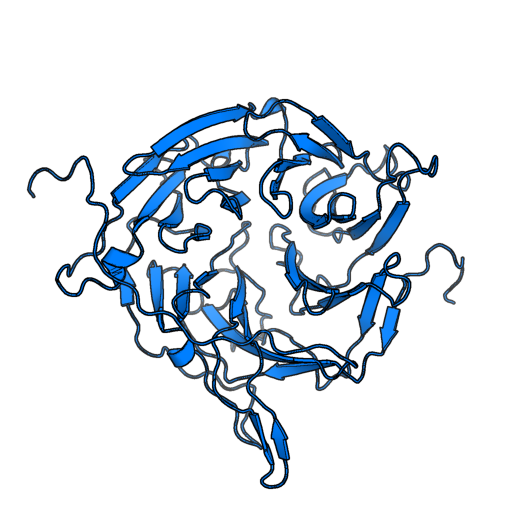CA 1
ATOM 2545 C C . ILE A 1 328 ? 42.314 43.251 13.536 1.00 22.55 328 ILE A C 1
ATOM 2546 O O . ILE A 1 328 ? 41.966 42.521 12.609 1.00 22.92 328 ILE A O 1
ATOM 2551 N N . LEU A 1 329 ? 41.523 44.159 14.108 1.00 22.13 329 LEU A N 1
ATOM 2552 C CA . LEU A 1 329 ? 40.202 44.499 13.581 1.00 22.95 329 LEU A CA 1
ATOM 2553 C C . LEU A 1 329 ? 40.387 45.976 13.213 1.00 22.88 329 LEU A C 1
ATOM 2554 O O . LEU A 1 329 ? 40.772 46.802 14.047 1.00 24.31 329 LEU A O 1
ATOM 2559 N N . ALA A 1 330 ? 40.108 46.311 11.964 1.00 22.64 330 ALA A N 1
ATOM 2560 C CA . ALA A 1 330 ? 40.313 47.662 11.484 1.00 23.00 330 ALA A CA 1
ATOM 2561 C C . ALA A 1 330 ? 39.050 48.269 10.936 1.00 24.14 330 ALA A C 1
ATOM 2562 O O . ALA A 1 330 ? 38.238 47.574 10.331 1.00 24.60 330 ALA A O 1
ATOM 2564 N N . ARG A 1 331 ? 38.876 49.568 11.143 1.00 24.85 331 ARG A N 1
ATOM 2565 C CA . ARG A 1 331 ? 37.685 50.231 10.624 1.00 25.40 331 ARG A CA 1
ATOM 2566 C C . ARG A 1 331 ? 37.871 50.438 9.121 1.00 27.97 331 ARG A C 1
ATOM 2567 O O . ARG A 1 331 ? 38.960 50.768 8.654 1.00 28.62 331 ARG A O 1
ATOM 2575 N N . GLN A 1 332 ? 36.806 50.231 8.364 1.00 26.87 332 GLN A N 1
ATOM 2576 C CA . GLN A 1 332 ? 36.874 50.378 6.920 1.00 30.74 332 GLN A CA 1
ATOM 2577 C C . GLN A 1 332 ? 36.761 51.843 6.499 1.00 33.22 332 GLN A C 1
ATOM 2578 O O . GLN A 1 332 ? 36.481 52.717 7.326 1.00 32.96 332 GLN A O 1
ATOM 2584 N N . SER A 1 333 ? 36.980 52.110 5.213 1.00 35.77 333 SER A N 1
ATOM 2585 C CA . SER A 1 333 ? 36.925 53.477 4.699 1.00 38.92 333 SER A CA 1
ATOM 2586 C C . SER A 1 333 ? 35.612 54.224 4.936 1.00 38.71 333 SER A C 1
ATOM 2587 O O . SER A 1 333 ? 35.612 55.453 4.991 1.00 39.88 333 SER A O 1
ATOM 2590 N N . ASP A 1 334 ? 34.496 53.512 5.076 1.00 38.56 334 ASP A N 1
ATOM 2591 C CA . ASP A 1 334 ? 33.224 54.194 5.323 1.00 39.21 334 ASP A CA 1
ATOM 2592 C C . ASP A 1 334 ? 33.120 54.684 6.768 1.00 40.21 334 ASP A C 1
ATOM 2593 O O . ASP A 1 334 ? 32.109 55.270 7.161 1.00 39.92 334 ASP A O 1
ATOM 2598 N N . GLN A 1 335 ? 34.173 54.433 7.545 1.00 40.30 335 GLN A N 1
ATOM 2599 C CA . GLN A 1 335 ? 34.256 54.847 8.946 1.00 41.77 335 GLN A CA 1
ATOM 2600 C C . GLN A 1 335 ? 33.088 54.352 9.801 1.00 40.67 335 GLN A C 1
ATOM 2601 O O . GLN A 1 335 ? 32.730 54.961 10.809 1.00 42.09 335 GLN A O 1
ATOM 2607 N N . ILE A 1 336 ? 32.516 53.226 9.403 1.00 39.55 336 ILE A N 1
ATOM 2608 C CA . ILE A 1 336 ? 31.385 52.650 10.112 1.00 39.13 336 ILE A CA 1
ATOM 2609 C C . ILE A 1 336 ? 31.582 51.171 10.394 1.00 36.82 336 ILE A C 1
ATOM 2610 O O . ILE A 1 336 ? 31.428 50.710 11.526 1.00 37.64 336 ILE A O 1
ATOM 2615 N N . ASN A 1 337 ? 31.924 50.430 9.350 1.00 34.07 337 ASN A N 1
ATOM 2616 C CA . ASN A 1 337 ? 32.114 48.995 9.476 1.00 31.60 337 ASN A CA 1
ATOM 2617 C C . ASN A 1 337 ? 33.556 48.624 9.771 1.00 29.27 337 ASN A C 1
ATOM 2618 O O . ASN A 1 337 ? 34.473 49.389 9.499 1.00 28.07 337 ASN A O 1
ATOM 2623 N N . TRP A 1 338 ? 33.738 47.439 10.338 1.00 28.31 338 TRP A N 1
ATOM 2624 C CA . TRP A 1 338 ? 35.068 46.941 10.679 1.00 26.48 338 TRP A CA 1
ATOM 2625 C C . TRP A 1 338 ? 35.370 45.651 9.926 1.00 27.50 338 TRP A C 1
ATOM 2626 O O . TRP A 1 338 ? 34.475 45.002 9.403 1.00 26.79 338 TRP A O 1
ATOM 2637 N N . GLU A 1 339 ? 36.645 45.283 9.879 1.00 25.91 339 GLU A N 1
ATOM 2638 C CA . GLU A 1 339 ? 37.050 44.069 9.197 1.00 25.22 339 GLU A CA 1
ATOM 2639 C C . GLU A 1 339 ? 38.244 43.448 9.910 1.00 24.74 339 GLU A C 1
ATOM 2640 O O . GLU A 1 339 ? 39.072 44.145 10.492 1.00 25.14 339 GLU A O 1
ATOM 2646 N N . SER A 1 340 ? 38.314 42.125 9.865 1.00 23.70 340 SER A N 1
ATOM 2647 C CA . SER A 1 340 ? 39.404 41.392 10.471 1.00 25.23 340 SER A CA 1
ATOM 2648 C C . SER A 1 340 ? 40.486 41.292 9.404 1.00 28.13 340 SER A C 1
ATOM 2649 O O . SER A 1 340 ? 40.193 40.908 8.259 1.00 29.59 340 SER A O 1
ATOM 2652 N N . TRP A 1 341 ? 41.722 41.643 9.759 1.00 26.75 341 TRP A N 1
ATOM 2653 C CA . TRP A 1 341 ? 42.822 41.560 8.802 1.00 26.45 341 TRP A CA 1
ATOM 2654 C C . TRP A 1 341 ? 43.509 40.213 8.877 1.00 27.96 341 TRP A C 1
ATOM 2655 O O . TRP A 1 341 ? 43.870 39.745 9.963 1.00 28.14 341 TRP A O 1
ATOM 2666 N N . LEU A 1 342 ? 43.680 39.593 7.714 1.00 27.65 342 LEU A N 1
ATOM 2667 C CA . LEU A 1 342 ? 44.345 38.307 7.627 1.00 29.89 342 LEU A CA 1
ATOM 2668 C C . LEU A 1 342 ? 45.716 38.669 7.045 1.00 29.78 342 LEU A C 1
ATOM 2669 O O . LEU A 1 342 ? 45.829 39.203 5.934 1.00 29.45 342 LEU A O 1
ATOM 2674 N N . LEU A 1 343 ? 46.757 38.413 7.823 1.00 30.82 343 LEU A N 1
ATOM 2675 C CA . LEU A 1 343 ? 48.102 38.767 7.409 1.00 32.14 343 LEU A CA 1
ATOM 2676 C C . LEU A 1 343 ? 48.839 37.626 6.727 1.00 34.10 343 LEU A C 1
ATOM 2677 O O . LEU A 1 343 ? 48.489 36.459 6.892 1.00 35.54 343 LEU A O 1
ATOM 2682 N N . GLU A 1 344 ? 49.866 37.979 5.964 1.00 36.80 344 GLU A N 1
ATOM 2683 C CA . GLU A 1 344 ? 50.659 36.977 5.276 1.00 40.32 344 GLU A CA 1
ATOM 2684 C C . GLU A 1 344 ? 51.404 36.192 6.346 1.00 39.42 344 GLU A C 1
ATOM 2685 O O . GLU A 1 344 ? 51.794 36.745 7.373 1.00 37.16 344 GLU A O 1
ATOM 2691 N N . ASP A 1 345 ? 51.592 34.899 6.110 1.00 40.00 345 ASP A N 1
ATOM 2692 C CA . ASP A 1 345 ? 52.247 34.040 7.088 1.00 41.63 345 ASP A CA 1
ATOM 2693 C C . ASP A 1 345 ? 53.530 34.576 7.709 1.00 40.81 345 ASP A C 1
ATOM 2694 O O . ASP A 1 345 ? 53.740 34.443 8.917 1.00 41.60 345 ASP A O 1
ATOM 2699 N N . SER A 1 346 ? 54.381 35.191 6.898 1.00 38.58 346 SER A N 1
ATOM 2700 C CA . SER A 1 346 ? 55.643 35.715 7.396 1.00 38.30 346 SER A CA 1
ATOM 2701 C C . SER A 1 346 ? 55.496 37.064 8.086 1.00 36.31 346 SER A C 1
ATOM 2702 O O . SER A 1 346 ? 56.468 37.608 8.601 1.00 37.44 346 SER A O 1
ATOM 2705 N N . SER A 1 347 ? 54.280 37.600 8.099 1.00 34.54 347 SER A N 1
ATOM 2706 C CA . SER A 1 347 ? 54.034 38.903 8.708 1.00 32.88 347 SER A CA 1
ATOM 2707 C C . SER A 1 347 ? 53.160 38.814 9.948 1.00 31.40 347 SER A C 1
ATOM 2708 O O . SER A 1 347 ? 52.630 39.822 10.395 1.00 27.88 347 SER A O 1
ATOM 2711 N N . ARG A 1 348 ? 53.015 37.621 10.507 1.00 30.07 348 ARG A N 1
ATOM 2712 C CA . ARG A 1 348 ? 52.164 37.453 11.681 1.00 31.15 348 ARG A CA 1
ATOM 2713 C C . ARG A 1 348 ? 52.930 37.587 12.984 1.00 31.13 348 ARG A C 1
ATOM 2714 O O . ARG A 1 348 ? 54.157 37.475 13.009 1.00 30.40 348 ARG A O 1
ATOM 2722 N N . ALA A 1 349 ? 52.186 37.830 14.065 1.00 29.35 349 ALA A N 1
ATOM 2723 C CA . ALA A 1 349 ? 52.755 37.933 15.400 1.00 28.77 349 ALA A CA 1
ATOM 2724 C C . ALA A 1 349 ? 52.229 36.747 16.179 1.00 29.58 349 ALA A C 1
ATOM 2725 O O . ALA A 1 349 ? 51.047 36.698 16.534 1.00 28.74 349 ALA A O 1
ATOM 2727 N N . GLU A 1 350 ? 53.097 35.775 16.427 1.00 28.05 350 GLU A N 1
ATOM 2728 C CA . GLU A 1 350 ? 52.693 34.595 17.177 1.00 30.33 350 GLU A CA 1
ATOM 2729 C C . GLU A 1 350 ? 53.725 34.275 18.249 1.00 29.48 350 GLU A C 1
ATOM 2730 O O . GLU A 1 350 ? 54.927 34.399 18.016 1.00 30.64 350 GLU A O 1
ATOM 2736 N N . LEU A 1 351 ? 53.252 33.885 19.428 1.00 27.75 351 LEU A N 1
ATOM 2737 C CA . LEU A 1 351 ? 54.143 33.535 20.532 1.00 27.26 351 LEU A CA 1
ATOM 2738 C C . LEU A 1 351 ? 54.796 32.193 20.237 1.00 30.25 351 LEU A C 1
ATOM 2739 O O . LEU A 1 351 ? 54.196 31.336 19.594 1.00 29.08 351 LEU A O 1
ATOM 2744 N N . PRO A 1 352 ? 56.035 32.005 20.710 1.00 31.55 352 PRO A N 1
ATOM 2745 C CA . PRO A 1 352 ? 56.819 30.782 20.509 1.00 34.78 352 PRO A CA 1
ATOM 2746 C C . PRO A 1 352 ? 56.479 29.628 21.424 1.00 36.52 352 PRO A C 1
ATOM 2747 O O . PRO A 1 352 ? 55.801 29.789 22.444 1.00 35.96 352 PRO A O 1
ATOM 2751 N N . VAL A 1 353 ? 56.961 28.454 21.032 1.00 37.28 353 VAL A N 1
ATOM 2752 C CA . VAL A 1 353 ? 56.776 27.242 21.803 1.00 38.73 353 VAL A CA 1
ATOM 2753 C C . VAL A 1 353 ? 57.945 27.228 22.785 1.00 39.85 353 VAL A C 1
ATOM 2754 O O . VAL A 1 353 ? 59.021 27.757 22.482 1.00 40.82 353 VAL A O 1
ATOM 2758 N N . THR A 1 354 ? 57.726 26.652 23.961 1.00 40.32 354 THR A N 1
ATOM 2759 C CA . THR A 1 354 ? 58.760 26.591 24.990 1.00 43.60 354 THR A CA 1
ATOM 2760 C C . THR A 1 354 ? 59.716 25.442 24.677 1.00 46.49 354 THR A C 1
ATOM 2761 O O . THR A 1 354 ? 59.348 24.510 23.959 1.00 47.30 354 THR A O 1
ATOM 2765 N N . ASP A 1 355 ? 60.935 25.498 25.207 1.00 48.39 355 ASP A N 1
ATOM 2766 C CA . ASP A 1 355 ? 61.889 24.426 24.934 1.00 50.91 355 ASP A CA 1
ATOM 2767 C C . ASP A 1 355 ? 61.366 23.094 25.461 1.00 51.31 355 ASP A C 1
ATOM 2768 O O . ASP A 1 355 ? 62.039 22.070 25.355 1.00 51.14 355 ASP A O 1
ATOM 2773 N N . LYS A 1 356 ? 60.162 23.118 26.027 1.00 52.04 356 LYS A N 1
ATOM 2774 C CA . LYS A 1 356 ? 59.521 21.916 26.552 1.00 52.54 356 LYS A CA 1
ATOM 2775 C C . LYS A 1 356 ? 58.390 21.465 25.623 1.00 52.44 356 LYS A C 1
ATOM 2776 O O . LYS A 1 356 ? 57.569 20.621 25.993 1.00 52.72 356 LYS A O 1
ATOM 2782 N N . SER A 1 357 ? 58.345 22.052 24.428 1.00 50.83 357 SER A N 1
ATOM 2783 C CA . SER A 1 357 ? 57.350 21.709 23.410 1.00 50.51 357 SER A CA 1
ATOM 2784 C C . SER A 1 357 ? 55.937 22.248 23.646 1.00 48.61 357 SER A C 1
ATOM 2785 O O . SER A 1 357 ? 55.001 21.855 22.954 1.00 49.64 357 SER A O 1
ATOM 2788 N N . ASP A 1 358 ? 55.779 23.151 24.608 1.00 46.28 358 ASP A N 1
ATOM 2789 C CA . ASP A 1 358 ? 54.468 23.714 24.908 1.00 42.58 358 ASP A CA 1
ATOM 2790 C C . ASP A 1 358 ? 54.337 25.122 24.321 1.00 39.04 358 ASP A C 1
ATOM 2791 O O . ASP A 1 358 ? 55.328 25.845 24.216 1.00 37.97 358 ASP A O 1
ATOM 2796 N N . ASP A 1 359 ? 53.121 25.500 23.932 1.00 34.49 359 ASP A N 1
ATOM 2797 C CA . ASP A 1 359 ? 52.884 26.843 23.399 1.00 33.64 359 ASP A CA 1
ATOM 2798 C C . ASP A 1 359 ? 52.964 27.834 24.549 1.00 31.44 359 ASP A C 1
ATOM 2799 O O . ASP A 1 359 ? 52.612 27.511 25.682 1.00 33.02 359 ASP A O 1
ATOM 2804 N N . SER A 1 360 ? 53.419 29.045 24.262 1.00 29.90 360 SER A N 1
ATOM 2805 C CA . SER A 1 360 ? 53.449 30.071 25.299 1.00 26.63 360 SER A CA 1
ATOM 2806 C C . SER A 1 360 ? 52.257 30.969 24.940 1.00 25.49 360 SER A C 1
ATOM 2807 O O . SER A 1 360 ? 51.880 31.071 23.768 1.00 24.13 360 SER A O 1
ATOM 2810 N N . LEU A 1 361 ? 51.650 31.589 25.956 1.00 23.97 361 LEU A N 1
ATOM 2811 C CA . LEU A 1 361 ? 50.456 32.408 25.767 1.00 21.83 361 LEU A CA 1
ATOM 2812 C C . LEU A 1 361 ? 50.641 33.749 26.452 1.00 21.94 361 LEU A C 1
ATOM 2813 O O . LEU A 1 361 ? 51.490 33.879 27.313 1.00 22.14 361 LEU A O 1
ATOM 2818 N N . PRO A 1 362 ? 49.812 34.747 26.101 1.00 22.48 362 PRO A N 1
ATOM 2819 C CA . PRO A 1 362 ? 50.007 36.050 26.751 1.00 22.20 362 PRO A CA 1
ATOM 2820 C C . PRO A 1 362 ? 49.594 36.234 28.205 1.00 21.96 362 PRO A C 1
ATOM 2821 O O . PRO A 1 362 ? 48.540 35.758 28.637 1.00 24.13 362 PRO A O 1
ATOM 2825 N N . MET A 1 363 ? 50.437 36.955 28.941 1.00 21.67 363 MET A N 1
ATOM 2826 C CA . MET A 1 363 ? 50.159 37.299 30.339 1.00 22.42 363 MET A CA 1
ATOM 2827 C C . MET A 1 363 ? 50.130 38.819 30.476 1.00 22.71 363 MET A C 1
ATOM 2828 O O . MET A 1 363 ? 49.712 39.348 31.503 1.00 23.96 363 MET A O 1
ATOM 2833 N N . GLY A 1 364 ? 50.595 39.507 29.439 1.00 22.03 364 GLY A N 1
ATOM 2834 C CA . GLY A 1 364 ? 50.620 40.965 29.462 1.00 22.59 364 GLY A CA 1
ATOM 2835 C C . GLY A 1 364 ? 50.856 41.437 28.044 1.00 23.04 364 GLY A C 1
ATOM 2836 O O . GLY A 1 364 ? 51.579 40.787 27.298 1.00 23.44 364 GLY A O 1
ATOM 2837 N N . VAL A 1 365 ? 50.267 42.568 27.671 1.00 21.29 365 VAL A N 1
ATOM 2838 C CA . VAL A 1 365 ? 50.390 43.080 26.306 1.00 21.13 365 VAL A CA 1
ATOM 2839 C C . VAL A 1 365 ? 50.419 44.606 26.358 1.00 22.34 365 VAL A C 1
ATOM 2840 O O . VAL A 1 365 ? 49.544 45.214 26.978 1.00 22.67 365 VAL A O 1
ATOM 2844 N N . VAL A 1 366 ? 51.418 45.215 25.726 1.00 20.56 366 VAL A N 1
ATOM 2845 C CA . VAL A 1 366 ? 51.508 46.682 25.683 1.00 21.05 366 VAL A CA 1
ATOM 2846 C C . VAL A 1 366 ? 52.113 47.114 24.348 1.00 21.41 366 VAL A C 1
ATOM 2847 O O . VAL A 1 366 ? 52.647 46.299 23.599 1.00 22.45 366 VAL A O 1
ATOM 2851 N N . VAL A 1 367 ? 52.013 48.401 24.036 1.00 21.09 367 VAL A N 1
ATOM 2852 C CA . VAL A 1 367 ? 52.607 48.913 22.807 1.00 23.53 367 VAL A CA 1
ATOM 2853 C C . VAL A 1 367 ? 53.543 50.040 23.182 1.00 23.79 367 VAL A C 1
ATOM 2854 O O . VAL A 1 367 ? 53.173 50.915 23.967 1.00 23.85 367 VAL A O 1
ATOM 2858 N N . ASP A 1 368 ? 54.758 49.986 22.644 1.00 23.75 368 ASP A N 1
ATOM 2859 C CA . ASP A 1 368 ? 55.753 51.020 22.884 1.00 24.67 368 ASP A CA 1
ATOM 2860 C C . ASP A 1 368 ? 55.765 51.951 21.686 1.00 25.63 368 ASP A C 1
ATOM 2861 O O . ASP A 1 368 ? 55.872 51.514 20.536 1.00 25.72 368 ASP A O 1
ATOM 2866 N N . TYR A 1 369 ? 55.654 53.244 21.970 1.00 25.22 369 TYR A N 1
ATOM 2867 C CA . TYR A 1 369 ? 55.655 54.269 20.932 1.00 27.21 369 TYR A CA 1
ATOM 2868 C C . TYR A 1 369 ? 56.935 55.115 20.980 1.00 26.80 369 TYR A C 1
ATOM 2869 O O . TYR A 1 369 ? 57.072 56.070 20.211 1.00 28.09 369 TYR A O 1
ATOM 2878 N N . THR A 1 370 ? 57.865 54.773 21.869 1.00 28.18 370 THR A N 1
ATOM 2879 C CA . THR A 1 370 ? 59.094 55.564 21.997 1.00 28.73 370 THR A CA 1
ATOM 2880 C C . THR A 1 370 ? 60.297 55.057 21.210 1.00 30.61 370 THR A C 1
ATOM 2881 O O . THR A 1 370 ? 61.344 55.711 21.174 1.00 31.52 370 THR A O 1
ATOM 2885 N N . ASN A 1 371 ? 60.149 53.899 20.581 1.00 29.30 371 ASN A N 1
ATOM 2886 C CA . ASN A 1 371 ? 61.227 53.302 19.796 1.00 30.48 371 ASN A CA 1
ATOM 2887 C C . ASN A 1 371 ? 61.754 54.279 18.754 1.00 30.97 371 ASN A C 1
ATOM 2888 O O . ASN A 1 371 ? 60.983 54.800 17.954 1.00 31.41 371 ASN A O 1
ATOM 2893 N N . GLN A 1 372 ? 63.066 54.512 18.765 1.00 33.05 372 GLN A N 1
ATOM 2894 C CA . GLN A 1 372 ? 63.704 55.427 17.815 1.00 34.71 372 GLN A CA 1
ATOM 2895 C C . GLN A 1 372 ? 64.692 54.711 16.891 1.00 35.75 372 GLN A C 1
ATOM 2896 O O . GLN A 1 372 ? 65.463 55.363 16.188 1.00 38.03 372 GLN A O 1
ATOM 2902 N N . VAL A 1 373 ? 64.676 53.383 16.883 1.00 34.45 373 VAL A N 1
ATOM 2903 C CA . VAL A 1 373 ? 65.602 52.623 16.044 1.00 35.28 373 VAL A CA 1
ATOM 2904 C C . VAL A 1 373 ? 65.009 52.262 14.692 1.00 36.09 373 VAL A C 1
ATOM 2905 O O . VAL A 1 373 ? 63.939 51.658 14.621 1.00 35.61 373 VAL A O 1
ATOM 2909 N N . GLU A 1 374 ? 65.705 52.625 13.615 1.00 36.75 374 GLU A N 1
ATOM 2910 C CA . GLU A 1 374 ? 65.214 52.322 12.277 1.00 38.96 374 GLU A CA 1
ATOM 2911 C C . GLU A 1 374 ? 65.283 50.827 12.026 1.00 39.24 374 GLU A C 1
ATOM 2912 O O . GLU A 1 374 ? 66.033 50.112 12.685 1.00 38.78 374 GLU A O 1
ATOM 2918 N N . ILE A 1 375 ? 64.497 50.354 11.068 1.00 41.53 375 ILE A N 1
ATOM 2919 C CA . ILE A 1 375 ? 64.475 48.932 10.754 1.00 45.38 375 ILE A CA 1
ATOM 2920 C C . ILE A 1 375 ? 65.343 48.619 9.543 1.00 49.56 375 ILE A C 1
ATOM 2921 O O . ILE A 1 375 ? 65.081 49.096 8.438 1.00 50.29 375 ILE A O 1
ATOM 2926 N N . THR A 1 376 ? 66.382 47.821 9.765 1.00 54.83 376 THR A N 1
ATOM 2927 C CA . THR A 1 376 ? 67.287 47.421 8.695 1.00 60.46 376 THR A CA 1
ATOM 2928 C C . THR A 1 376 ? 66.969 45.990 8.290 1.00 63.25 376 THR A C 1
ATOM 2929 O O . THR A 1 376 ? 67.094 45.067 9.096 1.00 64.10 376 THR A O 1
ATOM 2933 N N . ILE A 1 377 ? 66.547 45.811 7.042 1.00 67.35 377 ILE A N 1
ATOM 2934 C CA . ILE A 1 377 ? 66.221 44.483 6.535 1.00 70.92 377 ILE A CA 1
ATOM 2935 C C . ILE A 1 377 ? 67.096 44.162 5.329 1.00 73.03 377 ILE A C 1
ATOM 2936 O O . ILE A 1 377 ? 67.074 43.046 4.810 1.00 73.88 377 ILE A O 1
ATOM 2941 N N . SER A 1 378 ? 67.868 45.154 4.896 1.00 74.93 378 SER A N 1
ATOM 2942 C CA . SER A 1 378 ? 68.763 45.005 3.755 1.00 77.17 378 SER A CA 1
ATOM 2943 C C . SER A 1 378 ? 69.566 46.284 3.569 1.00 78.33 378 SER A C 1
ATOM 2944 O O . SER A 1 378 ? 69.127 47.363 3.969 1.00 78.85 378 SER A O 1
ATOM 2947 N N . ASP A 1 379 ? 70.739 46.166 2.958 1.00 79.64 379 ASP A N 1
ATOM 2948 C CA . ASP A 1 379 ? 71.592 47.326 2.733 1.00 80.71 379 ASP A CA 1
ATOM 2949 C C . ASP A 1 379 ? 70.964 48.275 1.713 1.00 80.85 379 ASP A C 1
ATOM 2950 O O . ASP A 1 379 ? 71.480 49.365 1.461 1.00 80.94 379 ASP A O 1
ATOM 2955 N N . GLU A 1 380 ? 69.846 47.854 1.129 1.00 80.76 380 GLU A N 1
ATOM 2956 C CA . GLU A 1 380 ? 69.143 48.670 0.144 1.00 80.46 380 GLU A CA 1
ATOM 2957 C C . GLU A 1 380 ? 67.885 49.291 0.740 1.00 79.15 380 GLU A C 1
ATOM 2958 O O . GLU A 1 380 ? 67.382 50.297 0.236 1.00 79.45 380 GLU A O 1
ATOM 2964 N N . LYS A 1 381 ? 67.376 48.698 1.816 1.00 76.89 381 LYS A N 1
ATOM 2965 C CA . LYS A 1 381 ? 66.175 49.226 2.444 1.00 74.24 381 LYS A CA 1
ATOM 2966 C C . LYS A 1 381 ? 66.267 49.388 3.955 1.00 70.96 381 LYS A C 1
ATOM 2967 O O . LYS A 1 381 ? 66.733 48.504 4.673 1.00 70.88 381 LYS A O 1
ATOM 2973 N N . THR A 1 382 ? 65.818 50.547 4.419 1.00 67.12 382 THR A N 1
ATOM 2974 C CA . THR A 1 382 ? 65.801 50.883 5.834 1.00 62.62 382 THR A CA 1
ATOM 2975 C C . THR A 1 382 ? 64.492 51.611 6.103 1.00 59.36 382 THR A C 1
ATOM 2976 O O . THR A 1 382 ? 64.246 52.689 5.556 1.00 59.17 382 THR A O 1
ATOM 2980 N N . LEU A 1 383 ? 63.650 51.011 6.938 1.00 54.37 383 LEU A N 1
ATOM 2981 C CA . LEU A 1 383 ? 62.360 51.598 7.269 1.00 49.73 383 LEU A CA 1
ATOM 2982 C C . LEU A 1 383 ? 62.474 52.463 8.522 1.00 46.14 383 LEU A C 1
ATOM 2983 O O . LEU A 1 383 ? 63.241 52.151 9.433 1.00 45.20 383 LEU A O 1
ATOM 2988 N N . PRO A 1 384 ? 61.716 53.568 8.579 1.00 42.86 384 PRO A N 1
ATOM 2989 C CA . PRO A 1 384 ? 61.780 54.436 9.759 1.00 40.73 384 PRO A CA 1
ATOM 2990 C C . PRO A 1 384 ? 61.338 53.665 11.004 1.00 37.71 384 PRO A C 1
ATOM 2991 O O . PRO A 1 384 ? 60.688 52.626 10.894 1.00 37.64 384 PRO A O 1
ATOM 2995 N N . PRO A 1 385 ? 61.704 54.154 12.199 1.00 35.29 385 PRO A N 1
ATOM 2996 C CA . PRO A 1 385 ? 61.325 53.481 13.447 1.00 32.67 385 PRO A CA 1
ATOM 2997 C C . PRO A 1 385 ? 59.818 53.250 13.511 1.00 31.85 385 PRO A C 1
ATOM 2998 O O . PRO A 1 385 ? 59.037 54.093 13.081 1.00 31.89 385 PRO A O 1
ATOM 3002 N N . ALA A 1 386 ? 59.415 52.105 14.046 1.00 29.05 386 ALA A N 1
ATOM 3003 C CA . ALA A 1 386 ? 57.996 51.780 14.145 1.00 27.62 386 ALA A CA 1
ATOM 3004 C C . ALA A 1 386 ? 57.630 51.454 15.594 1.00 25.47 386 ALA A C 1
ATOM 3005 O O . ALA A 1 386 ? 58.495 51.117 16.403 1.00 27.08 386 ALA A O 1
ATOM 3007 N N . PRO A 1 387 ? 56.336 51.557 15.935 1.00 24.83 387 PRO A N 1
ATOM 3008 C CA . PRO A 1 387 ? 55.908 51.245 17.305 1.00 24.58 387 PRO A CA 1
ATOM 3009 C C . PRO A 1 387 ? 56.178 49.756 17.509 1.00 24.24 387 PRO A C 1
ATOM 3010 O O . PRO A 1 387 ? 56.279 48.993 16.538 1.00 23.76 387 PRO A O 1
ATOM 3014 N N . VAL A 1 388 ? 56.268 49.327 18.761 1.00 24.20 388 VAL A N 1
ATOM 3015 C CA . VAL A 1 388 ? 56.553 47.921 19.033 1.00 23.87 388 VAL A CA 1
ATOM 3016 C C . VAL A 1 388 ? 55.511 47.282 19.933 1.00 24.40 388 VAL A C 1
ATOM 3017 O O . VAL A 1 388 ? 55.251 47.776 21.025 1.00 24.18 388 VAL A O 1
ATOM 3021 N N . LEU A 1 389 ? 54.905 46.194 19.457 1.00 22.02 389 LEU A N 1
ATOM 3022 C CA . LEU A 1 389 ? 53.922 45.456 20.248 1.00 23.76 389 LEU A CA 1
ATOM 3023 C C . LEU A 1 389 ? 54.769 44.544 21.117 1.00 24.55 389 LEU A C 1
ATOM 3024 O O . LEU A 1 389 ? 55.692 43.889 20.617 1.00 24.43 389 LEU A O 1
ATOM 3029 N N . MET A 1 390 ? 54.486 44.510 22.416 1.00 22.57 390 MET A N 1
ATOM 3030 C CA . MET A 1 390 ? 55.263 43.682 23.320 1.00 23.41 390 MET A CA 1
ATOM 3031 C C . MET A 1 390 ? 54.362 42.748 24.122 1.00 23.73 390 MET A C 1
ATOM 3032 O O . MET A 1 390 ? 53.411 43.183 24.778 1.00 22.19 390 MET A O 1
ATOM 3037 N N . LEU A 1 391 ? 54.649 41.451 24.059 1.00 21.79 391 LEU A N 1
ATOM 3038 C CA . LEU A 1 391 ? 53.854 40.489 24.801 1.00 23.19 391 LEU A CA 1
ATOM 3039 C C . LEU A 1 391 ? 54.729 39.732 25.780 1.00 22.58 391 LEU A C 1
ATOM 3040 O O . LEU A 1 391 ? 55.833 39.322 25.426 1.00 24.93 391 LEU A O 1
ATOM 3045 N N . LEU A 1 392 ? 54.252 39.591 27.014 1.00 22.11 392 LEU A N 1
ATOM 3046 C CA . LEU A 1 392 ? 54.971 38.826 28.026 1.00 22.62 392 LEU A CA 1
ATOM 3047 C C . LEU A 1 392 ? 54.262 37.491 28.029 1.00 23.16 392 LEU A C 1
ATOM 3048 O O . LEU A 1 392 ? 53.048 37.414 28.256 1.00 23.67 392 LEU A O 1
ATOM 3053 N N . SER A 1 393 ? 55.008 36.424 27.763 1.00 22.80 393 SER A N 1
ATOM 3054 C CA . SER A 1 393 ? 54.400 35.103 27.706 1.00 22.92 393 SER A CA 1
ATOM 3055 C C . SER A 1 393 ? 54.336 34.355 29.026 1.00 23.76 393 SER A C 1
ATOM 3056 O O . SER A 1 393 ? 54.976 34.720 30.012 1.00 24.78 393 SER A O 1
ATOM 3059 N N . THR A 1 394 ? 53.556 33.282 29.010 1.00 23.17 394 THR A N 1
ATOM 3060 C CA . THR A 1 394 ? 53.402 32.414 30.161 1.00 24.15 394 THR A CA 1
ATOM 3061 C C . THR A 1 394 ? 54.729 31.729 30.496 1.00 25.91 394 THR A C 1
ATOM 3062 O O . THR A 1 394 ? 54.857 31.140 31.567 1.00 27.42 394 THR A O 1
ATOM 3066 N N . ASP A 1 395 ? 55.706 31.800 29.589 1.00 27.53 395 ASP A N 1
ATOM 3067 C CA . ASP A 1 395 ? 57.001 31.158 29.840 1.00 28.86 395 ASP A CA 1
ATOM 3068 C C . ASP A 1 395 ? 58.000 32.136 30.455 1.00 29.96 395 ASP A C 1
ATOM 3069 O O . ASP A 1 395 ? 59.122 31.763 30.786 1.00 30.31 395 ASP A O 1
ATOM 3074 N N . GLY A 1 396 ? 57.580 33.391 30.612 1.00 27.56 396 GLY A N 1
ATOM 3075 C CA . GLY A 1 396 ? 58.446 34.413 31.186 1.00 27.03 396 GLY A CA 1
ATOM 3076 C C . GLY A 1 396 ? 59.299 35.128 30.150 1.00 27.62 396 GLY A C 1
ATOM 3077 O O . GLY A 1 396 ? 60.253 35.817 30.493 1.00 27.50 396 GLY A O 1
ATOM 3078 N N . VAL A 1 397 ? 58.923 35.005 28.880 1.00 26.42 397 VAL A N 1
ATOM 3079 C CA . VAL A 1 397 ? 59.684 35.590 27.786 1.00 26.62 397 VAL A CA 1
ATOM 3080 C C . VAL A 1 397 ? 58.979 36.769 27.145 1.00 27.91 397 VAL A C 1
ATOM 3081 O O . VAL A 1 397 ? 57.775 36.710 26.881 1.00 26.06 397 VAL A O 1
ATOM 3085 N N . LEU A 1 398 ? 59.729 37.839 26.909 1.00 27.49 398 LEU A N 1
ATOM 3086 C CA . LEU A 1 398 ? 59.161 39.016 26.279 1.00 27.75 398 LEU A CA 1
ATOM 3087 C C . LEU A 1 398 ? 59.292 38.840 24.768 1.00 28.21 398 LEU A C 1
ATOM 3088 O O . LEU A 1 398 ? 60.391 38.631 24.258 1.00 27.56 398 LEU A O 1
ATOM 3093 N N . CYS A 1 399 ? 58.174 38.909 24.054 1.00 26.90 399 CYS A N 1
ATOM 3094 C CA . CYS A 1 399 ? 58.200 38.770 22.602 1.00 26.75 399 CYS A CA 1
ATOM 3095 C C . CYS A 1 399 ? 57.751 40.069 21.942 1.00 25.53 399 CYS A C 1
ATOM 3096 O O . CYS A 1 399 ? 56.557 40.355 21.890 1.00 25.88 399 CYS A O 1
ATOM 3099 N N . PRO A 1 400 ? 58.697 40.870 21.427 1.00 25.35 400 PRO A N 1
ATOM 3100 C CA . PRO A 1 400 ? 58.347 42.140 20.777 1.00 23.61 400 PRO A CA 1
ATOM 3101 C C . PRO A 1 400 ? 58.207 42.017 19.262 1.00 25.10 400 PRO A C 1
ATOM 3102 O O . PRO A 1 400 ? 58.859 41.174 18.639 1.00 24.34 400 PRO A O 1
ATOM 3106 N N . PHE A 1 401 ? 57.364 42.874 18.685 1.00 24.35 401 PHE A N 1
ATOM 3107 C CA . PHE A 1 401 ? 57.124 42.909 17.242 1.00 24.36 401 PHE A CA 1
ATOM 3108 C C . PHE A 1 401 ? 56.973 44.344 16.738 1.00 25.32 401 PHE A C 1
ATOM 3109 O O . PHE A 1 401 ? 56.175 45.121 17.267 1.00 24.14 401 PHE A O 1
ATOM 3117 N N . TYR A 1 402 ? 57.741 44.708 15.717 1.00 22.60 402 TYR A N 1
ATOM 3118 C CA . TYR A 1 402 ? 57.583 46.030 15.133 1.00 24.54 402 TYR A CA 1
ATOM 3119 C C . TYR A 1 402 ? 56.248 45.955 14.402 1.00 24.88 402 TYR A C 1
ATOM 3120 O O . TYR A 1 402 ? 55.902 44.908 13.852 1.00 24.81 402 TYR A O 1
ATOM 3129 N N . MET A 1 403 ? 55.494 47.049 14.421 1.00 25.10 403 MET A N 1
ATOM 3130 C CA . MET A 1 403 ? 54.233 47.107 13.699 1.00 24.38 403 MET A CA 1
ATOM 3131 C C . MET A 1 403 ? 54.450 48.082 12.545 1.00 26.29 403 MET A C 1
ATOM 3132 O O . MET A 1 403 ? 54.503 49.300 12.738 1.00 26.22 403 MET A O 1
ATOM 3137 N N . ILE A 1 404 ? 54.604 47.520 11.351 1.00 26.83 404 ILE A N 1
ATOM 3138 C CA . ILE A 1 404 ? 54.840 48.295 10.141 1.00 28.80 404 ILE A CA 1
ATOM 3139 C C . ILE A 1 404 ? 53.524 48.470 9.384 1.00 27.46 404 ILE A C 1
ATOM 3140 O O . ILE A 1 404 ? 52.993 47.524 8.805 1.00 27.56 404 ILE A O 1
ATOM 3145 N N . ASN A 1 405 ? 52.989 49.685 9.423 1.00 29.89 405 ASN A N 1
ATOM 3146 C CA . ASN A 1 405 ? 51.725 49.977 8.757 1.00 31.35 405 ASN A CA 1
ATOM 3147 C C . ASN A 1 405 ? 52.002 50.834 7.537 1.00 34.78 405 ASN A C 1
ATOM 3148 O O . ASN A 1 405 ? 52.333 52.016 7.662 1.00 33.79 405 ASN A O 1
ATOM 3153 N N . GLN A 1 406 ? 51.854 50.237 6.360 1.00 36.03 406 GLN A N 1
ATOM 3154 C CA . GLN A 1 406 ? 52.125 50.947 5.122 1.00 40.89 406 GLN A CA 1
ATOM 3155 C C . GLN A 1 406 ? 50.861 51.377 4.394 1.00 42.38 406 GLN A C 1
ATOM 3156 O O . GLN A 1 406 ? 50.908 51.742 3.218 1.00 44.61 406 GLN A O 1
ATOM 3162 N N . ASN A 1 407 ? 49.730 51.331 5.094 1.00 42.25 407 ASN A N 1
ATOM 3163 C CA . ASN A 1 407 ? 48.469 51.760 4.509 1.00 43.71 407 ASN A CA 1
ATOM 3164 C C . ASN A 1 407 ? 48.586 53.264 4.268 1.00 45.92 407 ASN A C 1
ATOM 3165 O O . ASN A 1 407 ? 49.232 53.976 5.038 1.00 45.32 407 ASN A O 1
ATOM 3170 N N . PRO A 1 408 ? 47.958 53.766 3.195 1.00 48.07 408 PRO A N 1
ATOM 3171 C CA . PRO A 1 408 ? 47.987 55.187 2.823 1.00 49.66 408 PRO A CA 1
ATOM 3172 C C . PRO A 1 408 ? 47.639 56.227 3.885 1.00 51.06 408 PRO A C 1
ATOM 3173 O O . PRO A 1 408 ? 46.644 56.105 4.595 1.00 51.32 408 PRO A O 1
ATOM 3177 N N . GLY A 1 409 ? 48.474 57.259 3.982 1.00 52.22 409 GLY A N 1
ATOM 3178 C CA . GLY A 1 409 ? 48.215 58.332 4.924 1.00 53.89 409 GLY A CA 1
ATOM 3179 C C . GLY A 1 409 ? 48.666 58.173 6.363 1.00 55.41 409 GLY A C 1
ATOM 3180 O O . GLY A 1 409 ? 49.139 59.141 6.962 1.00 55.95 409 GLY A O 1
ATOM 3181 N N . VAL A 1 410 ? 48.517 56.980 6.934 1.00 56.09 410 VAL A N 1
ATOM 3182 C CA . VAL A 1 410 ? 48.920 56.757 8.321 1.00 56.43 410 VAL A CA 1
ATOM 3183 C C . VAL A 1 410 ? 50.235 57.466 8.628 1.00 57.42 410 VAL A C 1
ATOM 3184 O O . VAL A 1 410 ? 51.264 57.187 8.014 1.00 57.13 410 VAL A O 1
ATOM 3188 N N . LYS A 1 411 ? 50.194 58.403 9.571 1.00 59.15 411 LYS A N 1
ATOM 3189 C CA . LYS A 1 411 ? 51.396 59.138 9.944 1.00 59.73 411 LYS A CA 1
ATOM 3190 C C . LYS A 1 411 ? 52.153 58.442 11.059 1.00 59.28 411 LYS A C 1
ATOM 3191 O O . LYS A 1 411 ? 51.877 57.289 11.394 1.00 59.09 411 LYS A O 1
ATOM 3197 N N . SER A 1 412 ? 53.110 59.155 11.634 1.00 57.93 412 SER A N 1
ATOM 3198 C CA . SER A 1 412 ? 53.920 58.600 12.701 1.00 55.99 412 SER A CA 1
ATOM 3199 C C . SER A 1 412 ? 53.192 58.586 14.044 1.00 53.61 412 SER A C 1
ATOM 3200 O O . SER A 1 412 ? 52.269 59.371 14.280 1.00 54.33 412 SER A O 1
ATOM 3203 N N . LEU A 1 413 ? 53.607 57.667 14.909 1.00 49.14 413 LEU A N 1
ATOM 3204 C CA . LEU A 1 413 ? 53.045 57.536 16.247 1.00 43.95 413 LEU A CA 1
ATOM 3205 C C . LEU A 1 413 ? 54.228 57.501 17.196 1.00 41.73 413 LEU A C 1
ATOM 3206 O O . LEU A 1 413 ? 54.077 57.412 18.412 1.00 39.96 413 LEU A O 1
ATOM 3211 N N . ILE A 1 414 ? 55.417 57.569 16.618 1.00 37.87 414 ILE A N 1
ATOM 3212 C CA . ILE A 1 414 ? 56.637 57.520 17.396 1.00 37.98 414 ILE A CA 1
ATOM 3213 C C . ILE A 1 414 ? 56.960 58.854 18.061 1.00 37.29 414 ILE A C 1
ATOM 3214 O O . ILE A 1 414 ? 56.687 59.926 17.518 1.00 37.71 414 ILE A O 1
ATOM 3219 N N . LYS A 1 415 ? 57.527 58.772 19.253 1.00 36.14 415 LYS A N 1
ATOM 3220 C CA . LYS A 1 415 ? 57.927 59.958 19.985 1.00 36.62 415 LYS A CA 1
ATOM 3221 C C . LYS A 1 415 ? 59.114 59.570 20.829 1.00 36.01 415 LYS A C 1
ATOM 3222 O O . LYS A 1 415 ? 59.391 58.386 21.017 1.00 36.98 415 LYS A O 1
ATOM 3228 N N . THR A 1 416 ? 59.829 60.560 21.334 1.00 34.76 416 THR A N 1
ATOM 3229 C CA . THR A 1 416 ? 60.984 60.275 22.156 1.00 34.63 416 THR A CA 1
ATOM 3230 C C . THR A 1 416 ? 60.583 60.290 23.625 1.00 32.34 416 THR A C 1
ATOM 3231 O O . THR A 1 416 ? 59.651 60.982 24.016 1.00 32.76 416 THR A O 1
ATOM 3235 N N . PRO A 1 417 ? 61.278 59.504 24.453 1.00 31.36 417 PRO A N 1
ATOM 3236 C CA . PRO A 1 417 ? 60.958 59.471 25.879 1.00 30.61 417 PRO A CA 1
ATOM 3237 C C . PRO A 1 417 ? 61.218 60.844 26.496 1.00 29.87 417 PRO A C 1
ATOM 3238 O O . PRO A 1 417 ? 62.192 61.506 26.141 1.00 30.57 417 PRO A O 1
ATOM 3242 N N . GLU A 1 418 ? 60.350 61.250 27.413 1.00 27.26 418 GLU A N 1
ATOM 3243 C CA . GLU A 1 418 ? 60.501 62.519 28.117 1.00 27.69 418 GLU A CA 1
ATOM 3244 C C . GLU A 1 418 ? 61.415 62.300 29.314 1.00 27.98 418 GLU A C 1
ATOM 3245 O O . GLU A 1 418 ? 61.629 61.165 29.765 1.00 27.47 418 GLU A O 1
ATOM 3251 N N . ARG A 1 419 ? 61.945 63.393 29.843 1.00 26.54 419 ARG A N 1
ATOM 3252 C CA . ARG A 1 419 ? 62.800 63.340 31.016 1.00 27.15 419 ARG A CA 1
ATOM 3253 C C . ARG A 1 419 ? 61.869 63.455 32.211 1.00 27.37 419 ARG A C 1
ATOM 3254 O O . ARG A 1 419 ? 60.914 64.234 32.202 1.00 27.56 419 ARG A O 1
ATOM 3262 N N . LEU A 1 420 ? 62.147 62.662 33.234 1.00 27.59 420 LEU A N 1
ATOM 3263 C CA . LEU A 1 420 ? 61.321 62.642 34.427 1.00 29.14 420 LEU A CA 1
ATOM 3264 C C . LEU A 1 420 ? 61.962 63.350 35.605 1.00 29.00 420 LEU A C 1
ATOM 3265 O O . LEU A 1 420 ? 62.984 62.908 36.132 1.00 29.34 420 LEU A O 1
ATOM 3270 N N . SER A 1 421 ? 61.372 64.461 36.015 1.00 30.53 421 SER A N 1
ATOM 3271 C CA . SER A 1 421 ? 61.896 65.170 37.167 1.00 30.59 421 SER A CA 1
ATOM 3272 C C . SER A 1 421 ? 61.457 64.431 38.419 1.00 32.55 421 SER A C 1
ATOM 3273 O O . SER A 1 421 ? 60.324 63.947 38.505 1.00 30.54 421 SER A O 1
ATOM 3276 N N . LEU A 1 422 ? 62.344 64.351 39.402 1.00 32.86 422 LEU A N 1
ATOM 3277 C CA . LEU A 1 422 ? 62.002 63.663 40.641 1.00 35.89 422 LEU A CA 1
ATOM 3278 C C . LEU A 1 422 ? 61.196 64.533 41.601 1.00 37.21 422 LEU A C 1
ATOM 3279 O O . LEU A 1 422 ? 60.760 64.064 42.653 1.00 37.05 422 LEU A O 1
ATOM 3284 N N . GLU A 1 423 ? 61.001 65.801 41.254 1.00 38.36 423 GLU A N 1
ATOM 3285 C CA . GLU A 1 423 ? 60.233 66.692 42.115 1.00 39.71 423 GLU A CA 1
ATOM 3286 C C . GLU A 1 423 ? 58.789 66.223 42.232 1.00 38.96 423 GLU A C 1
ATOM 3287 O O . GLU A 1 423 ? 58.151 65.900 41.231 1.00 40.02 423 GLU A O 1
ATOM 3293 N N . GLY A 1 424 ? 58.280 66.191 43.461 1.00 38.32 424 GLY A N 1
ATOM 3294 C CA . GLY A 1 424 ? 56.912 65.764 43.688 1.00 37.67 424 GLY A CA 1
ATOM 3295 C C . GLY A 1 424 ? 56.761 64.307 44.088 1.00 36.83 424 GLY A C 1
ATOM 3296 O O . GLY A 1 424 ? 55.645 63.851 44.324 1.00 38.84 424 GLY A O 1
ATOM 3297 N N . GLU A 1 425 ? 57.872 63.579 44.171 1.00 37.49 425 GLU A N 1
ATOM 3298 C CA . GLU A 1 425 ? 57.835 62.165 44.550 1.00 38.23 425 GLU A CA 1
ATOM 3299 C C . GLU A 1 425 ? 57.098 61.984 45.867 1.00 39.54 425 GLU A C 1
ATOM 3300 O O . GLU A 1 425 ? 57.403 62.655 46.857 1.00 37.36 425 GLU A O 1
ATOM 3306 N N . ARG A 1 426 ? 56.130 61.075 45.878 1.00 38.61 426 ARG A N 1
ATOM 3307 C CA . ARG A 1 426 ? 55.352 60.818 47.077 1.00 39.87 426 ARG A CA 1
ATOM 3308 C C . ARG A 1 426 ? 56.095 59.909 48.042 1.00 41.71 426 ARG A C 1
ATOM 3309 O O . ARG A 1 426 ? 56.837 59.018 47.630 1.00 41.56 426 ARG A O 1
ATOM 3317 N N . GLN A 1 427 ? 55.906 60.159 49.333 1.00 44.41 427 GLN A N 1
ATOM 3318 C CA . GLN A 1 427 ? 56.542 59.366 50.376 1.00 48.44 427 GLN A CA 1
ATOM 3319 C C . GLN A 1 427 ? 55.478 58.531 51.070 1.00 50.36 427 GLN A C 1
ATOM 3320 O O . GLN A 1 427 ? 54.309 58.907 51.103 1.00 49.14 427 GLN A O 1
ATOM 3326 N N . PRO A 1 428 ? 55.863 57.375 51.623 1.00 52.99 428 PRO A N 1
ATOM 3327 C CA . PRO A 1 428 ? 54.867 56.549 52.312 1.00 56.48 428 PRO A CA 1
ATOM 3328 C C . PRO A 1 428 ? 54.342 57.308 53.535 1.00 59.86 428 PRO A C 1
ATOM 3329 O O . PRO A 1 428 ? 55.113 57.953 54.240 1.00 59.29 428 PRO A O 1
ATOM 3333 N N . LYS A 1 429 ? 53.035 57.243 53.778 1.00 64.06 429 LYS A N 1
ATOM 3334 C CA . LYS A 1 429 ? 52.440 57.958 54.907 1.00 68.87 429 LYS A CA 1
ATOM 3335 C C . LYS A 1 429 ? 52.805 57.374 56.264 1.00 71.46 429 LYS A C 1
ATOM 3336 O O . LYS A 1 429 ? 53.053 58.114 57.219 1.00 72.37 429 LYS A O 1
ATOM 3342 N N . SER A 1 430 ? 52.832 56.048 56.351 1.00 74.23 430 SER A N 1
ATOM 3343 C CA . SER A 1 430 ? 53.164 55.371 57.599 1.00 76.73 430 SER A CA 1
ATOM 3344 C C . SER A 1 430 ? 54.530 54.686 57.515 1.00 78.15 430 SER A C 1
ATOM 3345 O O . SER A 1 430 ? 54.611 53.462 57.442 1.00 78.99 430 SER A O 1
ATOM 3348 N N . PRO A 1 431 ? 55.624 55.472 57.508 1.00 79.20 431 PRO A N 1
ATOM 3349 C CA . PRO A 1 431 ? 56.971 54.895 57.432 1.00 80.00 431 PRO A CA 1
ATOM 3350 C C . PRO A 1 431 ? 57.551 54.622 58.822 1.00 80.88 431 PRO A C 1
ATOM 3351 O O . PRO A 1 431 ? 58.089 53.544 59.084 1.00 80.90 431 PRO A O 1
ATOM 3355 N N . GLY A 1 432 ? 57.441 55.617 59.701 1.00 81.63 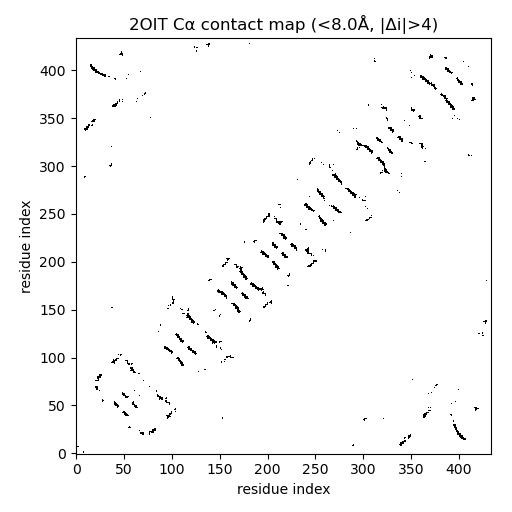432 GLY A N 1
ATOM 3356 C CA . GLY A 1 432 ? 57.972 55.495 61.048 1.00 82.19 432 GLY A CA 1
ATOM 3357 C C . GLY A 1 432 ? 59.488 55.526 61.015 1.00 82.51 432 GLY A C 1
ATOM 3358 O O . GLY A 1 432 ? 60.089 56.521 60.600 1.00 82.87 432 GLY A O 1
ATOM 3359 N N . SER A 1 433 ? 60.108 54.435 61.454 1.00 82.56 433 SER A N 1
ATOM 3360 C CA . SER A 1 433 ? 61.565 54.319 61.456 1.00 82.49 433 SER A CA 1
ATOM 3361 C C . SER A 1 433 ? 61.972 52.913 61.875 1.00 82.60 433 SER A C 1
ATOM 3362 O O . SER A 1 433 ? 61.877 52.555 63.051 1.00 82.80 433 SER A O 1
ATOM 3365 N N . THR A 1 434 ? 62.416 52.120 60.904 1.00 82.79 434 THR A N 1
ATOM 3366 C CA . THR A 1 434 ? 62.837 50.745 61.154 1.00 82.88 434 THR A CA 1
ATOM 3367 C C . THR A 1 434 ? 61.823 50.010 62.029 1.00 83.07 434 THR A C 1
ATOM 3368 O O . THR A 1 434 ? 62.160 49.700 63.190 1.00 83.56 434 THR A O 1
#

InterPro domains:
  IPR001680 WD40 repeat [SM00320] (138-178)
  IPR001680 WD40 repeat [SM00320] (182-220)
  IPR015943 WD40/YVTN repeat-like-containing domain superfamily [G3DSA:2.130.10.10] (3-410)
  IPR026054 Nuclear pore complex protein [PTHR23193] (521-1315)
  IPR039462 Nucleoporin Nup159/Nup146, N-terminal [PF16755] (35-398)
  IPR041553 Nuclear pore complex protein Nup214, phenylalanine-glycine (FG) domain [PF18617] (1916-1977)